Protein AF-A0A6P6RAV2-F1 (afdb_monomer)

Secondary structure (DSSP, 8-state):
-----------------------------------------------------------------HHHHHHHHHHHHHHHHTTTT-S-B--TTHHHHHHHHHHHHHTB----SS-SHHHHHHHHHHHHTT--S-----STT-B-TT--THHHHHHHHHHHHTHHHHHHHHHHHHH--HHHHHHHHHHHHH-HHHHHHHHSS-SHHHHHHHHHHHHHHHHHHHHGGGSTTSHHHHHHHHHHHHHHHHHHHH-GGGHHHHHHHHHHHHHHHHHHHT-TTS-HHHHHHHHHHHHIIIIIHHHHHHHHHHHHHHHH--B--TTGGGS-HHHHTTSBTSTTTT-EEESB-BTT-EEEEEESSTTPPEEEEEEEEPPTTSSSSSEEEEEESS--GGGEEEEE-SS----TTSPPPBPBTT-EEEEEETTT-PEEEEEEEEPSS-TTSEEEEEESBTTB--GGG-EEEEETT--TT-B-BTTT--EEEEETTT--EEEEEEEEP-GGGTTPEEEEEES--S--GGG-EEEEEEE-TTSPEEEGGGGPPPHHHHHHHHHHHHHHHHHH-PPPTTS-PPPGGGTTTTTTTHHHHHHSTTT--------

Mean predicted aligned error: 12.75 Å

Nearest PDB structures (foldseek):
  6p25-assembly1_B  TM=8.303E-01  e=4.682E-41  Saccharomyces cerevisiae W303
  6p2r-assembly1_A  TM=9.144E-01  e=1.738E-36  Saccharomyces cerevisiae W303
  6zqq-assembly4_D  TM=9.242E-01  e=3.102E-16  Saccharomyces cerevisiae
  6p28-assembly1_A  TM=9.124E-01  e=1.910E-15  Saccharomyces cerevisiae
  8d9o-assembly1_A  TM=2.357E-01  e=6.570E+00  synthetic construct

Organism: Carassius auratus (NCBI:txid7957)

pLDDT: mean 81.99, std 21.94, range [21.91, 98.25]

Sequence (599 aa):
MDGRQKDCYTQSPDTPAVRHRKTCTTNEGIEGFSQPSRETSNGASKRIPKRGGQLSSPSRGDHVPVYTLVLVLVLSVCTRFYKITEPPHVCWDETHFGKMGSYYINRTFFFDVHPPLGKMLIGLAGYLTGYDGTFPFIKPGDKYEHHNYWGMRAFCAALGSCLPPFSFLIVLELSQSTPAALIAASLLIFDTGCITLSQYILLDPILMFFIMGSVLCMVRFNTHRLRPFSFSWWFWLLLTGVCLSGSLGVKFVGLFVILLVGINTVFDLWRLLGDLSLSLLDFGKHLFARVFGLIMLPLFLYTTIFAVHFIILNRSGPGDGFFSSAFQSRLIGNNLHNASMPEYLAYGSVITVEESANAGGYLHSHWHLYPEGVGAPQQQVTAYLHKDYNNLWLVKRPDNSDDLTGPPELVRHGDIIRLEHKETTRNLHSHFHEAPLTKKHLQVTGYGINGSGDVNDLWQVEVCGGKKGDLVKVLRSKVRFLHRSTGCVLCSSGKTLPKWGWEQVEVTCSPYVKETPNTQWNIEDHINPKLPNISLSVLKPTFLEVLWESHIVMIRGNSGLKPKDNEMNSKPWHWPINYQVEYLKRFFSYLFLFFKVYK

Foldseek 3Di:
DDDDDDDDDDDDDDDDDDDDDDDDDDDDDDDDDDDDDDDDDDDDDDDDDDDDDDPDDPPPDPDPPVVLLVVLLVLLLCLQVVPLCPPQWAADCCLPLVLLLLCLLVLADAADLFFCLLSVQLVVQQVVQPFRSPDNSHDTPHGCPPGDNSSSLVSLSNLLSCLLSLQLLLCCLVPVDNVRSSVRSVCSSPPLVSSVCSSGNDLVSQLSSLLSQLSSLLSQLVVCPVPPPDPSNLVSLQSNLVSLLSNRNRGVVSVVSLVVSVVVLVVVLVVVVVPPVDDVVVSVVSVVSNCVRSPVSSVVSNLVSVVVSCVSNQAHDDHLQQFALLQQCRHHPRPNPFDWFFFFAFAQKKFWKFQQHGLTFIFFWDPAFDDPPQWDRATDTFGHSDDDLRRIWHKHAPDPCPVPVDATGTDWAFHKTWTQRPPQRFTWFWDPIAHRPRRQFTAIHTHDHNVDDDLRRIWTKHFVVDDGGHTQTASPTWIWTQGDPLRFIWFFPQDQDPVSNVRTTTITTHPPPDDDSRRTMGTNDIDDPNGGIDTSVVSRDDSVVVVVRSNVSSVVVVVVPDDDPPDPDDDPVCPVVVNRCVVVCVSVVVSPPDDPDDD

Radius of gyration: 36.64 Å; Cα contacts (8 Å, |Δi|>4): 998; chains: 1; bounding box: 65×73×140 Å

InterPro domains:
  IPR003342 ArnT-like, N-terminal domain [PF02366] (71-314)
  IPR016093 MIR motif [PF02815] (361-514)
  IPR016093 MIR motif [PS50919] (342-398)
  IPR016093 MIR motif [PS50919] (408-464)
  IPR016093 MIR motif [PS50919] (469-526)
  IPR016093 MIR motif [SM00472] (342-398)
  IPR016093 MIR motif [SM00472] (408-464)
  IPR016093 MIR motif [SM00472] (469-526)
  IPR027005 O-mannosyl-transferase-like [PTHR10050] (66-580)
  IPR036300 Mir domain superfamily [SSF82109] (340-519)

Solvent-accessible surface area (backbone atoms only — not comparable to full-atom values): 33164 Å² total; per-residue (Å²): 132,87,88,87,84,88,86,84,88,89,88,86,87,86,87,86,84,88,88,85,91,79,91,88,81,87,89,87,84,86,90,88,91,88,86,90,83,88,85,82,91,83,82,87,83,85,89,82,90,79,90,81,80,86,77,82,76,82,85,77,72,95,64,77,60,58,71,58,52,50,50,45,36,51,51,24,40,53,60,26,59,56,62,55,66,60,71,67,38,37,49,74,60,27,26,55,45,46,30,50,11,18,27,55,64,67,16,29,25,67,67,64,63,49,44,59,47,38,40,52,52,40,18,48,32,18,48,78,54,66,29,82,42,77,72,76,43,83,49,63,67,46,64,53,84,93,56,42,58,60,35,25,18,50,50,20,17,53,40,34,23,46,46,28,44,39,40,23,52,42,38,26,71,75,65,74,32,69,68,62,8,50,51,55,17,47,54,53,52,71,30,62,68,60,37,55,52,10,29,40,42,49,56,61,16,52,30,49,34,18,46,48,45,22,53,36,23,48,53,55,28,58,71,34,59,91,47,70,88,33,71,69,31,50,51,26,40,42,50,21,10,53,19,41,22,47,9,38,26,29,30,68,74,26,51,57,54,48,48,53,53,48,52,54,49,51,55,50,50,52,54,57,72,68,38,86,89,59,51,73,65,58,52,48,53,55,50,52,52,47,46,43,23,65,44,51,47,17,50,52,52,38,52,49,51,52,52,52,51,59,64,51,34,40,24,45,38,100,24,40,76,54,49,54,72,36,59,37,34,66,18,48,84,30,86,52,36,81,32,64,35,40,56,58,43,37,56,74,22,38,30,29,42,33,37,60,30,82,69,41,24,28,48,26,49,54,96,54,52,33,55,91,90,43,53,67,76,36,27,37,36,31,23,32,86,66,95,54,76,49,25,34,29,33,31,37,57,75,57,92,72,82,72,75,83,60,81,81,50,68,44,29,23,71,39,60,31,21,46,24,32,64,82,77,26,21,21,47,26,54,51,101,40,44,18,85,85,52,63,88,20,23,28,38,28,33,39,56,55,81,61,43,74,63,73,44,29,33,28,31,35,37,39,71,96,58,55,85,68,39,69,40,32,52,63,71,37,43,29,31,43,33,35,63,77,78,62,17,28,43,26,51,74,82,42,68,34,58,76,92,52,72,58,28,28,38,36,29,25,30,69,69,71,67,94,44,53,48,37,28,29,27,35,68,49,52,49,48,97,84,53,74,61,40,63,44,75,82,60,51,66,52,71,67,56,52,53,51,50,49,52,54,45,20,56,49,50,55,71,64,68,66,85,58,97,87,58,95,73,86,55,82,80,33,60,90,71,61,69,66,59,66,62,56,48,71,76,37,69,90,73,75,87,82,83,86,78,83,131

Structure (mmCIF, N/CA/C/O backbone):
data_AF-A0A6P6RAV2-F1
#
_entry.id   AF-A0A6P6RAV2-F1
#
loop_
_atom_site.group_PDB
_atom_site.id
_atom_site.type_symbol
_atom_site.label_atom_id
_atom_site.label_alt_id
_atom_site.label_comp_id
_atom_site.label_asym_id
_atom_site.label_entity_id
_atom_site.label_seq_id
_atom_site.pdbx_PDB_ins_code
_atom_site.Cartn_x
_atom_site.Cartn_y
_atom_site.Cartn_z
_atom_site.occupancy
_atom_site.B_iso_or_equiv
_atom_site.auth_seq_id
_atom_site.auth_comp_id
_atom_site.auth_asym_id
_atom_site.auth_atom_id
_atom_site.pdbx_PDB_model_num
ATOM 1 N N . MET A 1 1 ? 30.370 41.555 20.203 1.00 35.00 1 MET A N 1
ATOM 2 C CA . MET A 1 1 ? 31.060 41.870 21.471 1.00 35.00 1 MET A CA 1
ATOM 3 C C . MET A 1 1 ? 30.014 42.301 22.480 1.00 35.00 1 MET A C 1
ATOM 5 O O . MET A 1 1 ? 28.975 42.800 22.061 1.00 35.00 1 MET A O 1
ATOM 9 N N . ASP A 1 2 ? 30.275 42.044 23.758 1.00 30.09 2 ASP A N 1
ATOM 10 C CA . ASP A 1 2 ? 29.420 42.367 24.910 1.00 30.09 2 ASP A CA 1
ATOM 11 C C . ASP A 1 2 ? 29.044 43.866 24.972 1.00 30.09 2 ASP A C 1
ATOM 13 O O . ASP A 1 2 ? 29.726 44.703 24.389 1.00 30.09 2 ASP A O 1
ATOM 17 N N . GLY A 1 3 ? 27.979 44.315 25.644 1.00 28.48 3 GLY A N 1
ATOM 18 C CA . GLY A 1 3 ? 27.134 43.638 26.631 1.00 28.48 3 GLY A CA 1
ATOM 19 C C . GLY A 1 3 ? 27.444 44.109 28.059 1.00 28.48 3 GLY A C 1
ATOM 20 O O . GLY A 1 3 ? 28.420 43.652 28.643 1.00 28.48 3 GLY A O 1
ATOM 21 N N . ARG A 1 4 ? 26.617 45.008 28.628 1.00 30.33 4 ARG A N 1
ATOM 22 C CA . ARG A 1 4 ? 26.430 45.232 30.087 1.00 30.33 4 ARG A CA 1
ATOM 23 C C . ARG A 1 4 ? 25.495 46.406 30.396 1.00 30.33 4 ARG A C 1
ATOM 25 O O . ARG A 1 4 ? 25.725 47.503 29.910 1.00 30.33 4 ARG A O 1
ATOM 32 N N . GLN A 1 5 ? 24.569 46.184 31.328 1.00 26.17 5 GLN A N 1
ATOM 33 C CA . GLN A 1 5 ? 24.371 46.936 32.584 1.00 26.17 5 GLN A CA 1
ATOM 34 C C . GLN A 1 5 ? 23.472 46.031 33.459 1.00 26.17 5 GLN A C 1
ATOM 36 O O . GLN A 1 5 ? 22.425 45.608 32.988 1.00 26.17 5 GLN A O 1
ATOM 41 N N . LYS A 1 6 ? 23.954 45.504 34.597 1.00 31.06 6 LYS A N 1
ATOM 42 C CA . LYS A 1 6 ? 23.806 46.017 35.988 1.00 31.06 6 LYS A CA 1
ATOM 43 C C . LYS A 1 6 ? 22.937 45.013 36.790 1.00 31.06 6 LYS A C 1
ATOM 45 O O . LYS A 1 6 ? 22.097 44.371 36.176 1.00 31.06 6 LYS A O 1
ATOM 50 N N . ASP A 1 7 ? 23.107 44.730 38.087 1.00 28.47 7 ASP A N 1
ATOM 51 C CA . ASP A 1 7 ? 23.928 45.324 39.164 1.00 28.47 7 ASP A CA 1
ATOM 52 C C . ASP A 1 7 ? 24.582 44.253 40.084 1.00 28.47 7 ASP A C 1
ATOM 54 O O . ASP A 1 7 ? 24.354 43.052 39.931 1.00 28.47 7 ASP A O 1
ATOM 58 N N . CYS A 1 8 ? 25.422 44.690 41.035 1.00 27.00 8 CYS A N 1
ATOM 59 C CA . CYS A 1 8 ? 26.276 43.847 41.886 1.00 27.00 8 CYS A CA 1
ATOM 60 C C . CYS A 1 8 ? 25.768 43.608 43.329 1.00 27.00 8 CYS A C 1
ATOM 62 O O . CYS A 1 8 ? 25.477 44.555 44.048 1.00 27.00 8 CYS A O 1
ATOM 64 N N . TYR A 1 9 ? 25.856 42.340 43.758 1.00 25.72 9 TYR A N 1
ATOM 65 C CA . TYR A 1 9 ? 26.385 41.825 45.044 1.00 25.72 9 TYR A CA 1
ATOM 66 C C . TYR A 1 9 ? 25.983 42.404 46.420 1.00 25.72 9 TYR A C 1
ATOM 68 O O . TYR A 1 9 ? 26.289 43.543 46.753 1.00 25.72 9 TYR A O 1
ATOM 76 N N . THR A 1 10 ? 25.622 41.490 47.339 1.00 27.02 10 THR A N 1
ATOM 77 C CA . THR A 1 10 ? 26.463 41.161 48.526 1.00 27.02 10 THR A CA 1
ATOM 78 C C . THR A 1 10 ? 25.999 39.875 49.242 1.00 27.02 10 THR A C 1
ATOM 80 O O . THR A 1 10 ? 24.913 39.834 49.807 1.00 27.02 10 THR A O 1
ATOM 83 N N . GLN A 1 11 ? 26.832 38.824 49.252 1.00 25.89 11 GLN A N 1
ATOM 84 C CA . GLN A 1 11 ? 26.701 37.622 50.104 1.00 25.89 11 GLN A CA 1
ATOM 85 C C . GLN A 1 11 ? 28.051 36.890 50.193 1.00 25.89 11 GLN A C 1
ATOM 87 O O . GLN A 1 11 ? 28.658 36.662 49.147 1.00 25.89 11 GLN A O 1
ATOM 92 N N . SER A 1 12 ? 28.484 36.513 51.408 1.00 27.50 12 SER A N 1
ATOM 93 C CA . SER A 1 12 ? 29.499 35.486 51.772 1.00 27.50 12 SER A CA 1
ATOM 94 C C . SER A 1 12 ? 29.957 35.690 53.235 1.00 27.50 12 SER A C 1
ATOM 96 O O . SER A 1 12 ? 29.925 36.843 53.670 1.00 27.50 12 SER A O 1
ATOM 98 N N . PRO A 1 13 ? 30.486 34.678 53.961 1.00 39.31 13 PRO A N 1
ATOM 99 C CA . PRO A 1 13 ? 30.466 33.229 53.704 1.00 39.31 13 PRO A CA 1
ATOM 100 C C . PRO A 1 13 ? 30.095 32.369 54.955 1.00 39.31 13 PRO A C 1
ATOM 102 O O . PRO A 1 13 ? 29.636 32.879 55.972 1.00 39.31 13 PRO A O 1
ATOM 105 N N . ASP A 1 14 ? 30.351 31.060 54.831 1.00 26.47 14 ASP A N 1
ATOM 106 C CA . ASP A 1 14 ? 30.674 30.063 55.873 1.00 26.47 14 ASP A CA 1
ATOM 107 C C . ASP A 1 14 ? 29.621 29.058 56.424 1.00 26.47 14 ASP A C 1
ATOM 109 O O . ASP A 1 14 ? 28.654 29.345 57.124 1.00 26.47 14 ASP A O 1
ATOM 113 N N . THR A 1 15 ? 29.931 27.802 56.079 1.00 27.20 15 THR A N 1
ATOM 114 C CA . THR A 1 15 ? 29.535 26.453 56.542 1.00 27.20 15 THR A CA 1
ATOM 115 C C . THR A 1 15 ? 29.937 26.114 57.999 1.00 27.20 15 THR A C 1
ATOM 117 O O . THR A 1 15 ? 30.643 26.909 58.611 1.00 27.20 15 THR A O 1
ATOM 120 N N . PRO A 1 16 ? 29.745 24.869 58.517 1.00 37.03 16 PRO A N 1
ATOM 121 C CA . PRO A 1 16 ? 28.691 23.842 58.324 1.00 37.03 16 PRO A CA 1
ATOM 122 C C . PRO A 1 16 ? 28.178 23.251 59.677 1.00 37.03 16 PRO A C 1
ATOM 124 O O . PRO A 1 16 ? 28.747 23.544 60.720 1.00 37.03 16 PRO A O 1
ATOM 127 N N . ALA A 1 17 ? 27.205 22.314 59.675 1.00 27.45 17 ALA A N 1
ATOM 128 C CA . ALA A 1 17 ? 27.248 21.102 60.537 1.00 27.45 17 ALA A CA 1
ATOM 129 C C . ALA A 1 17 ? 26.079 20.107 60.337 1.00 27.45 17 ALA A C 1
ATOM 131 O O . ALA A 1 17 ? 24.906 20.468 60.286 1.00 27.45 17 ALA A O 1
ATOM 132 N N . VAL A 1 18 ? 26.432 18.818 60.346 1.00 26.73 18 VAL A N 1
ATOM 133 C CA . VAL A 1 18 ? 25.557 17.636 60.479 1.00 26.73 18 VAL A CA 1
ATOM 134 C C . VAL A 1 18 ? 24.859 17.605 61.851 1.00 26.73 18 VAL A C 1
ATOM 136 O O . VAL A 1 18 ? 25.467 17.989 62.849 1.00 26.73 18 VAL A O 1
ATOM 139 N N . ARG A 1 19 ? 23.639 17.043 61.957 1.00 28.27 19 ARG A N 1
ATOM 140 C CA . ARG A 1 19 ? 23.050 16.677 63.265 1.00 28.27 19 ARG A CA 1
ATOM 141 C C . ARG A 1 19 ? 22.603 15.214 63.351 1.00 28.27 19 ARG A C 1
ATOM 143 O O . ARG A 1 19 ? 21.984 14.674 62.442 1.00 28.27 19 ARG A O 1
ATOM 150 N N . HIS A 1 20 ? 22.971 14.586 64.468 1.00 28.27 20 HIS A N 1
ATOM 151 C CA . HIS A 1 20 ? 22.943 13.140 64.697 1.00 28.27 20 HIS A CA 1
ATOM 152 C C . HIS A 1 20 ? 21.663 12.607 65.367 1.00 28.27 20 HIS A C 1
ATOM 154 O O . HIS A 1 20 ? 20.939 13.305 66.073 1.00 28.27 20 HIS A O 1
ATOM 160 N N . ARG A 1 21 ? 21.493 11.293 65.199 1.00 24.56 21 ARG A N 1
ATOM 161 C CA . ARG A 1 21 ? 20.546 10.354 65.825 1.00 24.56 21 ARG A CA 1
ATOM 162 C C . ARG A 1 21 ? 20.843 10.103 67.323 1.00 24.56 21 ARG A C 1
ATOM 164 O O . ARG A 1 21 ? 21.992 9.822 67.649 1.00 24.56 21 ARG A O 1
ATOM 171 N N . LYS A 1 22 ? 19.811 10.078 68.184 1.00 26.08 22 LYS A N 1
ATOM 172 C CA . LYS A 1 22 ? 19.730 9.390 69.506 1.00 26.08 22 LYS A CA 1
ATOM 173 C C . LYS A 1 22 ? 18.254 8.987 69.722 1.00 26.08 22 LYS A C 1
ATOM 175 O O . LYS A 1 22 ? 17.399 9.816 69.446 1.00 26.08 22 LYS A O 1
ATOM 180 N N . THR A 1 23 ? 17.826 7.736 69.944 1.00 23.86 23 THR A N 1
ATOM 181 C CA . THR A 1 23 ? 18.046 6.766 71.050 1.00 23.86 23 THR A CA 1
ATOM 182 C C . THR A 1 23 ? 17.608 7.257 72.434 1.00 23.86 23 THR A C 1
ATOM 184 O O . THR A 1 23 ? 18.270 8.115 73.008 1.00 23.86 23 THR A O 1
ATOM 187 N N . CYS A 1 24 ? 16.566 6.624 72.990 1.00 21.91 24 CYS A N 1
ATOM 188 C CA . CYS A 1 24 ? 16.171 6.694 74.400 1.00 21.91 24 CYS A CA 1
ATOM 189 C C . CYS A 1 24 ? 15.784 5.294 74.900 1.00 21.91 24 CYS A C 1
ATOM 191 O O . CYS A 1 24 ? 14.985 4.614 74.257 1.00 21.91 24 CYS A O 1
ATOM 193 N N . THR A 1 25 ? 16.318 4.902 76.057 1.00 23.72 25 THR A N 1
ATOM 194 C CA . THR A 1 25 ? 16.000 3.660 76.778 1.00 23.72 25 THR A CA 1
ATOM 195 C C . THR A 1 25 ? 16.045 3.904 78.292 1.00 23.72 25 THR A C 1
ATOM 197 O O . THR A 1 25 ? 17.120 4.168 78.818 1.00 23.72 25 THR A O 1
ATOM 200 N N . THR A 1 26 ? 14.874 3.760 78.932 1.00 24.95 26 THR A N 1
ATOM 201 C CA . THR A 1 26 ? 14.593 3.093 80.235 1.00 24.95 26 THR A CA 1
ATOM 202 C C . THR A 1 26 ? 15.152 3.577 81.597 1.00 24.95 26 THR A C 1
ATOM 204 O O . THR A 1 26 ? 16.319 3.928 81.718 1.00 24.95 26 THR A O 1
ATOM 207 N N . ASN A 1 27 ? 14.290 3.377 82.621 1.00 25.58 27 ASN A N 1
ATOM 208 C CA . ASN A 1 27 ? 14.491 3.283 84.094 1.00 25.58 27 ASN A CA 1
ATOM 209 C C . ASN A 1 27 ? 14.554 4.611 84.910 1.00 25.58 27 ASN A C 1
ATOM 211 O O . ASN A 1 27 ? 14.982 5.626 84.375 1.00 25.58 27 ASN A O 1
ATOM 215 N N . GLU A 1 28 ? 14.084 4.710 86.177 1.00 28.47 28 GLU A N 1
ATOM 216 C CA . GLU A 1 28 ? 13.620 3.695 87.170 1.00 28.47 28 GLU A CA 1
ATOM 217 C C . GLU A 1 28 ? 12.734 4.274 88.325 1.00 28.47 28 GLU A C 1
ATOM 219 O O . GLU A 1 28 ? 12.591 5.491 88.420 1.00 28.47 28 GLU A O 1
ATOM 224 N N . GLY A 1 29 ? 12.194 3.414 89.223 1.00 24.30 29 GLY A N 1
ATOM 225 C CA . GLY A 1 29 ? 11.570 3.767 90.533 1.00 24.30 29 GLY A CA 1
ATOM 226 C C . GLY A 1 29 ? 10.304 2.942 90.906 1.00 24.30 29 GLY A C 1
ATOM 227 O O . GLY A 1 29 ? 9.239 3.275 90.400 1.00 24.30 29 GLY A O 1
ATOM 228 N N . ILE A 1 30 ? 10.361 1.772 91.587 1.00 27.75 30 ILE A N 1
ATOM 229 C CA . ILE A 1 30 ? 10.492 1.522 93.064 1.00 27.75 30 ILE A CA 1
ATOM 230 C C . ILE A 1 30 ? 9.161 1.805 93.824 1.00 27.75 30 ILE A C 1
ATOM 232 O O . ILE A 1 30 ? 8.544 2.824 93.543 1.00 27.75 30 ILE A O 1
ATOM 236 N N . GLU A 1 31 ? 8.613 1.017 94.776 1.00 26.20 31 GLU A N 1
ATOM 237 C CA . GLU A 1 31 ? 9.029 -0.188 95.562 1.00 26.20 31 GLU A CA 1
ATOM 238 C C . GLU A 1 31 ? 8.306 -1.510 95.108 1.00 26.20 31 GLU A C 1
ATOM 240 O O . GLU A 1 31 ? 7.964 -1.596 93.933 1.00 26.20 31 GLU A O 1
ATOM 245 N N . GLY A 1 32 ? 8.045 -2.606 95.873 1.00 27.34 32 GLY A N 1
ATOM 246 C CA . GLY A 1 32 ? 8.324 -3.009 97.276 1.00 27.34 32 GLY A CA 1
ATOM 247 C C . GLY A 1 32 ? 8.155 -4.530 97.569 1.00 27.34 32 GLY A C 1
ATOM 248 O O . GLY A 1 32 ? 7.743 -5.297 96.704 1.00 27.34 32 GLY A O 1
ATOM 249 N N . PHE A 1 33 ? 8.546 -4.978 98.775 1.00 23.62 33 PHE A N 1
ATOM 250 C CA . PHE A 1 33 ? 9.016 -6.346 99.125 1.00 23.62 33 PHE A CA 1
ATOM 251 C C . PHE A 1 33 ? 7.958 -7.411 99.533 1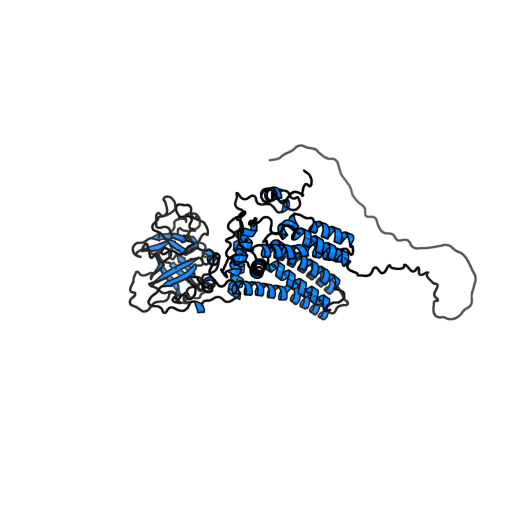.00 23.62 33 PHE A C 1
ATOM 253 O O . PHE A 1 33 ? 7.017 -7.107 100.260 1.00 23.62 33 PHE A O 1
ATOM 260 N N . SER A 1 34 ? 8.204 -8.700 99.225 1.00 26.36 34 SER A N 1
ATOM 261 C CA . SER A 1 34 ? 8.076 -9.867 100.151 1.00 26.36 34 SER A CA 1
ATOM 262 C C . SER A 1 34 ? 8.540 -11.194 99.493 1.00 26.36 34 SER A C 1
ATOM 264 O O . SER A 1 34 ? 8.803 -11.233 98.293 1.00 26.36 34 SER A O 1
ATOM 266 N N . GLN A 1 35 ? 8.781 -12.245 100.296 1.00 27.30 35 GLN A N 1
ATOM 267 C CA . GLN A 1 35 ? 9.779 -13.313 100.038 1.00 27.30 35 GLN A CA 1
ATOM 268 C C . GLN A 1 35 ? 9.177 -14.765 99.997 1.00 27.30 35 GLN A C 1
ATOM 270 O O . GLN A 1 35 ? 7.953 -14.875 99.972 1.00 27.30 35 GLN A O 1
ATOM 275 N N . PRO A 1 36 ? 9.937 -15.889 99.850 1.00 38.56 36 PRO A N 1
ATOM 276 C CA . PRO A 1 36 ? 9.651 -16.867 98.785 1.00 38.56 36 PRO A CA 1
ATOM 277 C C . PRO A 1 36 ? 9.367 -18.324 99.230 1.00 38.56 36 PRO A C 1
ATOM 279 O O . PRO A 1 36 ? 9.590 -18.708 100.374 1.00 38.56 36 PRO A O 1
ATOM 282 N N . SER A 1 37 ? 9.023 -19.194 98.270 1.00 26.22 37 SER A N 1
ATOM 283 C CA . SER A 1 37 ? 9.388 -20.630 98.281 1.00 26.22 37 SER A CA 1
ATOM 284 C C . SER A 1 37 ? 9.386 -21.232 96.858 1.00 26.22 37 SER A C 1
ATOM 286 O O . SER A 1 37 ? 8.768 -20.689 95.946 1.00 26.22 37 SER A O 1
ATOM 288 N N . ARG A 1 38 ? 10.177 -22.298 96.651 1.00 26.22 38 ARG A N 1
ATOM 289 C CA . ARG A 1 38 ? 10.399 -23.017 95.368 1.00 26.22 38 ARG A CA 1
ATOM 290 C C . ARG A 1 38 ? 9.231 -24.019 95.121 1.00 26.22 38 ARG A C 1
ATOM 292 O O . ARG A 1 38 ? 8.520 -24.308 96.073 1.00 26.22 38 ARG A O 1
ATOM 299 N N . GLU A 1 39 ? 8.920 -24.568 93.936 1.00 26.25 39 GLU A N 1
ATOM 300 C CA . GLU A 1 39 ? 9.773 -25.206 92.908 1.00 26.25 39 GLU A CA 1
ATOM 301 C C . GLU A 1 39 ? 9.132 -25.300 91.486 1.00 26.25 39 GLU A C 1
ATOM 303 O O . GLU A 1 39 ? 7.930 -25.139 91.302 1.00 26.25 39 GLU A O 1
ATOM 308 N N . THR A 1 40 ? 9.979 -25.637 90.495 1.00 26.22 40 THR A N 1
ATOM 309 C CA . THR A 1 40 ? 9.711 -26.366 89.220 1.00 26.22 40 THR A CA 1
ATOM 310 C C . THR A 1 40 ? 8.684 -25.868 88.177 1.00 26.22 40 THR A C 1
ATOM 312 O O . THR A 1 40 ? 7.517 -26.242 88.162 1.00 26.22 40 THR A O 1
ATOM 315 N N . SER A 1 41 ? 9.217 -25.160 87.171 1.00 25.33 41 SER A N 1
ATOM 316 C CA . SER A 1 41 ? 9.093 -25.437 85.716 1.00 25.33 41 SER A CA 1
ATOM 317 C C . SER A 1 41 ? 7.814 -26.084 85.131 1.00 25.33 41 SER A C 1
ATOM 319 O O . SER A 1 41 ? 7.668 -27.306 85.175 1.00 25.33 41 SER A O 1
ATOM 321 N N . ASN A 1 42 ? 7.020 -25.311 84.367 1.00 27.52 42 ASN A N 1
ATOM 322 C CA . ASN A 1 42 ? 6.924 -25.408 82.886 1.00 27.52 42 ASN A CA 1
ATOM 323 C C . ASN A 1 42 ? 5.735 -24.609 82.289 1.00 27.52 42 ASN A C 1
ATOM 325 O O . ASN A 1 42 ? 4.642 -24.603 82.840 1.00 27.52 42 ASN A O 1
ATOM 329 N N . GLY A 1 43 ? 5.921 -24.036 81.089 1.00 28.23 43 GLY A N 1
ATOM 330 C CA . GLY A 1 43 ? 4.835 -23.846 80.103 1.00 28.23 43 GLY A CA 1
ATOM 331 C C . GLY A 1 43 ? 3.848 -22.673 80.271 1.00 28.23 43 GLY A C 1
ATOM 332 O O . GLY A 1 43 ? 2.685 -22.868 80.611 1.00 28.23 43 GLY A O 1
ATOM 333 N N . ALA A 1 44 ? 4.269 -21.463 79.890 1.00 29.81 44 ALA A N 1
ATOM 334 C CA . ALA A 1 44 ? 3.393 -20.326 79.544 1.00 29.81 44 ALA A CA 1
ATOM 335 C C . ALA A 1 44 ? 2.446 -20.645 78.349 1.00 29.81 44 ALA A C 1
ATOM 337 O O . ALA A 1 44 ? 2.783 -21.488 77.525 1.00 29.81 44 ALA A O 1
ATOM 338 N N . SER A 1 45 ? 1.299 -19.987 78.099 1.00 27.25 45 SER A N 1
ATOM 339 C CA . SER A 1 45 ? 0.475 -19.015 78.852 1.00 27.25 45 SER A CA 1
ATOM 340 C C . SER A 1 45 ? -0.965 -19.011 78.274 1.00 27.25 45 SER A C 1
ATOM 342 O O . SER A 1 45 ? -1.178 -19.408 77.126 1.00 27.25 45 SER A O 1
ATOM 344 N N . LYS A 1 46 ? -1.972 -18.569 79.046 1.00 29.52 46 LYS A N 1
ATOM 345 C CA . LYS A 1 46 ? -3.402 -18.553 78.657 1.00 29.52 46 LYS A CA 1
ATOM 346 C C . LYS A 1 46 ? -3.836 -17.265 77.930 1.00 29.52 46 LYS A C 1
ATOM 348 O O . LYS A 1 46 ? -3.293 -16.186 78.138 1.00 29.52 46 LYS A O 1
ATOM 353 N N . ARG A 1 47 ? -4.885 -17.397 77.102 1.00 28.86 47 ARG A N 1
ATOM 354 C CA . ARG A 1 47 ? -5.564 -16.323 76.342 1.00 28.86 47 ARG A CA 1
ATOM 355 C C . ARG A 1 47 ? -6.328 -15.329 77.234 1.00 28.86 47 ARG A C 1
ATOM 357 O O . ARG A 1 47 ? -6.996 -15.759 78.168 1.00 28.86 47 ARG A O 1
ATOM 364 N N . ILE A 1 48 ? -6.392 -14.061 76.807 1.00 27.06 48 ILE A N 1
ATOM 365 C CA . ILE A 1 48 ? -7.428 -13.057 77.154 1.00 27.06 48 ILE A CA 1
ATOM 366 C C . ILE A 1 48 ? -7.836 -12.319 75.842 1.00 27.06 48 ILE A C 1
ATOM 368 O O . ILE A 1 48 ? -7.002 -12.232 74.936 1.00 27.06 48 ILE A O 1
ATOM 372 N N . PRO A 1 49 ? -9.109 -11.900 75.638 1.00 33.66 49 PRO A N 1
ATOM 373 C CA . PRO A 1 49 ? -9.704 -11.803 74.294 1.00 33.66 49 PRO A CA 1
ATOM 374 C C . PRO A 1 49 ? -9.740 -10.389 73.680 1.00 33.66 49 PRO A C 1
ATOM 376 O O . PRO A 1 49 ? -9.588 -9.383 74.370 1.00 33.66 49 PRO A O 1
ATOM 379 N N . LYS A 1 50 ? -10.051 -10.302 72.375 1.00 27.31 50 LYS A N 1
ATOM 380 C CA . LYS A 1 50 ? -10.429 -9.051 71.689 1.00 27.31 50 LYS A CA 1
ATOM 381 C C . LYS A 1 50 ? -11.827 -9.146 71.071 1.00 27.31 50 LYS A C 1
ATOM 383 O O . LYS A 1 50 ? -12.157 -10.133 70.420 1.00 27.31 50 LYS A O 1
ATOM 388 N N . ARG A 1 51 ? -12.625 -8.088 71.270 1.00 28.02 51 ARG A N 1
ATOM 389 C CA . ARG A 1 51 ? -13.949 -7.873 70.658 1.00 28.02 51 ARG A CA 1
ATOM 390 C C . ARG A 1 51 ? -13.858 -7.932 69.129 1.00 28.02 51 ARG A C 1
ATOM 392 O O . ARG A 1 51 ? -13.110 -7.155 68.542 1.00 28.02 51 ARG A O 1
ATOM 399 N N . GLY A 1 52 ? -14.672 -8.777 68.500 1.00 26.52 52 GLY A N 1
ATOM 400 C CA . GLY A 1 52 ? -14.946 -8.711 67.065 1.00 26.52 52 GLY A CA 1
ATOM 401 C C . GLY A 1 52 ? -16.210 -7.896 66.806 1.00 26.52 52 GLY A C 1
ATOM 402 O O . GLY A 1 52 ? -17.305 -8.360 67.110 1.00 26.52 52 GLY A O 1
ATOM 403 N N . GLY A 1 53 ? -16.070 -6.692 66.251 1.00 26.20 53 GLY A N 1
ATOM 404 C CA . GLY A 1 53 ? -17.197 -5.988 65.639 1.00 26.20 53 GLY A CA 1
ATOM 405 C C . GLY A 1 53 ? -17.426 -6.542 64.236 1.00 26.20 53 GLY A C 1
ATOM 406 O O . GLY A 1 53 ? -16.527 -6.461 63.401 1.00 26.20 53 GLY A O 1
ATOM 407 N N . GLN A 1 54 ? -18.604 -7.108 63.968 1.00 27.80 54 GLN A N 1
ATOM 408 C CA . GLN A 1 54 ? -18.990 -7.489 62.609 1.00 27.80 54 GLN A CA 1
ATOM 409 C C . GLN A 1 54 ? -19.254 -6.226 61.784 1.00 27.80 54 GLN A C 1
ATOM 411 O O . GLN A 1 54 ? -20.328 -5.636 61.864 1.00 27.80 54 GLN A O 1
ATOM 416 N N . LEU A 1 55 ? -18.281 -5.825 60.964 1.00 28.45 55 LEU A N 1
ATOM 417 C CA . LEU A 1 55 ? -18.538 -4.899 59.868 1.00 28.45 55 LEU A CA 1
ATOM 418 C C . LEU A 1 55 ? -19.192 -5.696 58.733 1.00 28.45 55 LEU A C 1
ATOM 420 O O . LEU A 1 55 ? -18.515 -6.401 57.986 1.00 28.45 55 LEU A O 1
ATOM 424 N N . SER A 1 56 ? -20.517 -5.619 58.635 1.00 29.62 56 SER A N 1
ATOM 425 C CA . SER A 1 56 ? -21.287 -6.245 57.562 1.00 29.62 56 SER A CA 1
ATOM 426 C C . SER A 1 56 ? -20.903 -5.633 56.212 1.00 29.62 56 SER A C 1
ATOM 428 O O . SER A 1 56 ? -21.316 -4.517 55.891 1.00 29.62 56 SER A O 1
ATOM 430 N N . SER A 1 57 ? -20.120 -6.355 55.409 1.00 28.36 57 SER A N 1
ATOM 431 C CA . SER A 1 57 ? -19.851 -5.982 54.020 1.00 28.36 57 SER A CA 1
ATOM 432 C C . SER A 1 57 ? -21.145 -6.084 53.200 1.00 28.36 57 SER A C 1
ATOM 434 O O . SER A 1 57 ? -21.729 -7.171 53.161 1.00 28.36 57 SER A O 1
ATOM 436 N N . PRO A 1 58 ? -21.600 -5.021 52.514 1.00 32.75 58 PRO A N 1
ATOM 437 C CA . PRO A 1 58 ? -22.725 -5.132 51.599 1.00 32.75 58 PRO A CA 1
ATOM 438 C C . PRO A 1 58 ? -22.289 -5.910 50.354 1.00 32.75 58 PRO A C 1
ATOM 440 O O . PRO A 1 58 ? -21.490 -5.428 49.550 1.00 32.75 58 PRO A O 1
ATOM 443 N N . SER A 1 59 ? -22.842 -7.107 50.176 1.00 36.59 59 SER A N 1
ATOM 444 C CA . SER A 1 59 ? -22.717 -7.907 48.959 1.00 36.59 59 SER A CA 1
ATOM 445 C C . SER A 1 59 ? -23.497 -7.261 47.805 1.00 36.59 59 SER A C 1
ATOM 447 O O . SER A 1 59 ? -24.599 -7.683 47.456 1.00 36.59 59 SER A O 1
ATOM 449 N N . ARG A 1 60 ? -22.927 -6.215 47.193 1.00 40.38 60 ARG A N 1
ATOM 450 C CA . ARG A 1 60 ? -23.382 -5.721 45.884 1.00 40.38 60 ARG A CA 1
ATOM 451 C C . ARG A 1 60 ? -23.021 -6.760 44.825 1.00 40.38 60 ARG A C 1
ATOM 453 O O . ARG A 1 60 ? -21.848 -6.937 44.526 1.00 40.38 60 ARG A O 1
ATOM 460 N N . GLY A 1 61 ? -24.027 -7.461 44.306 1.00 37.69 61 GLY A N 1
ATOM 461 C CA . GLY A 1 61 ? -23.834 -8.499 43.293 1.00 37.69 61 GLY A CA 1
ATOM 462 C C . GLY A 1 61 ? -23.357 -7.944 41.949 1.00 37.69 61 GLY A C 1
ATOM 463 O O . GLY A 1 61 ? -23.810 -6.880 41.523 1.00 37.69 61 GLY A O 1
ATOM 464 N N . ASP A 1 62 ? -22.495 -8.714 41.278 1.00 45.00 62 ASP A N 1
ATOM 465 C CA . ASP A 1 62 ? -21.889 -8.449 39.961 1.00 45.00 62 ASP A CA 1
ATOM 466 C C . ASP A 1 62 ? -22.899 -8.527 38.797 1.00 45.00 62 ASP A C 1
ATOM 468 O O . ASP A 1 62 ? -22.722 -9.253 37.815 1.00 45.00 62 ASP A O 1
ATOM 472 N N . HIS A 1 63 ? -23.995 -7.780 38.886 1.00 57.47 63 HIS A N 1
ATOM 473 C CA . HIS A 1 63 ? -24.922 -7.614 37.779 1.00 57.47 63 HIS A CA 1
ATOM 474 C C . HIS A 1 63 ? -24.552 -6.360 36.994 1.00 57.47 63 HIS A C 1
ATOM 476 O O . HIS A 1 63 ? -24.861 -5.239 37.402 1.00 57.47 63 HIS A O 1
ATOM 482 N N . VAL A 1 64 ? -23.940 -6.566 35.819 1.00 66.56 64 VAL A N 1
ATOM 483 C CA . VAL A 1 64 ? -23.938 -5.558 34.748 1.00 66.56 64 VAL A CA 1
ATOM 484 C C . VAL A 1 64 ? -25.376 -5.045 34.626 1.00 66.56 64 VAL A C 1
ATOM 486 O O . VAL A 1 64 ? -26.281 -5.869 34.471 1.00 66.56 64 VAL A O 1
ATOM 489 N N . PRO A 1 65 ? -25.633 -3.730 34.727 1.00 81.12 65 PRO A N 1
ATOM 490 C CA . PRO A 1 65 ? -26.990 -3.202 34.726 1.00 81.12 65 PRO A CA 1
ATOM 491 C C . PRO A 1 65 ? -27.565 -3.307 33.309 1.00 81.12 65 PRO A C 1
ATOM 493 O O . PRO A 1 65 ? -27.480 -2.375 32.510 1.00 81.12 65 PRO A O 1
ATOM 496 N N . VAL A 1 66 ? -28.124 -4.480 32.991 1.00 87.44 66 VAL A N 1
ATOM 497 C CA . VAL A 1 66 ? -28.553 -4.874 31.639 1.00 87.44 66 VAL A CA 1
ATOM 498 C C . VAL A 1 66 ? -29.514 -3.846 31.053 1.00 87.44 66 VAL A C 1
ATOM 500 O O . VAL A 1 66 ? -29.333 -3.429 29.917 1.00 87.44 66 VAL A O 1
ATOM 503 N N . TYR A 1 67 ? -30.464 -3.351 31.851 1.00 90.31 67 TYR A N 1
ATOM 504 C CA . TYR A 1 67 ? -31.391 -2.291 31.447 1.00 90.31 67 TYR A CA 1
ATOM 505 C C . TYR A 1 67 ? -30.677 -0.999 31.015 1.00 90.31 67 TYR A C 1
ATOM 507 O O . TYR A 1 67 ? -31.053 -0.398 30.013 1.00 90.31 67 TYR A O 1
ATOM 515 N N . THR A 1 68 ? -29.615 -0.590 31.717 1.00 91.94 68 THR A N 1
ATOM 516 C CA . THR A 1 68 ? -28.808 0.588 31.358 1.00 91.94 68 THR A CA 1
ATOM 517 C C . THR A 1 68 ? -27.993 0.345 30.088 1.00 91.94 68 THR A C 1
ATOM 519 O O . THR A 1 68 ? -27.926 1.225 29.235 1.00 91.94 68 THR A O 1
ATOM 522 N N . LEU A 1 69 ? -27.420 -0.852 29.919 1.00 93.69 69 LEU A N 1
ATOM 523 C CA . LEU A 1 69 ? -26.690 -1.223 28.702 1.00 93.69 69 LEU A CA 1
ATOM 524 C C . LEU A 1 69 ? -27.615 -1.285 27.474 1.00 93.69 69 LEU A C 1
ATOM 526 O O . LEU A 1 69 ? -27.257 -0.783 26.412 1.00 93.69 69 LEU A O 1
ATOM 530 N N . VAL A 1 70 ? -28.817 -1.852 27.625 1.00 94.69 70 VAL A N 1
ATOM 531 C CA . VAL A 1 70 ? -29.851 -1.887 26.579 1.00 94.69 70 VAL A CA 1
ATOM 532 C C . VAL A 1 70 ? -30.318 -0.472 26.236 1.00 94.69 70 VAL A C 1
ATOM 534 O O . VAL A 1 70 ? -30.411 -0.147 25.057 1.00 94.69 70 VAL A O 1
ATOM 537 N N . LEU A 1 71 ? -30.530 0.400 27.227 1.00 95.12 71 LEU A N 1
ATOM 538 C CA . LEU A 1 71 ? -30.856 1.811 26.992 1.00 95.12 71 LEU A CA 1
ATOM 539 C C . LEU A 1 71 ? -29.749 2.530 26.199 1.00 95.12 71 LEU A C 1
ATOM 541 O O . LEU A 1 71 ? -30.045 3.204 25.215 1.00 95.12 71 LEU A O 1
ATOM 545 N N . VAL A 1 72 ? -28.480 2.350 26.584 1.00 96.12 72 VAL A N 1
ATOM 546 C CA . VAL A 1 72 ? -27.312 2.895 25.864 1.00 96.12 72 VAL A CA 1
ATOM 547 C C . VAL A 1 72 ? -27.254 2.381 24.423 1.00 96.12 72 VAL A C 1
ATOM 549 O O . VAL A 1 72 ? -27.006 3.167 23.511 1.00 96.12 72 VAL A O 1
ATOM 552 N N . LEU A 1 73 ? -27.518 1.090 24.195 1.00 96.31 73 LEU A N 1
ATOM 553 C CA . LEU A 1 73 ? -27.559 0.496 22.857 1.00 96.31 73 LEU A CA 1
ATOM 554 C C . LEU A 1 73 ? -28.699 1.072 22.005 1.00 96.31 73 LEU A C 1
ATOM 556 O O . LEU A 1 73 ? -28.452 1.495 20.879 1.00 96.31 73 LEU A O 1
ATOM 560 N N . VAL A 1 74 ? -29.923 1.133 22.540 1.00 96.75 74 VAL A N 1
ATOM 561 C CA . VAL A 1 74 ? -31.094 1.676 21.830 1.00 96.75 74 VAL A CA 1
ATOM 562 C C . VAL A 1 74 ? -30.870 3.143 21.469 1.00 96.75 74 VAL A C 1
ATOM 564 O O . VAL A 1 74 ? -31.039 3.509 20.311 1.00 96.75 74 VAL A O 1
ATOM 567 N N . LEU A 1 75 ? -30.413 3.973 22.413 1.00 96.31 75 LEU A N 1
ATOM 568 C CA . LEU A 1 75 ? -30.094 5.379 22.138 1.00 96.31 75 LEU A CA 1
ATOM 569 C C . LEU A 1 75 ? -28.980 5.523 21.091 1.00 96.31 75 LEU A C 1
ATOM 571 O O . LEU A 1 75 ? -29.104 6.347 20.191 1.00 96.31 75 LEU A O 1
ATOM 575 N N . SER A 1 76 ? -27.930 4.700 21.172 1.00 96.56 76 SER A N 1
ATOM 576 C CA . SER A 1 76 ? -26.812 4.701 20.221 1.00 96.56 76 SER A CA 1
ATOM 577 C C . SER A 1 76 ? -27.238 4.369 18.786 1.00 96.56 76 SER A C 1
ATOM 579 O O . SER A 1 76 ? -26.790 5.032 17.848 1.00 96.56 76 SER A O 1
ATOM 581 N N . VAL A 1 77 ? -28.122 3.376 18.623 1.00 96.69 77 VAL A N 1
ATOM 582 C CA . VAL A 1 77 ? -28.717 3.004 17.331 1.00 96.69 77 VAL A CA 1
ATOM 583 C C . VAL A 1 77 ? -29.638 4.118 16.837 1.00 96.69 77 VAL A C 1
ATOM 585 O O . VAL A 1 77 ? -29.497 4.565 15.701 1.00 96.69 77 VAL A O 1
ATOM 588 N N . CYS A 1 78 ? -30.530 4.628 17.690 1.00 96.25 78 CYS A N 1
ATOM 589 C CA . CYS A 1 78 ? -31.457 5.697 17.323 1.00 96.25 78 CYS A CA 1
ATOM 590 C C . CYS A 1 78 ? -30.736 6.966 16.841 1.00 96.25 78 CYS A C 1
ATOM 592 O O . CYS A 1 78 ? -31.144 7.518 15.823 1.00 96.25 78 CYS A O 1
ATOM 594 N N . THR A 1 79 ? -29.661 7.420 17.503 1.00 94.69 79 THR A N 1
ATOM 595 C CA . THR A 1 79 ? -28.954 8.642 17.069 1.00 94.69 79 THR A CA 1
ATOM 596 C C . THR A 1 79 ? -28.193 8.470 15.757 1.00 94.69 79 THR A C 1
ATOM 598 O O . THR A 1 79 ? -28.089 9.430 14.999 1.00 94.69 79 THR A O 1
ATOM 601 N N . ARG A 1 80 ? -27.692 7.266 15.450 1.00 94.62 80 ARG A N 1
ATOM 602 C CA . ARG A 1 80 ? -26.879 7.010 14.245 1.00 94.62 80 ARG A CA 1
ATOM 603 C C . ARG A 1 80 ? -27.697 6.601 13.027 1.00 94.62 80 ARG A C 1
ATOM 605 O O . ARG A 1 80 ? -27.359 6.990 11.916 1.00 94.62 80 ARG A O 1
ATOM 612 N N . PHE A 1 81 ? -28.798 5.878 13.209 1.00 96.00 81 PHE A N 1
ATOM 613 C CA . PHE A 1 81 ? -29.702 5.536 12.105 1.00 96.00 81 PHE A CA 1
ATOM 614 C C . PHE A 1 81 ? -30.688 6.660 11.755 1.00 96.00 81 PHE A C 1
ATOM 616 O O . PHE A 1 81 ? -31.326 6.606 10.701 1.00 96.00 81 PHE A O 1
ATOM 623 N N . TYR A 1 82 ? -30.798 7.701 12.588 1.00 94.00 82 TYR A N 1
ATOM 624 C CA . TYR A 1 82 ? -31.638 8.860 12.298 1.00 94.00 82 TYR A CA 1
ATOM 625 C C . TYR A 1 82 ? -31.239 9.531 10.974 1.00 94.00 82 TYR A C 1
ATOM 627 O O . TYR A 1 82 ? -30.121 10.020 10.829 1.00 94.00 82 TYR A O 1
ATOM 635 N N . LYS A 1 83 ? -32.180 9.564 10.017 1.00 91.19 83 LYS A N 1
ATOM 636 C CA . LYS A 1 83 ? -32.032 10.198 8.693 1.00 91.19 83 LYS A CA 1
ATOM 637 C C . LYS A 1 83 ? -30.812 9.729 7.877 1.00 91.19 83 LYS A C 1
ATOM 639 O O . LYS A 1 83 ? -30.269 10.492 7.096 1.00 91.19 83 LYS A O 1
ATOM 644 N N . ILE A 1 84 ? -30.415 8.460 7.976 1.00 91.25 84 ILE A N 1
ATOM 645 C CA . ILE A 1 84 ? -29.214 7.920 7.298 1.00 91.25 84 ILE A CA 1
ATOM 646 C C . ILE A 1 84 ? -29.186 8.063 5.753 1.00 91.25 84 ILE A C 1
ATOM 648 O O . ILE A 1 84 ? -28.121 8.109 5.132 1.00 91.25 84 ILE A O 1
ATOM 652 N N . THR A 1 85 ? -30.357 8.153 5.117 1.00 88.81 85 THR A N 1
ATOM 653 C CA . THR A 1 85 ? -30.522 8.421 3.675 1.00 88.81 85 THR A CA 1
ATOM 654 C C . THR A 1 85 ? -30.412 9.908 3.314 1.00 88.81 85 THR A C 1
ATOM 656 O O . THR A 1 85 ? -30.330 10.260 2.141 1.00 88.81 85 THR A O 1
ATOM 659 N N . GLU A 1 86 ? -30.390 10.808 4.294 1.00 86.81 86 GLU A N 1
ATOM 660 C CA . GLU A 1 86 ? -30.158 12.233 4.087 1.00 86.81 86 GLU A CA 1
ATOM 661 C C . GLU A 1 86 ? -28.706 12.588 4.468 1.00 86.81 86 GLU A C 1
ATOM 663 O O . GLU A 1 86 ? -28.231 12.192 5.530 1.00 86.81 86 GLU A O 1
ATOM 668 N N . PRO A 1 87 ? -27.975 13.356 3.642 1.00 87.44 87 PRO A N 1
ATOM 669 C CA . PRO A 1 87 ? -28.341 13.812 2.306 1.00 87.44 87 PRO A CA 1
ATOM 670 C C . PRO A 1 87 ? -28.222 12.701 1.236 1.00 87.44 87 PRO A C 1
ATOM 672 O O . PRO A 1 87 ? -27.307 11.876 1.313 1.00 87.44 87 PRO A O 1
ATOM 675 N N . PRO A 1 88 ? -29.061 12.718 0.179 1.00 88.50 88 PRO A N 1
ATOM 676 C CA . PRO A 1 88 ? -29.019 11.759 -0.932 1.00 88.50 88 PRO A CA 1
ATOM 677 C C . PRO A 1 88 ? -27.956 12.118 -1.993 1.00 88.50 88 PRO A C 1
ATOM 679 O O . PRO A 1 88 ? -28.190 12.027 -3.201 1.00 88.50 88 PRO A O 1
ATOM 682 N N . HIS A 1 89 ? -26.786 12.564 -1.540 1.00 87.25 89 HIS A N 1
ATOM 683 C CA . HIS A 1 89 ? -25.620 12.855 -2.368 1.00 87.25 89 HIS A CA 1
ATOM 684 C C . HIS A 1 89 ? -24.337 12.390 -1.674 1.00 87.25 89 HIS A C 1
ATOM 686 O O . HIS A 1 89 ? -24.319 12.220 -0.453 1.00 87.25 89 HIS A O 1
ATOM 692 N N . VAL A 1 90 ? -23.276 12.212 -2.459 1.00 87.06 90 VAL A N 1
ATOM 693 C CA . VAL A 1 90 ? -21.950 11.787 -2.000 1.00 87.06 90 VAL A CA 1
ATOM 694 C C . VAL A 1 90 ? -21.327 12.867 -1.116 1.00 87.06 90 VAL A C 1
ATOM 696 O O . VAL A 1 90 ? -21.141 14.004 -1.555 1.00 87.06 90 VAL A O 1
ATOM 699 N N . CYS A 1 91 ? -20.963 12.526 0.116 1.00 84.19 91 CYS A N 1
ATOM 700 C CA . CYS A 1 91 ? -20.255 13.420 1.033 1.00 84.19 91 CYS A CA 1
ATOM 701 C C . CYS A 1 91 ? -18.738 13.162 1.016 1.00 84.19 91 CYS A C 1
ATOM 703 O O . CYS A 1 91 ? -18.317 12.024 0.858 1.00 84.19 91 CYS A O 1
ATOM 705 N N . TRP A 1 92 ? -17.928 14.213 1.209 1.00 75.69 92 TRP A N 1
ATOM 706 C CA . TRP A 1 92 ? -16.461 14.196 1.413 1.00 75.69 92 TRP A CA 1
ATOM 707 C C . TRP A 1 92 ? -15.725 12.925 0.901 1.00 75.69 92 TRP A C 1
ATOM 709 O O . TRP A 1 92 ? -15.581 12.759 -0.312 1.00 75.69 92 TRP A O 1
ATOM 719 N N . ASP A 1 93 ? -15.325 12.012 1.796 1.00 80.44 93 ASP A N 1
ATOM 720 C CA . ASP A 1 93 ? -14.541 10.799 1.489 1.00 80.44 93 ASP A CA 1
ATOM 721 C C . ASP A 1 93 ? -15.383 9.579 1.055 1.00 80.44 93 ASP A C 1
ATOM 723 O O . ASP A 1 93 ? -14.822 8.535 0.710 1.00 80.44 93 ASP A O 1
ATOM 727 N N . GLU A 1 94 ? -16.719 9.683 0.990 1.00 88.12 94 GLU A N 1
ATOM 728 C CA . GLU A 1 94 ? -17.548 8.651 0.342 1.00 88.12 94 GLU A CA 1
ATOM 729 C C . GLU A 1 94 ? -17.162 8.501 -1.140 1.00 88.12 94 GLU A C 1
ATOM 731 O O . GLU A 1 94 ? -17.248 7.403 -1.691 1.00 88.12 94 GLU A O 1
ATOM 736 N N . THR A 1 95 ? -16.662 9.580 -1.760 1.00 88.31 95 THR A N 1
ATOM 737 C CA . THR A 1 95 ? -16.030 9.576 -3.092 1.00 88.31 95 THR A CA 1
ATOM 738 C C . THR A 1 95 ? -14.902 8.549 -3.208 1.00 88.31 95 THR A C 1
ATOM 740 O O . THR 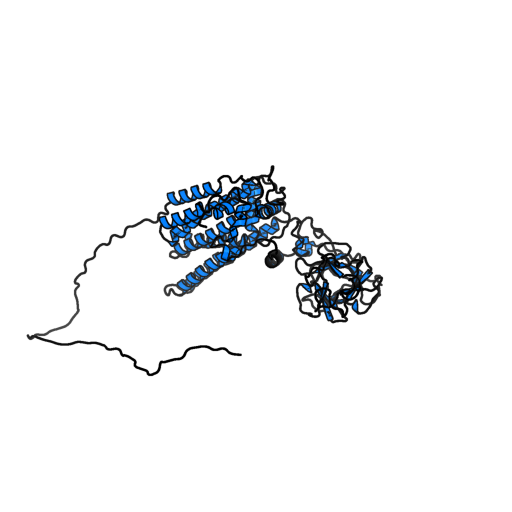A 1 95 ? -14.783 7.868 -4.222 1.00 88.31 95 THR A O 1
ATOM 743 N N . HIS A 1 96 ? -14.084 8.390 -2.168 1.00 89.44 96 HIS A N 1
ATOM 744 C CA . HIS A 1 96 ? -12.970 7.453 -2.162 1.00 89.44 96 HIS A CA 1
ATOM 745 C C . HIS A 1 96 ? -13.437 6.048 -1.771 1.00 89.44 96 HIS A C 1
ATOM 747 O O . HIS A 1 96 ? -13.244 5.094 -2.528 1.00 89.44 96 HIS A O 1
ATOM 753 N N . PHE A 1 97 ? -14.092 5.893 -0.619 1.00 91.94 97 PHE A N 1
ATOM 754 C CA . PHE A 1 97 ? -14.383 4.558 -0.084 1.00 91.94 97 PHE A CA 1
ATOM 755 C C . PHE A 1 97 ? -15.579 3.869 -0.753 1.00 91.94 97 PHE A C 1
ATOM 757 O O . PHE A 1 97 ? -15.553 2.647 -0.911 1.00 91.94 97 PHE A O 1
ATOM 764 N N . GLY A 1 98 ? -16.574 4.619 -1.238 1.00 92.56 98 GLY A N 1
ATOM 765 C CA . GLY A 1 98 ? -17.657 4.075 -2.063 1.00 92.56 98 GLY A CA 1
ATOM 766 C C . GLY A 1 98 ? -17.167 3.605 -3.438 1.00 92.56 98 GLY A C 1
ATOM 767 O O . GLY A 1 98 ? -17.532 2.520 -3.903 1.00 92.56 98 GLY A O 1
ATOM 768 N N . LYS A 1 99 ? -16.237 4.348 -4.051 1.00 93.44 99 LYS A N 1
ATOM 769 C CA . LYS A 1 99 ? -15.551 3.945 -5.289 1.00 93.44 99 LYS A CA 1
ATOM 770 C C . LYS A 1 99 ? -14.749 2.660 -5.106 1.00 93.44 99 LYS A C 1
ATOM 772 O O . LYS A 1 99 ? -14.880 1.729 -5.895 1.00 93.44 99 LYS A O 1
ATOM 777 N N . MET A 1 100 ? -13.990 2.566 -4.015 1.00 94.50 100 MET A N 1
ATOM 778 C CA . MET A 1 100 ? -13.261 1.347 -3.653 1.00 94.50 100 MET A CA 1
ATOM 779 C C . MET A 1 100 ? -14.203 0.163 -3.382 1.00 94.50 100 MET A C 1
ATOM 781 O O . MET A 1 100 ? -13.909 -0.950 -3.810 1.00 94.50 100 MET A O 1
ATOM 785 N N . GLY A 1 101 ? -15.354 0.387 -2.736 1.00 94.62 101 GLY A N 1
ATOM 786 C CA . GLY A 1 101 ? -16.406 -0.627 -2.585 1.00 94.62 101 GLY A CA 1
ATOM 787 C C . GLY A 1 101 ? -16.936 -1.130 -3.934 1.00 94.62 101 GLY A C 1
ATOM 788 O O . GLY A 1 101 ? -17.070 -2.336 -4.139 1.00 94.62 101 GLY A O 1
ATOM 789 N N . SER A 1 102 ? -17.144 -0.214 -4.883 1.00 94.88 102 SER A N 1
ATOM 790 C CA . SER A 1 102 ? -17.566 -0.519 -6.259 1.00 94.88 102 SER A CA 1
ATOM 791 C C . SER A 1 102 ? -16.526 -1.362 -7.009 1.00 94.88 102 SER A C 1
ATOM 793 O O . SER A 1 102 ? -16.881 -2.318 -7.697 1.00 94.88 102 SER A O 1
ATOM 795 N N . TYR A 1 103 ? -15.231 -1.090 -6.814 1.00 95.38 103 TYR A N 1
ATOM 796 C CA . TYR A 1 103 ? -14.153 -1.893 -7.397 1.00 95.38 103 TYR A CA 1
ATOM 797 C C . TYR A 1 103 ? -14.120 -3.348 -6.899 1.00 95.38 103 TYR A C 1
ATOM 799 O O . TYR A 1 103 ? -13.820 -4.240 -7.693 1.00 95.38 103 TYR A O 1
ATOM 807 N N . TYR A 1 104 ? -14.484 -3.629 -5.639 1.00 96.44 104 TYR A N 1
ATOM 808 C CA . TYR A 1 104 ? -14.627 -5.016 -5.164 1.00 96.44 104 TYR A CA 1
ATOM 809 C C . TYR A 1 104 ? -15.781 -5.758 -5.836 1.00 96.44 104 TYR A C 1
ATOM 811 O O . TYR A 1 104 ? -15.627 -6.932 -6.173 1.00 96.44 104 TYR A O 1
ATOM 819 N N . ILE A 1 105 ? -16.907 -5.080 -6.068 1.00 95.06 105 ILE A N 1
ATOM 820 C CA . ILE A 1 105 ? -18.070 -5.659 -6.757 1.00 95.06 105 ILE A CA 1
ATOM 821 C C . ILE A 1 105 ? -17.716 -5.958 -8.223 1.00 95.06 105 ILE A C 1
ATOM 823 O O . ILE A 1 105 ? -17.915 -7.078 -8.695 1.00 95.06 105 ILE A O 1
ATOM 827 N N . ASN A 1 106 ? -17.067 -5.010 -8.906 1.00 94.75 106 ASN A N 1
ATOM 828 C CA . ASN A 1 106 ? -16.624 -5.152 -10.299 1.00 94.75 106 ASN A CA 1
ATOM 829 C C . ASN A 1 106 ? -15.380 -6.046 -10.486 1.00 94.75 106 ASN A C 1
ATOM 831 O O . ASN A 1 106 ? -15.023 -6.376 -11.622 1.00 94.75 106 ASN A O 1
ATOM 835 N N . ARG A 1 107 ? -14.724 -6.443 -9.384 1.00 95.31 107 ARG A N 1
ATOM 836 C CA . ARG A 1 107 ? -13.459 -7.206 -9.324 1.00 95.31 107 ARG A CA 1
ATOM 837 C C . ARG A 1 107 ? -12.254 -6.532 -9.996 1.00 95.31 107 ARG A C 1
ATOM 839 O O . ARG A 1 107 ? -11.272 -7.201 -10.319 1.00 95.31 107 ARG A O 1
ATOM 846 N N . THR A 1 108 ? -12.316 -5.221 -10.205 1.00 93.38 108 THR A N 1
ATOM 847 C CA . THR A 1 108 ? -11.266 -4.415 -10.847 1.00 93.38 108 THR A CA 1
ATOM 848 C C . THR A 1 108 ? -10.199 -4.017 -9.837 1.00 93.38 108 THR A C 1
ATOM 850 O O . THR A 1 108 ? -10.515 -3.404 -8.817 1.00 93.38 108 THR A O 1
ATOM 853 N N . PHE A 1 109 ? -8.939 -4.335 -10.115 1.00 93.81 109 PHE A N 1
ATOM 854 C CA . PHE A 1 109 ? -7.839 -4.031 -9.211 1.00 93.81 109 PHE A CA 1
ATOM 855 C C . PHE A 1 109 ? -7.618 -2.520 -9.040 1.00 93.81 109 PHE A C 1
ATOM 857 O O . PHE A 1 109 ? -7.711 -1.737 -9.986 1.00 93.81 109 PHE A O 1
ATOM 864 N N . PHE A 1 110 ? -7.316 -2.110 -7.809 1.00 92.31 110 PHE A N 1
ATOM 865 C CA . PHE A 1 110 ? -7.015 -0.729 -7.457 1.00 92.31 110 PHE A CA 1
ATOM 866 C C . PHE A 1 110 ? -5.959 -0.687 -6.350 1.00 92.31 110 PHE A C 1
ATOM 868 O O . PHE A 1 110 ? -5.831 -1.621 -5.560 1.00 92.31 110 PHE A O 1
ATOM 875 N N . PHE A 1 111 ? -5.239 0.428 -6.275 1.00 89.12 111 PHE A N 1
ATOM 876 C CA . PHE A 1 111 ? -4.262 0.702 -5.232 1.00 89.12 111 PHE A CA 1
ATOM 877 C C . PHE A 1 111 ? -4.854 1.670 -4.198 1.00 89.12 111 PHE A C 1
ATOM 879 O O . PHE A 1 111 ? -5.567 2.608 -4.554 1.00 89.12 111 PHE A O 1
ATOM 886 N N . ASP A 1 112 ? -4.548 1.444 -2.921 1.00 90.12 112 ASP A N 1
ATOM 887 C CA . ASP A 1 112 ? -4.782 2.391 -1.833 1.00 90.12 112 ASP A CA 1
ATOM 888 C C . ASP A 1 112 ? -3.705 2.238 -0.745 1.00 90.12 112 ASP A C 1
ATOM 890 O O . ASP A 1 112 ? -3.140 1.161 -0.561 1.00 90.12 112 ASP A O 1
ATOM 894 N N . VAL A 1 113 ? -3.448 3.310 0.008 1.00 90.06 113 VAL A N 1
ATOM 895 C CA . VAL A 1 113 ? -2.447 3.342 1.089 1.00 90.06 113 VAL A CA 1
ATOM 896 C C . VAL A 1 113 ? -2.887 2.621 2.370 1.00 90.06 113 VAL A C 1
ATOM 898 O O . VAL A 1 113 ? -2.046 2.305 3.213 1.00 90.06 113 VAL A O 1
ATOM 901 N N . HIS A 1 114 ? -4.184 2.363 2.559 1.00 92.31 114 HIS A N 1
ATOM 902 C CA . HIS A 1 114 ? -4.712 1.668 3.732 1.00 92.31 114 HIS A CA 1
ATOM 903 C C . HIS A 1 114 ? -5.015 0.186 3.441 1.00 92.31 114 HIS A C 1
ATOM 905 O O . HIS A 1 114 ? -5.483 -0.149 2.348 1.00 92.31 114 HIS A O 1
ATOM 911 N N . PRO A 1 115 ? -4.840 -0.713 4.427 1.00 96.31 115 PRO A N 1
ATOM 912 C CA . PRO A 1 115 ? -5.236 -2.117 4.315 1.00 96.31 115 PRO A CA 1
ATOM 913 C C . PRO A 1 115 ? -6.711 -2.352 3.893 1.00 96.31 115 PRO A C 1
ATOM 915 O O . PRO A 1 115 ? -7.557 -1.450 3.981 1.00 96.31 115 PRO A O 1
ATOM 918 N N . PRO A 1 116 ? -7.037 -3.539 3.339 1.00 96.94 116 PRO A N 1
ATOM 919 C CA . PRO A 1 116 ? -8.243 -3.702 2.527 1.00 96.94 116 PRO A CA 1
ATOM 920 C C . PRO A 1 116 ? -9.530 -4.030 3.301 1.00 96.94 116 PRO A C 1
ATOM 922 O O . PRO A 1 116 ? -10.606 -3.862 2.725 1.00 96.94 116 PRO A O 1
ATOM 925 N N . LEU A 1 117 ? -9.473 -4.469 4.569 1.00 97.62 117 LEU A N 1
ATOM 926 C CA . LEU A 1 117 ? -10.625 -5.048 5.286 1.00 97.62 117 LEU A CA 1
ATOM 927 C C . LEU A 1 117 ? -11.842 -4.123 5.295 1.00 97.62 117 LEU A C 1
ATOM 929 O O . LEU A 1 117 ? -12.926 -4.542 4.903 1.00 97.62 117 LEU A O 1
ATOM 933 N N . GLY A 1 118 ? -11.678 -2.867 5.715 1.00 96.19 118 GLY A N 1
ATOM 934 C CA . GLY A 1 118 ? -12.816 -1.951 5.837 1.00 96.19 118 GLY A CA 1
ATOM 935 C C . GLY A 1 118 ? -13.484 -1.662 4.489 1.00 96.19 118 GLY A C 1
ATOM 936 O O . GLY A 1 118 ? -14.704 -1.583 4.408 1.00 96.19 118 GLY A O 1
ATOM 937 N N . LYS A 1 119 ? -12.699 -1.613 3.408 1.00 95.88 119 LYS A N 1
ATOM 938 C CA . LYS A 1 119 ? -13.206 -1.413 2.045 1.00 95.88 119 LYS A CA 1
ATOM 939 C C . LYS A 1 119 ? -13.926 -2.656 1.517 1.00 95.88 119 LYS A C 1
ATOM 941 O O . LYS A 1 119 ? -14.967 -2.527 0.882 1.00 95.88 119 LYS A O 1
ATOM 946 N N . MET A 1 120 ?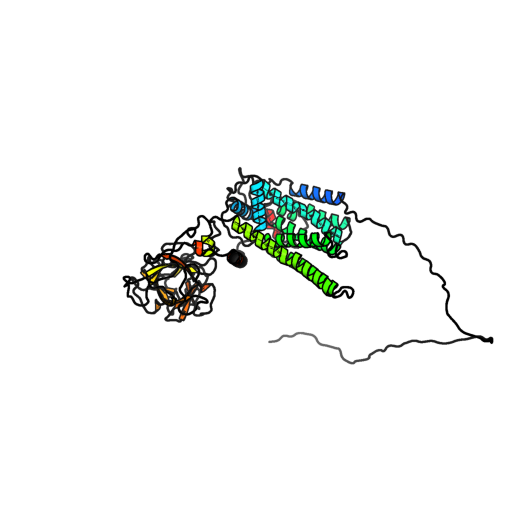 -13.395 -3.849 1.807 1.00 97.00 120 MET A N 1
ATOM 947 C CA . MET A 1 120 ? -14.060 -5.119 1.493 1.00 97.00 120 MET A CA 1
ATOM 948 C C . MET A 1 120 ? -15.390 -5.245 2.235 1.00 97.00 120 MET A C 1
ATOM 950 O O . MET A 1 120 ? -16.369 -5.679 1.642 1.00 97.00 120 MET A O 1
ATOM 954 N N . LEU A 1 121 ? -15.450 -4.824 3.502 1.00 97.44 121 LEU A N 1
ATOM 955 C CA . LEU A 1 121 ? -16.682 -4.817 4.291 1.00 97.44 121 LEU A CA 1
ATOM 956 C C . LEU A 1 121 ? -17.717 -3.814 3.749 1.00 97.44 121 LEU A C 1
ATOM 958 O O . LEU A 1 121 ? -18.890 -4.161 3.658 1.00 97.44 121 LEU A O 1
ATOM 962 N N . ILE A 1 122 ? -17.296 -2.620 3.312 1.00 96.50 122 ILE A N 1
ATOM 963 C CA . ILE A 1 122 ? -18.168 -1.650 2.619 1.00 96.50 122 ILE A CA 1
ATOM 964 C C . ILE A 1 122 ? -18.697 -2.226 1.295 1.00 96.50 122 ILE A C 1
ATOM 966 O O . ILE A 1 122 ? -19.898 -2.169 1.035 1.00 96.50 122 ILE A O 1
ATOM 970 N N . GLY A 1 123 ? -17.826 -2.825 0.473 1.00 95.94 123 GLY A N 1
ATOM 971 C CA . GLY A 1 123 ? -18.224 -3.484 -0.776 1.00 95.94 123 GLY A CA 1
ATOM 972 C C . GLY A 1 123 ? -19.196 -4.646 -0.546 1.00 95.94 123 GLY A C 1
ATOM 973 O O . GLY A 1 123 ? -20.199 -4.756 -1.248 1.00 95.94 123 GLY A O 1
ATOM 974 N N . LEU A 1 124 ? -18.952 -5.463 0.485 1.00 96.06 124 LEU A N 1
ATOM 975 C CA . LEU A 1 124 ? -19.836 -6.549 0.909 1.00 96.06 124 LEU A CA 1
ATOM 976 C C . LEU A 1 124 ? -21.200 -6.024 1.377 1.00 96.06 124 LEU A C 1
ATOM 978 O O . LEU A 1 124 ? -22.222 -6.568 0.971 1.00 96.06 124 LEU A O 1
ATOM 982 N N . ALA A 1 125 ? -21.231 -4.963 2.188 1.00 96.56 125 ALA A N 1
ATOM 983 C CA . ALA A 1 125 ? -22.473 -4.334 2.630 1.00 96.56 125 ALA A CA 1
ATOM 984 C C . ALA A 1 125 ? -23.298 -3.819 1.442 1.00 96.56 125 ALA A C 1
ATOM 986 O O . ALA A 1 125 ? -24.489 -4.103 1.364 1.00 96.56 125 ALA A O 1
ATOM 987 N N . GLY A 1 126 ? -22.655 -3.149 0.478 1.00 95.12 126 GLY A N 1
ATOM 988 C CA . GLY A 1 126 ? -23.297 -2.740 -0.772 1.00 95.12 126 GLY A CA 1
ATOM 989 C C . GLY A 1 126 ? -23.889 -3.926 -1.535 1.00 95.12 126 GLY A C 1
ATOM 990 O O . GLY A 1 126 ? -25.089 -3.934 -1.814 1.00 95.12 126 GLY A O 1
ATOM 991 N N . TYR A 1 127 ? -23.072 -4.950 -1.804 1.00 95.12 127 TYR A N 1
ATOM 992 C CA . TYR A 1 127 ? -23.477 -6.156 -2.532 1.00 95.12 127 TYR A CA 1
ATOM 993 C C . TYR A 1 127 ? -24.678 -6.865 -1.883 1.00 95.12 127 TYR A C 1
ATOM 995 O O . TYR A 1 127 ? -25.652 -7.182 -2.564 1.00 95.12 127 TYR A O 1
ATOM 1003 N N . LEU A 1 128 ? -24.659 -7.045 -0.556 1.00 95.94 128 LEU A N 1
ATOM 1004 C CA . LEU A 1 128 ? -25.754 -7.672 0.197 1.00 95.94 128 LEU A CA 1
ATOM 1005 C C . LEU A 1 128 ? -27.056 -6.852 0.191 1.00 95.94 128 LEU A C 1
ATOM 1007 O O . LEU A 1 128 ? -28.125 -7.417 0.405 1.00 95.94 128 LEU A O 1
ATOM 1011 N N . THR A 1 129 ? -26.985 -5.541 -0.059 1.00 93.56 129 THR A N 1
ATOM 1012 C CA . THR A 1 129 ? -28.157 -4.647 -0.138 1.00 93.56 129 THR A CA 1
ATOM 1013 C C . THR A 1 129 ? -28.583 -4.279 -1.562 1.00 93.56 129 THR A C 1
ATOM 1015 O O . THR A 1 129 ? -29.436 -3.411 -1.737 1.00 93.56 129 THR A O 1
ATOM 1018 N N . GLY A 1 130 ? -28.023 -4.939 -2.581 1.00 91.81 130 GLY A N 1
ATOM 1019 C CA . GLY A 1 130 ? -28.407 -4.727 -3.978 1.00 91.81 130 GLY A CA 1
ATOM 1020 C C . GLY A 1 130 ? -27.803 -3.476 -4.621 1.00 91.81 130 GLY A C 1
ATOM 1021 O O . GLY A 1 130 ? -28.442 -2.864 -5.478 1.00 91.81 130 GLY A O 1
ATOM 1022 N N . TYR A 1 131 ? -26.595 -3.080 -4.208 1.00 94.00 131 TYR A N 1
ATOM 1023 C CA . TYR A 1 131 ? -25.747 -2.174 -4.984 1.00 94.00 131 TYR A CA 1
ATOM 1024 C C . TYR A 1 131 ? -24.927 -2.967 -6.010 1.00 94.00 131 TYR A C 1
ATOM 1026 O O . TYR A 1 131 ? -24.348 -4.007 -5.697 1.00 94.00 131 TYR A O 1
ATOM 1034 N N . ASP A 1 132 ? -24.883 -2.460 -7.236 1.00 90.56 132 ASP A N 1
ATOM 1035 C CA . ASP A 1 132 ? -24.370 -3.121 -8.439 1.00 90.56 132 ASP A CA 1
ATOM 1036 C C . ASP A 1 132 ? -22.924 -2.737 -8.800 1.00 90.56 132 ASP A C 1
ATOM 1038 O O . ASP A 1 132 ? -22.307 -3.398 -9.631 1.00 90.56 132 ASP A O 1
ATOM 1042 N N . GLY A 1 133 ? -22.361 -1.701 -8.167 1.00 91.31 133 GLY A N 1
ATOM 1043 C CA . GLY A 1 133 ? -20.994 -1.245 -8.430 1.00 91.31 133 GLY A CA 1
ATOM 1044 C C . GLY A 1 133 ? -20.847 -0.275 -9.606 1.00 91.31 133 GLY A C 1
ATOM 1045 O O . GLY A 1 133 ? -19.713 0.002 -9.997 1.00 91.31 133 GLY A O 1
ATOM 1046 N N . THR A 1 134 ? -21.938 0.240 -10.182 1.00 92.56 134 THR A N 1
ATOM 1047 C CA . THR A 1 134 ? -21.882 1.081 -11.395 1.00 92.56 134 THR A CA 1
ATOM 1048 C C . THR A 1 134 ? -21.733 2.579 -11.117 1.00 92.56 134 THR A C 1
ATOM 1050 O O . THR A 1 134 ? -21.233 3.311 -11.975 1.00 92.56 134 THR A O 1
ATOM 1053 N N . PHE A 1 135 ? -22.093 3.053 -9.919 1.00 92.38 135 PHE A N 1
ATOM 1054 C CA . PHE A 1 135 ? -22.021 4.475 -9.581 1.00 92.38 135 PHE A CA 1
ATOM 1055 C C . PHE A 1 135 ? -20.554 4.958 -9.469 1.00 92.38 135 PHE A C 1
ATOM 1057 O O . PHE A 1 135 ? -19.753 4.355 -8.749 1.00 92.38 135 PHE A O 1
ATOM 1064 N N . PRO A 1 136 ? -20.159 6.054 -10.151 1.00 85.56 136 PRO A N 1
ATOM 1065 C CA . PRO A 1 136 ? -18.745 6.357 -10.392 1.00 85.56 136 PRO A CA 1
ATOM 1066 C C . PRO A 1 136 ? -18.023 7.098 -9.254 1.00 85.56 136 PRO A C 1
ATOM 1068 O O . PRO A 1 136 ? -16.790 7.176 -9.293 1.00 85.56 136 PRO A O 1
ATOM 1071 N N . PHE A 1 137 ? -18.757 7.645 -8.270 1.00 90.62 137 PHE A N 1
ATOM 1072 C CA . PHE A 1 137 ? -18.208 8.357 -7.102 1.00 90.62 137 PHE A CA 1
ATOM 1073 C C . PHE A 1 137 ? -17.130 9.402 -7.485 1.00 90.62 137 PHE A C 1
ATOM 1075 O O . PHE A 1 137 ? -15.965 9.287 -7.102 1.00 90.62 137 PHE A O 1
ATOM 1082 N N . ILE A 1 138 ? -17.490 10.401 -8.303 1.00 87.25 138 ILE A N 1
ATOM 1083 C CA . ILE A 1 138 ? -16.509 11.323 -8.906 1.00 87.25 138 ILE A CA 1
ATOM 1084 C C . ILE A 1 138 ? -16.169 12.479 -7.964 1.00 87.25 138 ILE A C 1
ATOM 1086 O O . ILE A 1 138 ? -14.989 12.732 -7.719 1.00 87.25 138 ILE A O 1
ATOM 1090 N N . LYS A 1 139 ? -17.176 13.193 -7.450 1.00 86.62 139 LYS A N 1
ATOM 1091 C CA . LYS A 1 139 ? -16.986 14.389 -6.614 1.00 86.62 139 LYS A CA 1
ATOM 1092 C C . LYS A 1 139 ? -18.032 14.485 -5.493 1.00 86.62 139 LYS A C 1
ATOM 1094 O O . LYS A 1 139 ? -19.133 13.946 -5.622 1.00 86.62 139 LYS A O 1
ATOM 1099 N N . PRO A 1 140 ? -17.736 15.203 -4.394 1.00 84.88 140 PRO A N 1
ATOM 1100 C CA . PRO A 1 140 ? -18.740 15.491 -3.378 1.00 84.88 140 PRO A CA 1
ATOM 1101 C C . PRO A 1 140 ? -19.897 16.304 -3.977 1.00 84.88 140 PRO A C 1
ATOM 1103 O O . PRO A 1 140 ? -19.677 17.225 -4.765 1.00 84.88 140 PRO A O 1
ATOM 1106 N N . GLY A 1 141 ? -21.128 15.968 -3.594 1.00 83.88 141 GLY A N 1
ATOM 1107 C CA . GLY A 1 141 ? -22.357 16.577 -4.107 1.00 83.88 141 GLY A CA 1
ATOM 1108 C C . GLY A 1 141 ? -23.003 15.853 -5.296 1.00 83.88 141 GLY A C 1
ATOM 1109 O O . GLY A 1 141 ? -24.139 16.189 -5.635 1.00 83.88 141 GLY A O 1
ATOM 1110 N N . ASP A 1 142 ? -22.352 14.846 -5.892 1.00 86.88 142 ASP A N 1
ATOM 1111 C CA . ASP A 1 142 ? -22.993 13.971 -6.886 1.00 86.88 142 ASP A CA 1
ATOM 1112 C C . ASP A 1 142 ? -24.191 13.244 -6.249 1.00 86.88 142 ASP A C 1
ATOM 1114 O O . ASP A 1 142 ? -24.084 12.701 -5.147 1.00 86.88 142 ASP A O 1
ATOM 1118 N N . LYS A 1 143 ? -25.352 13.237 -6.913 1.00 90.25 143 LYS A N 1
ATOM 1119 C CA . LYS A 1 143 ? -26.554 12.543 -6.418 1.00 90.25 143 LYS A CA 1
ATOM 1120 C C . LYS A 1 143 ? -26.470 11.055 -6.743 1.00 90.25 143 LYS A C 1
ATOM 1122 O O . LYS A 1 143 ? -26.029 10.695 -7.824 1.00 90.25 143 LYS A O 1
ATOM 1127 N N . TYR A 1 144 ? -26.963 10.203 -5.846 1.00 86.69 144 TYR A N 1
ATOM 1128 C CA . TYR A 1 144 ? -26.952 8.747 -6.056 1.00 86.69 144 TYR A CA 1
ATOM 1129 C C . TYR A 1 144 ? -27.982 8.238 -7.081 1.00 86.69 144 TYR A C 1
ATOM 1131 O O . TYR A 1 144 ? -27.881 7.099 -7.535 1.00 86.69 144 TYR A O 1
ATOM 1139 N N . GLU A 1 145 ? -28.956 9.071 -7.456 1.00 88.94 145 GLU A N 1
ATOM 1140 C CA . GLU A 1 145 ? -30.009 8.752 -8.432 1.00 88.94 145 GLU A CA 1
ATOM 1141 C C . GLU A 1 145 ? -30.747 7.445 -8.088 1.00 88.94 145 GLU A C 1
ATOM 1143 O O . GLU A 1 145 ? -31.448 7.396 -7.078 1.00 88.94 145 GLU A O 1
ATOM 1148 N N . HIS A 1 146 ? -30.595 6.399 -8.904 1.00 85.88 146 HIS A N 1
ATOM 1149 C CA . HIS A 1 146 ? -31.266 5.106 -8.738 1.00 85.88 146 HIS A CA 1
ATOM 1150 C C . HIS A 1 146 ? -30.423 4.047 -7.997 1.00 85.88 146 HIS A C 1
ATOM 1152 O O . HIS A 1 146 ? -30.876 2.917 -7.830 1.00 85.88 146 HIS A O 1
ATOM 1158 N N . HIS A 1 147 ? -29.206 4.379 -7.550 1.00 90.19 147 HIS A N 1
ATOM 1159 C CA . HIS A 1 147 ? -28.267 3.408 -6.978 1.00 90.19 147 HIS A CA 1
ATOM 1160 C C . HIS A 1 147 ? -28.482 3.201 -5.468 1.00 90.19 147 HIS A C 1
ATOM 1162 O O . HIS A 1 147 ? -28.598 4.154 -4.696 1.00 90.19 147 HIS A O 1
ATOM 1168 N N . ASN A 1 148 ? -28.461 1.944 -5.013 1.00 89.75 148 ASN A N 1
ATOM 1169 C CA . ASN A 1 148 ? -28.741 1.559 -3.622 1.00 89.75 148 ASN A CA 1
ATOM 1170 C C . ASN A 1 148 ? -27.546 1.761 -2.661 1.00 89.75 148 ASN A C 1
ATOM 1172 O O . ASN A 1 148 ? -26.982 0.807 -2.136 1.00 89.75 148 ASN A O 1
ATOM 1176 N N . TYR A 1 149 ? -27.170 3.009 -2.373 1.00 89.62 149 TYR A N 1
ATOM 1177 C CA . TYR A 1 149 ? -26.070 3.328 -1.440 1.00 89.62 149 TYR A CA 1
ATOM 1178 C C . TYR A 1 149 ? -26.397 3.093 0.051 1.00 89.62 149 TYR A C 1
ATOM 1180 O O . TYR A 1 149 ? -25.487 3.045 0.884 1.00 89.62 149 TYR A O 1
ATOM 1188 N N . TRP A 1 150 ? -27.683 2.967 0.413 1.00 91.81 150 TRP A N 1
ATOM 1189 C CA . TRP A 1 150 ? -28.146 3.003 1.809 1.00 91.81 150 TRP A CA 1
ATOM 1190 C C . TRP A 1 150 ? -27.486 1.937 2.698 1.00 91.81 150 TRP A C 1
ATOM 1192 O O . TRP A 1 150 ? -27.165 2.220 3.851 1.00 91.81 150 TRP A O 1
ATOM 1202 N N . GLY A 1 151 ? -27.242 0.735 2.164 1.00 93.69 151 GLY A N 1
ATOM 1203 C CA . GLY A 1 151 ? -26.684 -0.387 2.920 1.00 93.69 151 GLY A CA 1
ATOM 1204 C C . GLY A 1 151 ? -25.238 -0.176 3.355 1.00 93.69 151 GLY A C 1
ATOM 1205 O O . GLY A 1 151 ? -24.858 -0.588 4.450 1.00 93.69 151 GLY A O 1
ATOM 1206 N N . MET A 1 152 ? -24.447 0.540 2.549 1.00 94.75 152 MET A N 1
ATOM 1207 C CA . MET A 1 152 ? -23.079 0.914 2.916 1.00 94.75 152 MET A CA 1
ATOM 1208 C C . MET A 1 152 ? -23.071 1.872 4.113 1.00 94.75 152 MET A C 1
ATOM 1210 O O . MET A 1 152 ? -22.333 1.649 5.072 1.00 94.75 152 MET A O 1
ATOM 1214 N N . ARG A 1 153 ? -23.940 2.895 4.099 1.00 95.62 153 ARG A N 1
ATOM 1215 C CA . ARG A 1 153 ? -24.117 3.804 5.244 1.00 95.62 153 ARG A CA 1
ATOM 1216 C C . ARG A 1 153 ? -24.651 3.062 6.469 1.00 95.62 153 ARG A C 1
ATOM 1218 O O . ARG A 1 153 ? -24.092 3.200 7.553 1.00 95.62 153 ARG A O 1
ATOM 1225 N N . ALA A 1 154 ? -25.676 2.223 6.300 1.00 95.88 154 ALA A N 1
ATOM 1226 C CA . ALA A 1 154 ? -26.262 1.422 7.377 1.00 95.88 154 ALA A CA 1
ATOM 1227 C C . ALA A 1 154 ? -25.245 0.494 8.055 1.00 95.88 154 ALA A C 1
ATOM 1229 O O . ALA A 1 154 ? -25.276 0.342 9.274 1.00 95.88 154 ALA A O 1
ATOM 1230 N N . PHE A 1 155 ? -24.308 -0.079 7.298 1.00 96.69 155 PHE A N 1
ATOM 1231 C CA . PHE A 1 155 ? -23.219 -0.879 7.850 1.00 96.69 155 PHE A CA 1
ATOM 1232 C C . PHE A 1 155 ? -22.244 -0.047 8.700 1.00 96.69 155 PHE A C 1
ATOM 1234 O O . PHE A 1 155 ? -21.922 -0.435 9.827 1.00 96.69 155 PHE A O 1
ATOM 1241 N N . CYS A 1 156 ? -21.826 1.128 8.217 1.00 96.31 156 CYS A N 1
ATOM 1242 C CA . CYS A 1 156 ? -20.993 2.048 8.996 1.00 96.31 156 CYS A CA 1
ATOM 1243 C C . CYS A 1 156 ? -21.711 2.540 10.267 1.00 96.31 156 CYS A C 1
ATOM 1245 O O . CYS A 1 156 ? -21.111 2.540 11.347 1.00 96.31 156 CYS A O 1
ATOM 1247 N N . ALA A 1 157 ? -23.008 2.846 10.176 1.00 96.38 157 ALA A N 1
ATOM 1248 C CA . ALA A 1 157 ? -23.822 3.261 11.315 1.00 96.38 157 ALA A CA 1
ATOM 1249 C C . ALA A 1 157 ? -24.042 2.123 12.324 1.00 96.38 157 ALA A C 1
ATOM 1251 O O . ALA A 1 157 ? -24.021 2.374 13.530 1.00 96.38 157 ALA A O 1
ATOM 1252 N N . ALA A 1 158 ? -24.185 0.872 11.871 1.00 96.88 158 ALA A N 1
ATOM 1253 C CA . ALA A 1 158 ? -24.279 -0.303 12.739 1.00 96.88 158 ALA A CA 1
ATOM 1254 C C . ALA A 1 158 ? -23.011 -0.477 13.588 1.00 96.88 158 ALA A C 1
ATOM 1256 O O . ALA A 1 158 ? -23.097 -0.548 14.814 1.00 96.88 158 ALA A O 1
ATOM 1257 N N . LEU A 1 159 ? -21.831 -0.465 12.959 1.00 97.12 159 LEU A N 1
ATOM 1258 C CA . LEU A 1 159 ? -20.551 -0.575 13.670 1.00 97.12 159 LEU A CA 1
ATOM 1259 C C . LEU A 1 159 ? -20.280 0.642 14.565 1.00 97.12 159 LEU A C 1
ATOM 1261 O O . LEU A 1 159 ? -19.834 0.488 15.704 1.00 97.12 159 LEU A O 1
ATOM 1265 N N . GLY A 1 160 ? -20.636 1.845 14.105 1.00 96.00 160 GLY A N 1
ATOM 1266 C CA . GLY A 1 160 ? -20.618 3.058 14.922 1.00 96.00 160 GLY A CA 1
ATOM 1267 C C . GLY A 1 160 ? -21.543 2.981 16.144 1.00 96.00 160 GLY A C 1
ATOM 1268 O O . GLY A 1 160 ? -21.211 3.509 17.205 1.00 96.00 160 GLY A O 1
ATOM 1269 N N . SER A 1 161 ? -22.672 2.274 16.039 1.00 97.06 161 SER A N 1
ATOM 1270 C CA . SER A 1 161 ? -23.630 2.102 17.140 1.00 97.06 161 SER A CA 1
ATOM 1271 C C . SER A 1 161 ? -23.104 1.212 18.268 1.00 97.06 161 SER A C 1
ATOM 1273 O O . SER A 1 161 ? -23.596 1.302 19.395 1.00 97.06 161 SER A O 1
ATOM 1275 N N . CYS A 1 162 ? -22.065 0.413 18.021 1.00 97.00 162 CYS A N 1
ATOM 1276 C CA . CYS A 1 162 ? -21.380 -0.351 19.062 1.00 97.00 162 CYS A CA 1
ATOM 1277 C C . CYS A 1 162 ? -20.407 0.496 19.904 1.00 97.00 162 CYS A C 1
ATOM 1279 O O . CYS A 1 162 ? -20.052 0.071 21.004 1.00 97.00 162 CYS A O 1
ATOM 1281 N N . LEU A 1 163 ? -19.998 1.692 19.450 1.00 96.81 163 LEU A N 1
ATOM 1282 C CA . LEU A 1 163 ? -18.976 2.494 20.141 1.00 96.81 163 LEU A CA 1
ATOM 1283 C C . LEU A 1 163 ? -19.422 2.957 21.547 1.00 96.81 163 LEU A C 1
ATOM 1285 O O . LEU A 1 163 ? -18.667 2.730 22.497 1.00 96.81 163 LEU A O 1
ATOM 1289 N N . PRO A 1 164 ? -20.632 3.521 21.765 1.00 97.00 164 PRO A N 1
ATOM 1290 C CA . PRO A 1 164 ? -21.065 3.881 23.117 1.00 97.00 164 PRO A CA 1
ATOM 1291 C C . PRO A 1 164 ? -21.285 2.682 24.058 1.00 97.00 164 PRO A C 1
ATOM 1293 O O . PRO A 1 164 ? -20.816 2.767 25.193 1.00 97.00 164 PRO A O 1
ATOM 1296 N N . PRO A 1 165 ? -21.890 1.545 23.640 1.00 96.75 165 PRO A N 1
ATOM 1297 C CA . PRO A 1 165 ? -21.887 0.309 24.427 1.00 96.75 165 PRO A CA 1
ATOM 1298 C C . PRO A 1 165 ? -20.483 -0.185 24.802 1.00 96.75 165 PRO A C 1
ATOM 1300 O O . PRO A 1 165 ? -20.268 -0.593 25.942 1.00 96.75 165 PRO A O 1
ATOM 1303 N N . PHE A 1 166 ? -19.503 -0.115 23.893 1.00 97.31 166 PHE A N 1
ATOM 1304 C CA . PHE A 1 166 ? -18.117 -0.470 24.216 1.00 97.31 166 PHE A CA 1
ATOM 1305 C C . PHE A 1 166 ? -17.508 0.491 25.244 1.00 97.31 166 PHE A C 1
ATOM 1307 O O . PHE A 1 166 ? -16.907 0.026 26.208 1.00 97.31 166 PHE A O 1
ATOM 1314 N N . SER A 1 167 ? -17.715 1.806 25.108 1.00 96.94 167 SER A N 1
ATOM 1315 C CA . SER A 1 167 ? -17.283 2.801 26.107 1.00 96.94 167 SER A CA 1
ATOM 1316 C C . SER A 1 167 ? -17.917 2.557 27.480 1.00 96.94 167 SER A C 1
ATOM 1318 O O . SER A 1 167 ? -17.213 2.544 28.490 1.00 96.94 167 SER A O 1
ATOM 1320 N N . PHE A 1 168 ? -19.226 2.274 27.514 1.00 96.75 168 PHE A N 1
ATOM 1321 C CA . PHE A 1 168 ? -19.947 1.916 28.734 1.00 96.75 168 PHE A CA 1
ATOM 1322 C C . PHE A 1 168 ? -19.291 0.724 29.435 1.00 96.75 168 PHE A C 1
ATOM 1324 O O . PHE A 1 168 ? -18.963 0.808 30.615 1.00 96.75 168 PHE A O 1
ATOM 1331 N N . LEU A 1 169 ? -19.059 -0.373 28.708 1.00 96.25 169 LEU A N 1
ATOM 1332 C CA . LEU A 1 169 ? -18.470 -1.590 29.266 1.00 96.25 169 LEU A CA 1
ATOM 1333 C C . LEU A 1 169 ? -17.010 -1.385 29.702 1.00 96.25 169 LEU A C 1
ATOM 1335 O O . LEU A 1 169 ? -16.649 -1.816 30.793 1.00 96.25 169 LEU A O 1
ATOM 1339 N N . ILE A 1 170 ? -16.189 -0.683 28.911 1.00 96.25 170 ILE A N 1
ATOM 1340 C CA . ILE A 1 170 ? -14.796 -0.357 29.268 1.00 96.25 170 ILE A CA 1
ATOM 1341 C C . ILE A 1 170 ? -14.749 0.437 30.579 1.00 96.25 170 ILE A C 1
ATOM 1343 O O . ILE A 1 170 ? -14.015 0.075 31.498 1.00 96.25 170 ILE A O 1
ATOM 1347 N N . VAL A 1 171 ? -15.538 1.509 30.690 1.00 96.25 171 VAL A N 1
ATOM 1348 C CA . VAL A 1 171 ? -15.525 2.368 31.882 1.00 96.25 171 VAL A CA 1
ATOM 1349 C C . VAL A 1 171 ? -16.181 1.676 33.076 1.00 96.25 171 VAL A C 1
ATOM 1351 O O . VAL A 1 171 ? -15.705 1.857 34.196 1.00 96.25 171 VAL A O 1
ATOM 1354 N N . LEU A 1 172 ? -17.203 0.840 32.871 1.00 95.31 172 LEU A N 1
ATOM 1355 C CA . LEU A 1 172 ? -17.802 0.035 33.938 1.00 95.31 172 LEU A CA 1
ATOM 1356 C C . LEU A 1 172 ? -16.779 -0.935 34.546 1.00 95.31 172 LEU A C 1
ATOM 1358 O O . LEU A 1 172 ? -16.628 -0.956 35.762 1.00 95.31 172 LEU A O 1
ATOM 1362 N N . GLU A 1 173 ? -16.032 -1.672 33.722 1.00 93.56 173 GLU A N 1
ATOM 1363 C CA . GLU A 1 173 ? -14.992 -2.602 34.189 1.00 93.56 173 GLU A CA 1
ATOM 1364 C C . GLU A 1 173 ? -13.833 -1.878 34.894 1.00 93.56 173 GLU A C 1
ATOM 1366 O O . GLU A 1 173 ? -13.355 -2.335 35.933 1.00 93.56 173 GLU A O 1
ATOM 1371 N N . LEU A 1 174 ? -13.388 -0.731 34.366 1.00 93.56 174 LEU A N 1
ATOM 1372 C CA . LEU A 1 174 ? -12.254 0.015 34.924 1.00 93.56 174 LEU A CA 1
ATOM 1373 C C . LEU A 1 174 ? -12.594 0.798 36.202 1.00 93.56 174 LEU A C 1
ATOM 1375 O O . LEU A 1 174 ? -11.738 0.931 37.073 1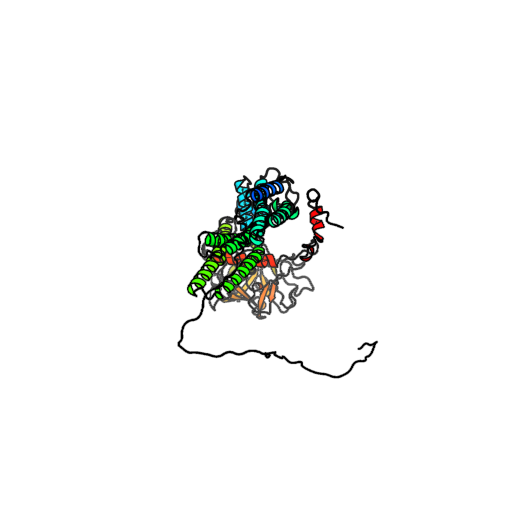.00 93.56 174 LEU A O 1
ATOM 1379 N N . SER A 1 175 ? -13.811 1.341 36.313 1.00 93.56 175 SER A N 1
ATOM 1380 C CA . SER A 1 175 ? -14.219 2.209 37.434 1.00 93.56 175 SER A CA 1
ATOM 1381 C C . SER A 1 175 ? -15.144 1.542 38.452 1.00 93.56 175 SER A C 1
ATOM 1383 O O . SER A 1 175 ? -15.348 2.098 39.530 1.00 93.56 175 SER A O 1
ATOM 1385 N N . GLN A 1 176 ? -15.741 0.394 38.107 1.00 90.81 176 GLN A N 1
ATOM 1386 C CA . GLN A 1 176 ? -16.775 -0.294 38.894 1.00 90.81 176 GLN A CA 1
ATOM 1387 C C . GLN A 1 176 ? -17.970 0.619 39.257 1.00 90.81 176 GLN A C 1
ATOM 1389 O O . GLN A 1 176 ? -18.645 0.434 40.270 1.00 90.81 176 GLN A O 1
ATOM 1394 N N . SER A 1 177 ? -18.236 1.632 38.420 1.00 93.69 177 SER A N 1
ATOM 1395 C CA . SER A 1 177 ? -19.197 2.707 38.683 1.00 93.69 177 SER A CA 1
ATOM 1396 C C . SER A 1 177 ? -20.145 2.922 37.501 1.00 93.69 177 SER A C 1
ATOM 1398 O O . SER A 1 177 ? -19.780 3.499 36.474 1.00 93.69 177 SER A O 1
ATOM 1400 N N . THR A 1 178 ? -21.406 2.506 37.661 1.00 92.38 178 THR A N 1
ATOM 1401 C CA . THR A 1 178 ? -22.464 2.711 36.656 1.00 92.38 178 THR A CA 1
ATOM 1402 C C . THR A 1 178 ? -22.662 4.184 36.267 1.00 92.38 178 THR A C 1
ATOM 1404 O O . THR A 1 178 ? -22.788 4.443 35.071 1.00 92.38 178 THR A O 1
ATOM 1407 N N . PRO A 1 179 ? -22.651 5.173 37.191 1.00 94.31 179 PRO A N 1
ATOM 1408 C CA . PRO A 1 179 ? -22.738 6.584 36.810 1.00 94.31 179 PRO A CA 1
ATOM 1409 C C . PRO A 1 179 ? -21.578 7.046 35.917 1.00 94.31 179 PRO A C 1
ATOM 1411 O O . PRO A 1 179 ? -21.814 7.739 34.932 1.00 94.31 179 PRO A O 1
ATOM 1414 N N . ALA A 1 180 ? -20.340 6.626 36.206 1.00 95.00 180 ALA A N 1
ATOM 1415 C CA . ALA A 1 180 ? -19.180 6.981 35.385 1.00 95.00 180 ALA A CA 1
ATOM 1416 C C . ALA A 1 180 ? -19.272 6.359 33.980 1.00 95.00 180 ALA A C 1
ATOM 1418 O O . ALA A 1 180 ? -19.047 7.043 32.980 1.00 95.00 180 ALA A O 1
ATOM 1419 N N . ALA A 1 181 ? -19.683 5.089 33.900 1.00 95.31 181 ALA A N 1
ATOM 1420 C CA . ALA A 1 181 ? -19.933 4.398 32.638 1.00 95.31 181 ALA A CA 1
ATOM 1421 C C . ALA A 1 181 ? -21.048 5.064 31.813 1.00 95.31 181 ALA A C 1
ATOM 1423 O O . ALA A 1 181 ? -20.907 5.232 30.601 1.00 95.31 181 ALA A O 1
ATOM 1424 N N . LEU A 1 182 ? -22.135 5.496 32.464 1.00 95.31 182 LEU A N 1
ATOM 1425 C CA . LEU A 1 182 ? -23.241 6.196 31.813 1.00 95.31 182 LEU A CA 1
ATOM 1426 C C . LEU A 1 182 ? -22.812 7.565 31.269 1.00 95.31 182 LEU A C 1
ATOM 1428 O O . LEU A 1 182 ? -23.194 7.907 30.151 1.00 95.31 182 LEU A O 1
ATOM 1432 N N . ILE A 1 183 ? -21.997 8.326 32.008 1.00 96.00 183 ILE A N 1
ATOM 1433 C CA . ILE A 1 183 ? -21.433 9.602 31.535 1.00 96.00 183 ILE A CA 1
ATOM 1434 C C . ILE A 1 183 ? -20.565 9.365 30.291 1.00 96.00 183 ILE A C 1
ATOM 1436 O O . ILE A 1 183 ? -20.786 10.006 29.265 1.00 96.00 183 ILE A O 1
ATOM 1440 N N . ALA A 1 184 ? -19.637 8.404 30.340 1.00 95.69 184 ALA A N 1
ATOM 1441 C CA . ALA A 1 184 ? -18.753 8.090 29.216 1.00 95.69 184 ALA A CA 1
ATOM 1442 C C . ALA A 1 184 ? -19.515 7.627 27.960 1.00 95.69 184 ALA A C 1
ATOM 1444 O O . ALA A 1 184 ? -19.178 8.021 26.842 1.00 95.69 184 ALA A O 1
ATOM 1445 N N . ALA A 1 185 ? -20.570 6.827 28.134 1.00 96.06 185 ALA A N 1
ATOM 1446 C CA . ALA A 1 185 ? -21.447 6.416 27.043 1.00 96.06 185 ALA A CA 1
ATOM 1447 C C . ALA A 1 185 ? -22.265 7.590 26.484 1.00 96.06 185 ALA A C 1
ATOM 1449 O O . ALA A 1 185 ? -22.358 7.744 25.269 1.00 96.06 185 ALA A O 1
ATOM 1450 N N . SER A 1 186 ? -22.812 8.445 27.354 1.00 95.12 186 SER A N 1
ATOM 1451 C CA . SER A 1 186 ? -23.612 9.612 26.959 1.00 95.12 186 SER A CA 1
ATOM 1452 C C . SER A 1 186 ? -22.798 10.603 26.130 1.00 95.12 186 SER A C 1
ATOM 1454 O O . SER A 1 186 ? -23.289 11.080 25.111 1.00 95.12 186 SER A O 1
ATOM 1456 N N . LEU A 1 187 ? -21.534 10.847 26.498 1.00 95.00 187 LEU A N 1
ATOM 1457 C CA . LEU A 1 187 ? -20.624 11.683 25.707 1.00 95.00 187 LEU A CA 1
ATOM 1458 C C . LEU A 1 187 ? -20.504 11.176 24.258 1.00 95.00 187 LEU A C 1
ATOM 1460 O O . LEU A 1 187 ? -20.630 11.972 23.337 1.00 95.00 187 LEU A O 1
ATOM 1464 N N . LEU A 1 188 ? -20.366 9.862 24.032 1.00 93.94 188 LEU A N 1
ATOM 1465 C CA . LEU A 1 188 ? -20.306 9.287 22.676 1.00 93.94 188 LEU A CA 1
ATOM 1466 C C . LEU A 1 188 ? -21.675 9.096 21.995 1.00 93.94 188 LEU A C 1
ATOM 1468 O O . LEU A 1 188 ? -21.726 8.907 20.779 1.00 93.94 188 LEU A O 1
ATOM 1472 N N . ILE A 1 189 ? -22.788 9.099 22.735 1.00 94.94 189 ILE A N 1
ATOM 1473 C CA . ILE A 1 189 ? -24.141 9.096 22.149 1.00 94.94 189 ILE A CA 1
ATOM 1474 C C . ILE A 1 189 ? -24.469 10.467 21.555 1.00 94.94 189 ILE A C 1
ATOM 1476 O O . ILE A 1 189 ? -25.098 10.508 20.500 1.00 94.94 189 ILE A O 1
ATOM 1480 N N . PHE A 1 190 ? -24.047 11.551 22.216 1.00 94.50 190 PHE A N 1
ATOM 1481 C CA . PHE A 1 190 ? -24.399 12.932 21.860 1.00 94.50 190 PHE A CA 1
ATOM 1482 C C . PHE A 1 190 ? -23.271 13.726 21.170 1.00 94.50 190 PHE A C 1
ATOM 1484 O O . PHE A 1 190 ? -23.495 14.861 20.755 1.00 94.50 190 PHE A O 1
ATOM 1491 N N . ASP A 1 191 ? -22.077 13.150 20.994 1.00 90.69 191 ASP A N 1
ATOM 1492 C CA . ASP A 1 191 ? -21.009 13.745 20.182 1.00 90.69 191 ASP A CA 1
ATOM 1493 C C . ASP A 1 191 ? -21.362 13.722 18.681 1.00 90.69 191 ASP A C 1
ATOM 1495 O O . ASP A 1 191 ? -21.326 12.682 18.016 1.00 90.69 191 ASP A O 1
ATOM 1499 N N . THR A 1 192 ? -21.646 14.903 18.124 1.00 88.06 192 THR A N 1
ATOM 1500 C CA . THR A 1 192 ? -21.945 15.099 16.697 1.00 88.06 192 THR A CA 1
ATOM 1501 C C . THR A 1 192 ? -20.808 14.676 15.765 1.00 88.06 192 THR A C 1
ATOM 1503 O O . THR A 1 192 ? -21.072 14.303 14.625 1.00 88.06 192 THR A O 1
ATOM 1506 N N . GLY A 1 193 ? -19.547 14.734 16.207 1.00 86.19 193 GLY A N 1
ATOM 1507 C CA . GLY A 1 193 ? -18.403 14.273 15.418 1.00 86.19 193 GLY A CA 1
ATOM 1508 C C . GLY A 1 193 ? -18.398 12.750 15.293 1.00 86.19 193 GLY A C 1
ATOM 1509 O O . GLY A 1 193 ? -18.258 12.213 14.196 1.00 86.19 193 GLY A O 1
ATOM 1510 N N . CYS A 1 194 ? -18.656 12.045 16.398 1.00 88.50 194 CYS A N 1
ATOM 1511 C CA . CYS A 1 194 ? -18.812 10.591 16.392 1.00 88.50 194 CYS A CA 1
ATOM 1512 C C . CYS A 1 194 ? -20.047 10.141 15.590 1.00 88.50 194 CYS A C 1
ATOM 1514 O O . CYS A 1 194 ? -19.960 9.173 14.831 1.00 88.50 194 CYS A O 1
ATOM 1516 N N . ILE A 1 195 ? -21.179 10.851 15.714 1.00 91.81 195 ILE A N 1
ATOM 1517 C CA . ILE A 1 195 ? -22.385 10.577 14.916 1.00 91.81 195 ILE A CA 1
ATOM 1518 C C . ILE A 1 195 ? -22.082 10.769 13.426 1.00 91.81 195 ILE A C 1
ATOM 1520 O O . ILE A 1 195 ? -22.228 9.812 12.670 1.00 91.81 195 ILE A O 1
ATOM 1524 N N . THR A 1 196 ? -21.602 11.946 13.007 1.00 89.38 196 THR A N 1
ATOM 1525 C CA . THR A 1 196 ? -21.382 12.247 11.579 1.00 89.38 196 THR A CA 1
ATOM 1526 C C . THR A 1 196 ? -20.410 11.268 10.936 1.00 89.38 196 THR A C 1
ATOM 1528 O O . THR A 1 196 ? -20.752 10.673 9.919 1.00 89.38 196 THR A O 1
ATOM 1531 N N . LEU A 1 197 ? -19.259 10.993 11.560 1.00 89.81 197 LEU A N 1
ATOM 1532 C CA . LEU A 1 197 ? -18.318 9.991 11.049 1.00 89.81 197 LEU A CA 1
ATOM 1533 C C . LEU A 1 197 ? -18.955 8.600 10.896 1.00 89.81 197 LEU A C 1
ATOM 1535 O O . LEU A 1 197 ? -18.611 7.887 9.959 1.00 89.81 197 LEU A O 1
ATOM 1539 N N . SER A 1 198 ? -19.892 8.216 11.773 1.00 92.25 198 SER A N 1
ATOM 1540 C CA . SER A 1 198 ? -20.576 6.916 11.701 1.00 92.25 198 SER A CA 1
ATOM 1541 C C . SER A 1 198 ? -21.660 6.791 10.630 1.00 92.25 198 SER A C 1
ATOM 1543 O O . SER A 1 198 ? -21.975 5.669 10.249 1.00 92.25 198 SER A O 1
ATOM 1545 N N . GLN A 1 199 ? -22.220 7.894 10.132 1.00 92.00 199 GLN A N 1
ATOM 1546 C CA . GLN A 1 199 ? -23.358 7.856 9.203 1.00 92.00 199 GLN A CA 1
ATOM 1547 C C . GLN A 1 199 ? -22.966 7.718 7.728 1.00 92.00 199 GLN A C 1
ATOM 1549 O O . GLN A 1 199 ? -23.779 7.264 6.925 1.00 92.00 199 GLN A O 1
ATOM 1554 N N . TYR A 1 200 ? -21.740 8.095 7.368 1.00 91.94 200 TYR A N 1
ATOM 1555 C CA . TYR A 1 200 ? -21.261 8.103 5.985 1.00 91.94 200 TYR A CA 1
ATOM 1556 C C . TYR A 1 200 ? -20.434 6.859 5.642 1.00 91.94 200 TYR A C 1
ATOM 1558 O O . TYR A 1 200 ? -19.949 6.140 6.519 1.00 91.94 200 TYR A O 1
ATOM 1566 N N . ILE A 1 201 ? -20.252 6.613 4.342 1.00 94.19 201 ILE A N 1
ATOM 1567 C CA . ILE A 1 201 ? -19.432 5.523 3.789 1.00 94.19 201 ILE A CA 1
ATOM 1568 C C . ILE A 1 201 ? -17.940 5.827 4.024 1.00 94.19 201 ILE A C 1
ATOM 1570 O O . ILE A 1 201 ? -17.208 6.234 3.125 1.00 94.19 201 ILE A O 1
ATOM 1574 N N . LEU A 1 202 ? -17.499 5.652 5.270 1.00 92.75 202 LEU A N 1
ATOM 1575 C CA . LEU A 1 202 ? -16.143 5.921 5.751 1.00 92.75 202 LEU A CA 1
ATOM 1576 C C . LEU A 1 202 ? -15.512 4.665 6.362 1.00 92.75 202 LEU A C 1
ATOM 1578 O O . LEU A 1 202 ? -16.202 3.783 6.872 1.00 92.75 202 LEU A O 1
ATOM 1582 N N . LEU A 1 203 ? -14.177 4.601 6.363 1.00 93.81 203 LEU A N 1
ATOM 1583 C CA . LEU A 1 203 ? -13.428 3.534 7.045 1.00 93.81 203 LEU A CA 1
ATOM 1584 C C . LEU A 1 203 ? -13.360 3.724 8.567 1.00 93.81 203 LEU A C 1
ATOM 1586 O O . LEU A 1 203 ? -13.145 2.762 9.303 1.00 93.81 203 LEU A O 1
ATOM 1590 N N . ASP A 1 204 ? -13.505 4.956 9.045 1.00 93.38 204 ASP A N 1
ATOM 1591 C CA . ASP A 1 204 ? -13.267 5.326 10.440 1.00 93.38 204 ASP A CA 1
ATOM 1592 C C . ASP A 1 204 ? -14.239 4.691 11.452 1.00 93.38 204 ASP A C 1
ATOM 1594 O O . ASP A 1 204 ? -13.765 4.265 12.504 1.00 93.38 204 ASP A O 1
ATOM 1598 N N . PRO A 1 205 ? -15.539 4.480 11.162 1.00 94.81 205 PRO A N 1
ATOM 1599 C CA . PRO A 1 205 ? -16.438 3.728 12.048 1.00 94.81 205 PRO A CA 1
ATOM 1600 C C . PRO A 1 205 ? -15.999 2.273 12.230 1.00 94.81 205 PRO A C 1
ATOM 1602 O O . PRO A 1 205 ? -16.039 1.740 13.337 1.00 94.81 205 PRO A O 1
ATOM 1605 N N . ILE A 1 206 ? -15.514 1.652 11.150 1.00 97.12 206 ILE A N 1
ATOM 1606 C CA . ILE A 1 206 ? -15.006 0.275 11.137 1.00 97.12 206 ILE A CA 1
ATOM 1607 C C . ILE A 1 206 ? -13.696 0.193 11.934 1.00 97.12 206 ILE A C 1
ATOM 1609 O O . ILE A 1 206 ? -13.508 -0.713 12.746 1.00 97.12 206 ILE A O 1
ATOM 1613 N N . LEU A 1 207 ? -12.802 1.170 11.750 1.00 96.81 207 LEU A N 1
ATOM 1614 C CA . LEU A 1 207 ? -11.560 1.278 12.514 1.00 96.81 207 LEU A CA 1
ATOM 1615 C C . LEU A 1 207 ? -11.843 1.463 14.011 1.00 96.81 207 LEU A C 1
ATOM 1617 O O . LEU A 1 207 ? -11.300 0.725 14.831 1.00 96.81 207 LEU A O 1
ATOM 1621 N N . MET A 1 208 ? -12.704 2.419 14.366 1.00 96.06 208 MET A N 1
ATOM 1622 C CA . MET A 1 208 ? -13.069 2.717 15.752 1.00 96.06 208 MET A CA 1
ATOM 1623 C C . MET A 1 208 ? -13.745 1.524 16.428 1.00 96.06 208 MET A C 1
ATOM 1625 O O . MET A 1 208 ? -13.442 1.243 17.587 1.00 96.06 208 MET A O 1
ATOM 1629 N N . PHE A 1 209 ? -14.580 0.773 15.700 1.00 97.81 209 PHE A N 1
ATOM 1630 C CA . PHE A 1 209 ? -15.177 -0.471 16.185 1.00 97.81 209 PHE A CA 1
ATOM 1631 C C . PHE A 1 209 ? -14.102 -1.478 16.606 1.00 97.81 209 PHE A C 1
ATOM 1633 O O . PHE A 1 209 ? -14.127 -1.968 17.735 1.00 97.81 209 PHE A O 1
ATOM 1640 N N . PHE A 1 210 ? -13.111 -1.739 15.748 1.00 98.19 210 PHE A N 1
ATOM 1641 C CA . PHE A 1 210 ? -12.034 -2.675 16.071 1.00 98.19 210 PHE A CA 1
ATOM 1642 C C . PHE A 1 210 ? -11.056 -2.144 17.131 1.00 98.19 210 PHE A C 1
ATOM 1644 O O . PHE A 1 210 ? -10.581 -2.927 17.954 1.00 98.19 210 PHE A O 1
ATOM 1651 N N . ILE A 1 211 ? -10.778 -0.835 17.178 1.00 97.81 211 ILE A N 1
ATOM 1652 C CA . ILE A 1 211 ? -9.948 -0.224 18.232 1.00 97.81 211 ILE A CA 1
ATOM 1653 C C . ILE A 1 211 ? -10.639 -0.349 19.596 1.00 97.81 211 ILE A C 1
ATOM 1655 O O . ILE A 1 211 ? -10.056 -0.895 20.533 1.00 97.81 211 ILE A O 1
ATOM 1659 N N . MET A 1 212 ? -11.891 0.101 19.716 1.00 97.38 212 MET A N 1
ATOM 1660 C CA . MET A 1 212 ? -12.636 0.030 20.977 1.00 97.38 212 MET A CA 1
ATOM 1661 C C . MET A 1 212 ? -12.946 -1.417 21.372 1.00 97.38 212 MET A C 1
ATOM 1663 O O . MET A 1 212 ? -12.840 -1.755 22.548 1.00 97.38 212 MET A O 1
ATOM 1667 N N . GLY A 1 213 ? -13.221 -2.293 20.402 1.00 97.69 213 GLY A N 1
ATOM 1668 C CA . GLY A 1 213 ? -13.329 -3.736 20.616 1.00 97.69 213 GLY A CA 1
ATOM 1669 C C . GLY A 1 213 ? -12.036 -4.346 21.167 1.00 97.69 213 GLY A C 1
ATOM 1670 O O . GLY A 1 213 ? -12.091 -5.120 22.119 1.00 97.69 213 GLY A O 1
ATOM 1671 N N . SER A 1 214 ? -10.866 -3.949 20.651 1.00 97.75 214 SER A N 1
ATOM 1672 C CA . SER A 1 214 ? -9.560 -4.400 21.161 1.00 97.75 214 SER A CA 1
ATOM 1673 C C . SER A 1 214 ? -9.327 -3.960 22.608 1.00 97.75 214 SER A C 1
ATOM 1675 O O . SER A 1 214 ? -8.911 -4.769 23.435 1.00 97.75 214 SER A O 1
ATOM 1677 N N . VAL A 1 215 ? -9.641 -2.700 22.940 1.00 97.62 215 VAL A N 1
ATOM 1678 C CA . VAL A 1 215 ? -9.522 -2.176 24.313 1.00 97.62 215 VAL A CA 1
ATOM 1679 C C . VAL A 1 215 ? -10.504 -2.874 25.258 1.00 97.62 215 VAL A C 1
ATOM 1681 O O . VAL A 1 215 ? -10.103 -3.289 26.343 1.00 97.62 215 VAL A O 1
ATOM 1684 N N . LEU A 1 216 ? -11.760 -3.077 24.848 1.00 97.38 216 LEU A N 1
ATOM 1685 C CA . LEU A 1 216 ? -12.755 -3.812 25.632 1.00 97.38 216 LEU A CA 1
ATOM 1686 C C . LEU A 1 216 ? -12.307 -5.253 25.905 1.00 97.38 216 LEU A C 1
ATOM 1688 O O . LEU A 1 216 ? -12.367 -5.706 27.047 1.00 97.38 216 LEU A O 1
ATOM 1692 N N . CYS A 1 217 ? -11.822 -5.964 24.886 1.00 96.88 217 CYS A N 1
ATOM 1693 C CA . CYS A 1 217 ? -11.366 -7.343 25.044 1.00 96.88 217 CYS A CA 1
ATOM 1694 C C . CYS A 1 217 ? -10.108 -7.432 25.920 1.00 96.88 217 CYS A C 1
ATOM 1696 O O . CYS A 1 217 ? -10.048 -8.310 26.778 1.00 96.88 217 CYS A O 1
ATOM 1698 N N . MET A 1 218 ? -9.169 -6.483 25.803 1.00 96.25 218 MET A N 1
ATOM 1699 C CA . MET A 1 218 ? -8.010 -6.361 26.698 1.00 96.25 218 MET A CA 1
ATOM 1700 C C . MET A 1 218 ? -8.435 -6.136 28.158 1.00 96.25 218 MET A C 1
ATOM 1702 O O . MET A 1 218 ? -7.921 -6.800 29.058 1.00 96.25 218 MET A O 1
ATOM 1706 N N . VAL A 1 219 ? -9.384 -5.229 28.414 1.00 95.94 219 VAL A N 1
ATOM 1707 C CA . VAL A 1 219 ? -9.888 -4.962 29.772 1.00 95.94 219 VAL A CA 1
ATOM 1708 C C . VAL A 1 219 ? -10.589 -6.199 30.342 1.00 95.94 219 VAL A C 1
ATOM 1710 O O . VAL A 1 219 ? -10.265 -6.626 31.447 1.00 95.94 219 VAL A O 1
ATOM 1713 N N . ARG A 1 220 ? -11.466 -6.850 29.569 1.00 94.31 220 ARG A N 1
ATOM 1714 C CA . ARG A 1 220 ? -12.159 -8.082 29.987 1.00 94.31 220 ARG A CA 1
ATOM 1715 C C . ARG A 1 220 ? -11.196 -9.254 30.209 1.00 94.31 220 ARG A C 1
ATOM 1717 O O . ARG A 1 220 ? -11.364 -10.011 31.164 1.00 94.31 220 ARG A O 1
ATOM 1724 N N . PHE A 1 221 ? -10.155 -9.382 29.387 1.00 94.38 221 PHE A N 1
ATOM 1725 C CA . PHE A 1 221 ? -9.063 -10.335 29.592 1.00 94.38 221 PHE A CA 1
ATOM 1726 C C . PHE A 1 221 ? -8.338 -10.083 30.925 1.00 94.38 221 PHE A C 1
ATOM 1728 O O . PHE A 1 221 ? -8.164 -11.017 31.711 1.00 94.38 221 PHE A O 1
ATOM 1735 N N . ASN A 1 222 ? -8.006 -8.821 31.227 1.00 91.38 222 ASN A N 1
ATOM 1736 C CA . ASN A 1 222 ? -7.405 -8.424 32.503 1.00 91.38 222 ASN A CA 1
ATOM 1737 C C . ASN A 1 222 ? -8.325 -8.743 33.706 1.00 91.38 222 ASN A C 1
ATOM 1739 O O . ASN A 1 222 ? -7.826 -9.211 34.732 1.00 91.38 222 ASN A O 1
ATOM 1743 N N . THR A 1 223 ? -9.652 -8.572 33.594 1.00 88.62 223 THR A N 1
ATOM 1744 C CA . THR A 1 223 ? -10.622 -8.970 34.641 1.00 88.62 223 THR A CA 1
ATOM 1745 C C . THR A 1 223 ? -10.552 -10.477 34.933 1.00 88.62 223 THR A C 1
ATOM 1747 O O . THR A 1 223 ? -10.603 -10.903 36.088 1.00 88.62 223 THR A O 1
ATOM 1750 N N . HIS A 1 224 ? -10.343 -11.310 33.909 1.00 87.88 224 HIS A N 1
ATOM 1751 C CA . HIS A 1 224 ? -10.228 -12.765 34.056 1.00 87.88 224 HIS A CA 1
ATOM 1752 C C . HIS A 1 224 ? -8.826 -13.271 34.460 1.00 87.88 224 HIS A C 1
ATOM 1754 O O . HIS A 1 224 ? -8.626 -14.487 34.534 1.00 87.88 224 HIS A O 1
ATOM 1760 N N . ARG A 1 225 ? -7.868 -12.390 34.800 1.00 84.06 225 ARG A N 1
ATOM 1761 C CA . ARG A 1 225 ? -6.487 -12.776 35.174 1.00 84.06 225 ARG A CA 1
ATOM 1762 C C . ARG A 1 225 ? -6.389 -13.799 36.316 1.00 84.06 225 ARG A C 1
ATOM 1764 O O . ARG A 1 225 ? -5.442 -14.571 36.358 1.00 84.06 225 ARG A O 1
ATOM 1771 N N . LEU A 1 226 ? -7.364 -13.810 37.232 1.00 82.81 226 LEU A N 1
ATOM 1772 C CA . LEU A 1 226 ? -7.403 -14.706 38.398 1.00 82.81 226 LEU A CA 1
ATOM 1773 C C . LEU A 1 226 ? -7.844 -16.142 38.059 1.00 82.81 226 LEU A C 1
ATOM 1775 O O . LEU A 1 226 ? -7.794 -17.016 38.919 1.00 82.81 226 LEU A O 1
ATOM 1779 N N . ARG A 1 227 ? -8.305 -16.398 36.826 1.00 88.44 227 ARG A N 1
ATOM 1780 C CA . ARG A 1 227 ? -8.671 -17.734 36.324 1.00 88.44 227 ARG A CA 1
ATOM 1781 C C . ARG A 1 227 ? -7.943 -18.009 35.000 1.00 88.44 227 ARG A C 1
ATOM 1783 O O . ARG A 1 227 ? -8.596 -18.099 33.951 1.00 88.44 227 ARG A O 1
ATOM 1790 N N . PRO A 1 228 ? -6.599 -18.091 35.030 1.00 89.12 228 PRO A N 1
ATOM 1791 C CA . PRO A 1 228 ? -5.784 -18.281 33.836 1.00 89.12 228 PRO A CA 1
ATOM 1792 C C . PRO A 1 228 ? -6.136 -19.590 33.119 1.00 89.12 228 PRO A C 1
ATOM 1794 O O . PRO A 1 228 ? -6.568 -20.553 33.748 1.00 89.12 228 PRO A O 1
ATOM 1797 N N . PHE A 1 229 ? -5.977 -19.613 31.793 1.00 93.00 229 PHE A N 1
ATOM 1798 C CA . PHE A 1 229 ? -6.281 -20.759 30.916 1.00 93.00 229 PHE A CA 1
ATOM 1799 C C . PHE A 1 229 ? -7.736 -21.275 30.944 1.00 93.00 229 PHE A C 1
ATOM 1801 O O . PHE A 1 229 ? -8.043 -22.263 30.280 1.00 93.00 229 PHE A O 1
ATOM 1808 N N . SER A 1 230 ? -8.655 -20.600 31.643 1.00 94.12 230 SER A N 1
ATOM 1809 C CA . SER A 1 230 ? -10.092 -20.884 31.554 1.00 94.12 230 SER A CA 1
ATOM 1810 C C . SER A 1 230 ? -10.650 -20.582 30.155 1.00 94.12 230 SER A C 1
ATOM 1812 O O . SER A 1 230 ? -10.075 -19.794 29.400 1.00 94.12 230 SER A O 1
ATOM 1814 N N . PHE A 1 231 ? -11.809 -21.160 29.815 1.00 93.44 231 PHE A N 1
ATOM 1815 C CA . PHE A 1 231 ? -12.483 -20.890 28.537 1.00 93.44 231 PHE A CA 1
ATOM 1816 C C . PHE A 1 231 ? -12.718 -19.387 28.312 1.00 93.44 231 PHE A C 1
ATOM 1818 O O . PHE A 1 231 ? -12.389 -18.870 27.250 1.00 93.44 231 PHE A O 1
ATOM 1825 N N . SER A 1 232 ? -13.203 -18.661 29.327 1.00 94.06 232 SER A N 1
ATOM 1826 C CA . SER A 1 232 ? -13.390 -17.205 29.249 1.00 94.06 232 SER A CA 1
ATOM 1827 C C . SER A 1 232 ? -12.072 -16.458 29.022 1.00 94.06 232 SER A C 1
ATOM 1829 O O . SER A 1 232 ? -12.035 -15.526 28.226 1.00 94.06 232 SER A O 1
ATOM 1831 N N . TRP A 1 233 ? -10.986 -16.870 29.685 1.00 95.06 233 TRP A N 1
ATOM 1832 C CA . TRP A 1 233 ? -9.663 -16.261 29.513 1.00 95.06 233 TRP A CA 1
ATOM 1833 C C . TRP A 1 233 ? -9.154 -16.421 28.073 1.00 95.06 233 TRP A C 1
ATOM 1835 O O . TRP A 1 233 ? -8.745 -15.441 27.453 1.00 95.06 233 TRP A O 1
ATOM 1845 N N . TRP A 1 234 ? -9.269 -17.627 27.506 1.00 96.12 234 TRP A N 1
ATOM 1846 C CA . TRP A 1 234 ? -8.942 -17.887 26.101 1.00 96.12 234 TRP A CA 1
ATOM 1847 C C . TRP A 1 234 ? -9.858 -17.140 25.131 1.00 96.12 234 TRP A C 1
ATOM 1849 O O . TRP A 1 234 ? -9.364 -16.552 24.174 1.00 96.12 234 TRP A O 1
ATOM 1859 N N . PHE A 1 235 ? -11.167 -17.109 25.385 1.00 96.44 235 PHE A N 1
ATOM 1860 C CA . PHE A 1 235 ? -12.131 -16.389 24.555 1.00 96.44 235 PHE A CA 1
ATOM 1861 C C . PHE A 1 235 ? -11.764 -14.904 24.421 1.00 96.44 235 PHE A C 1
ATOM 1863 O O . PHE A 1 235 ? -11.624 -14.412 23.304 1.00 96.44 235 PHE A O 1
ATOM 1870 N N . TRP A 1 236 ? -11.527 -14.200 25.535 1.00 96.38 236 TRP A N 1
ATOM 1871 C CA . TRP A 1 236 ? -11.149 -12.783 25.487 1.00 96.38 236 TRP A CA 1
ATOM 1872 C C . TRP A 1 236 ? -9.753 -12.555 24.899 1.00 96.38 236 TRP A C 1
ATOM 1874 O O . TRP A 1 236 ? -9.553 -11.560 24.205 1.00 96.38 236 TRP A O 1
ATOM 1884 N N . LEU A 1 237 ? -8.804 -13.474 25.104 1.00 96.94 237 LEU A N 1
ATOM 1885 C CA . LEU A 1 237 ? -7.472 -13.400 24.494 1.00 96.94 237 LEU A CA 1
ATOM 1886 C C . LEU A 1 237 ? -7.537 -13.500 22.962 1.00 96.94 237 LEU A C 1
ATOM 1888 O O . LEU A 1 237 ? -6.989 -12.652 22.259 1.00 96.94 237 LEU A O 1
ATOM 1892 N N . LEU A 1 238 ? -8.239 -14.512 22.446 1.00 97.88 238 LEU A N 1
ATOM 1893 C CA . LEU A 1 238 ? -8.395 -14.737 21.009 1.00 97.88 238 LEU A CA 1
ATOM 1894 C C . LEU A 1 238 ? -9.238 -13.628 20.368 1.00 97.88 238 LEU A C 1
ATOM 1896 O O . LEU A 1 238 ? -8.880 -13.135 19.301 1.00 97.88 238 LEU A O 1
ATOM 1900 N N . LEU A 1 239 ? -10.304 -13.170 21.035 1.00 97.69 239 LEU A N 1
ATOM 1901 C CA . LEU A 1 239 ? -11.126 -12.056 20.558 1.00 97.69 239 LEU A CA 1
ATOM 1902 C C . LEU A 1 239 ? -10.348 -10.729 20.544 1.00 97.69 239 LEU A C 1
ATOM 1904 O O . LEU A 1 239 ? -10.502 -9.952 19.604 1.00 97.69 239 LEU A O 1
ATOM 1908 N N . THR A 1 240 ? -9.448 -10.498 21.511 1.00 97.81 240 THR A N 1
ATOM 1909 C CA . THR A 1 240 ? -8.488 -9.379 21.447 1.00 97.81 240 THR A CA 1
ATOM 1910 C C . THR A 1 240 ? -7.639 -9.492 20.182 1.00 97.81 240 THR A C 1
ATOM 1912 O O . THR A 1 240 ? -7.539 -8.523 19.437 1.00 97.81 240 THR A O 1
ATOM 1915 N N . GLY A 1 241 ? -7.099 -10.677 19.880 1.00 97.75 241 GLY A N 1
ATOM 1916 C CA . GLY A 1 241 ? -6.338 -10.921 18.652 1.00 97.75 241 GLY A CA 1
ATOM 1917 C C . GLY A 1 241 ? -7.122 -10.647 17.361 1.00 97.75 241 GLY A C 1
ATOM 1918 O O . GLY A 1 241 ? -6.624 -9.970 16.460 1.00 97.75 241 GLY A O 1
ATOM 1919 N N . VAL A 1 242 ? -8.374 -11.108 17.286 1.00 98.25 242 VAL A N 1
ATOM 1920 C CA . VAL A 1 242 ? -9.278 -10.835 16.153 1.00 98.25 242 VAL A CA 1
ATOM 1921 C C . VAL A 1 242 ? -9.501 -9.329 15.982 1.00 98.25 242 VAL A C 1
ATOM 1923 O O . VAL A 1 242 ? -9.345 -8.808 14.877 1.00 98.25 242 VAL A O 1
ATOM 1926 N N . CYS A 1 243 ? -9.801 -8.606 17.065 1.00 97.94 243 CYS A N 1
ATOM 1927 C CA . CYS A 1 243 ? -10.009 -7.158 17.022 1.00 97.94 243 CYS A CA 1
ATOM 1928 C C . CYS A 1 243 ? -8.731 -6.386 16.648 1.00 97.94 243 CYS A C 1
ATOM 1930 O O . CYS A 1 243 ? -8.800 -5.455 15.843 1.00 97.94 243 CYS A O 1
ATOM 1932 N N . LEU A 1 244 ? -7.560 -6.805 17.143 1.00 97.88 244 LEU A N 1
ATOM 1933 C CA . LEU A 1 244 ? -6.273 -6.221 16.759 1.00 97.88 244 LEU A CA 1
ATOM 1934 C C . LEU A 1 244 ? -6.017 -6.396 15.257 1.00 97.88 244 LEU A C 1
ATOM 1936 O O . LEU A 1 244 ? -5.712 -5.414 14.576 1.00 97.88 244 LEU A O 1
ATOM 1940 N N . SER A 1 245 ? -6.228 -7.604 14.721 1.00 97.75 245 SER A N 1
ATOM 1941 C CA . SER A 1 245 ? -6.128 -7.865 13.280 1.00 97.75 245 SER A CA 1
ATOM 1942 C C . SER A 1 245 ? -7.101 -7.019 12.468 1.00 97.75 245 SER A C 1
ATOM 1944 O O . SER A 1 245 ? -6.735 -6.522 11.406 1.00 97.75 245 SER A O 1
ATOM 1946 N N . GLY A 1 246 ? -8.335 -6.859 12.955 1.00 97.50 246 GLY A N 1
ATOM 1947 C CA . GLY A 1 246 ? -9.345 -6.021 12.320 1.00 97.50 246 GLY A CA 1
ATOM 1948 C C . GLY A 1 246 ? -8.914 -4.555 12.260 1.00 97.50 246 GLY A C 1
ATOM 1949 O O . GLY A 1 246 ? -9.002 -3.932 11.207 1.00 97.50 246 GLY A O 1
ATOM 1950 N N . SER A 1 247 ? -8.357 -4.020 13.353 1.00 97.31 247 SER A N 1
ATOM 1951 C CA . SER A 1 247 ? -7.891 -2.628 13.414 1.00 97.31 247 SER A CA 1
ATOM 1952 C C . SER A 1 247 ? -6.756 -2.356 12.419 1.00 97.31 247 SER A C 1
ATOM 1954 O O . SER A 1 247 ? -6.832 -1.402 11.643 1.00 97.31 247 SER A O 1
ATOM 1956 N N . LEU A 1 248 ? -5.759 -3.248 12.367 1.00 96.88 248 LEU A N 1
ATOM 1957 C CA . LEU A 1 248 ? -4.644 -3.177 11.423 1.00 96.88 248 LEU A CA 1
ATOM 1958 C C . LEU A 1 248 ? -5.121 -3.377 9.980 1.00 96.88 248 LEU A C 1
ATOM 1960 O O . LEU A 1 248 ? -4.677 -2.673 9.079 1.00 96.88 248 LEU A O 1
ATOM 1964 N N . GLY A 1 249 ? -6.061 -4.301 9.770 1.00 96.94 249 GLY A N 1
ATOM 1965 C CA . GLY A 1 249 ? -6.656 -4.615 8.473 1.00 96.94 249 GLY A CA 1
ATOM 1966 C C . GLY A 1 249 ? -7.510 -3.493 7.874 1.00 96.94 249 GLY A C 1
ATOM 1967 O O . GLY A 1 249 ? -7.781 -3.542 6.674 1.00 96.94 249 GLY A O 1
ATOM 1968 N N . VAL A 1 250 ? -7.916 -2.483 8.657 1.00 96.94 250 VAL A N 1
ATOM 1969 C CA . VAL A 1 250 ? -8.669 -1.307 8.178 1.00 96.94 250 VAL A CA 1
ATOM 1970 C C . VAL A 1 250 ? -7.756 -0.111 7.877 1.00 96.94 250 VAL A C 1
ATOM 1972 O O . VAL A 1 250 ? -7.825 0.431 6.776 1.00 96.94 250 VAL A O 1
ATOM 1975 N N . LYS A 1 251 ? -6.907 0.318 8.825 1.00 95.31 251 LYS A N 1
ATOM 1976 C CA . LYS A 1 251 ? -5.907 1.394 8.638 1.00 95.31 251 LYS A CA 1
ATOM 1977 C C . LYS A 1 251 ? -4.683 1.123 9.520 1.00 95.31 251 LYS A C 1
ATOM 1979 O O . LYS A 1 251 ? -4.826 0.701 10.664 1.00 95.31 251 LYS A O 1
ATOM 1984 N N . PHE A 1 252 ? -3.482 1.497 9.065 1.00 94.19 252 PHE A N 1
ATOM 1985 C CA . PHE A 1 252 ? -2.244 1.343 9.854 1.00 94.19 252 PHE A CA 1
ATOM 1986 C C . PHE A 1 252 ? -2.223 2.112 11.191 1.00 94.19 252 PHE A C 1
ATOM 1988 O O . PHE A 1 252 ? -1.418 1.793 12.060 1.00 94.19 252 PHE A O 1
ATOM 1995 N N . VAL A 1 253 ? -3.150 3.051 11.418 1.00 93.88 253 VAL A N 1
ATOM 1996 C CA . VAL A 1 253 ? -3.398 3.675 12.735 1.00 93.88 253 VAL A CA 1
ATOM 1997 C C . VAL A 1 253 ? -3.711 2.624 13.822 1.00 93.88 253 VAL A C 1
ATOM 1999 O O . VAL A 1 253 ? -3.391 2.838 14.991 1.00 93.88 253 VAL A O 1
ATOM 2002 N N . GLY A 1 254 ? -4.234 1.446 13.450 1.00 93.88 254 GLY A N 1
ATOM 2003 C CA . GLY A 1 254 ? -4.413 0.299 14.352 1.00 93.88 254 GLY A CA 1
ATOM 2004 C C . GLY A 1 254 ? -3.122 -0.198 15.027 1.00 93.88 254 GLY A C 1
ATOM 2005 O O . GLY A 1 254 ? -3.183 -0.809 16.094 1.00 93.88 254 GLY A O 1
ATOM 2006 N N . LEU A 1 255 ? -1.937 0.136 14.499 1.00 95.19 255 LEU A N 1
ATOM 2007 C CA . LEU A 1 255 ? -0.659 -0.147 15.166 1.00 95.19 255 LEU A CA 1
ATOM 2008 C C . LEU A 1 255 ? -0.566 0.490 16.565 1.00 95.19 255 LEU A C 1
ATOM 2010 O O . LEU A 1 255 ? 0.079 -0.077 17.445 1.00 95.19 255 LEU A O 1
ATOM 2014 N N . PHE A 1 256 ? -1.247 1.614 16.817 1.00 96.69 256 PHE A N 1
ATOM 2015 C CA . PHE A 1 256 ? -1.245 2.246 18.140 1.00 96.69 256 PHE A CA 1
ATOM 2016 C C . PHE A 1 256 ? -2.044 1.455 19.187 1.00 96.69 256 PHE A C 1
ATOM 2018 O O . PHE A 1 256 ? -1.632 1.407 20.346 1.00 96.69 256 PHE A O 1
ATOM 2025 N N . VAL A 1 257 ? -3.140 0.780 18.805 1.00 97.06 257 VAL A N 1
ATOM 2026 C CA . VAL A 1 257 ? -3.858 -0.106 19.741 1.00 97.06 257 VAL A CA 1
ATOM 2027 C C . VAL A 1 257 ? -3.119 -1.432 19.939 1.00 97.06 257 VAL A C 1
ATOM 2029 O O . VAL A 1 257 ? -3.083 -1.935 21.060 1.00 97.06 257 VAL A O 1
ATOM 2032 N N . ILE A 1 258 ? -2.423 -1.938 18.911 1.00 97.25 258 ILE A N 1
ATOM 2033 C CA . ILE A 1 258 ? -1.483 -3.064 19.057 1.00 97.25 258 ILE A CA 1
ATOM 2034 C C . ILE A 1 258 ? -0.377 -2.710 20.062 1.00 97.25 258 ILE A C 1
ATOM 2036 O O . ILE A 1 258 ? -0.094 -3.507 20.954 1.00 97.25 258 ILE A O 1
ATOM 2040 N N . LEU A 1 259 ? 0.202 -1.506 19.982 1.00 97.50 259 LEU A N 1
ATOM 2041 C CA . LEU A 1 259 ? 1.206 -1.035 20.939 1.00 97.50 259 LEU A CA 1
ATOM 2042 C C . LEU A 1 259 ? 0.642 -0.928 22.366 1.00 97.50 259 LEU A C 1
ATOM 2044 O O . LEU A 1 259 ? 1.290 -1.386 23.305 1.00 97.50 259 LEU A O 1
ATOM 2048 N N . LEU A 1 260 ? -0.568 -0.384 22.540 1.00 97.12 260 LEU A N 1
ATOM 2049 C CA . LEU A 1 260 ? -1.232 -0.295 23.848 1.00 97.12 260 LEU A CA 1
ATOM 2050 C C . LEU A 1 260 ? -1.453 -1.681 24.479 1.00 97.12 260 LEU A C 1
ATOM 2052 O O . LEU A 1 260 ? -1.076 -1.901 25.633 1.00 97.12 260 LEU A O 1
ATOM 2056 N N . VAL A 1 261 ? -2.016 -2.627 23.718 1.00 97.50 261 VAL A N 1
ATOM 2057 C CA . VAL A 1 261 ? -2.214 -4.009 24.184 1.00 97.50 261 VAL A CA 1
ATOM 2058 C C . VAL A 1 261 ? -0.869 -4.691 24.438 1.00 97.50 261 VAL A C 1
ATOM 2060 O O . VAL A 1 261 ? -0.726 -5.395 25.436 1.00 97.50 261 VAL A O 1
ATOM 2063 N N . GLY A 1 262 ? 0.142 -4.438 23.603 1.00 96.94 262 GLY A N 1
ATOM 2064 C CA . GLY A 1 262 ? 1.510 -4.922 23.786 1.00 96.94 262 GLY A CA 1
ATOM 2065 C C . GLY A 1 262 ? 2.131 -4.455 25.104 1.00 96.94 262 GLY A C 1
ATOM 2066 O O . GLY A 1 262 ? 2.616 -5.284 25.869 1.00 96.94 262 GLY A O 1
ATOM 2067 N N . ILE A 1 263 ? 2.041 -3.161 25.427 1.00 97.50 263 ILE A N 1
ATOM 2068 C CA . ILE A 1 263 ? 2.539 -2.595 26.693 1.00 97.50 263 ILE A CA 1
ATOM 2069 C C . ILE A 1 263 ? 1.800 -3.203 27.896 1.00 97.50 263 ILE A C 1
ATOM 2071 O O . ILE A 1 263 ? 2.450 -3.640 28.846 1.00 97.50 263 ILE A O 1
ATOM 2075 N N . ASN A 1 264 ? 0.464 -3.311 27.846 1.00 96.25 264 ASN A N 1
ATOM 2076 C CA . ASN A 1 264 ? -0.317 -3.993 28.889 1.00 96.25 264 ASN A CA 1
ATOM 2077 C C . ASN A 1 264 ? 0.133 -5.455 29.067 1.00 96.25 264 ASN A C 1
ATOM 2079 O O . ASN A 1 264 ? 0.307 -5.922 30.189 1.00 96.25 264 ASN A O 1
ATOM 2083 N N . THR A 1 265 ? 0.376 -6.159 27.960 1.00 96.12 265 THR A N 1
ATOM 2084 C CA . THR A 1 265 ? 0.797 -7.568 27.942 1.00 96.12 265 THR A CA 1
ATOM 2085 C C . THR A 1 265 ? 2.206 -7.758 28.508 1.00 96.12 265 THR A C 1
ATOM 2087 O O . THR A 1 265 ? 2.425 -8.680 29.290 1.00 96.12 265 THR A O 1
ATOM 2090 N N . VAL A 1 266 ? 3.153 -6.878 28.168 1.00 96.69 266 VAL A N 1
ATOM 2091 C CA . VAL A 1 266 ? 4.517 -6.877 28.726 1.00 96.69 266 VAL A CA 1
ATO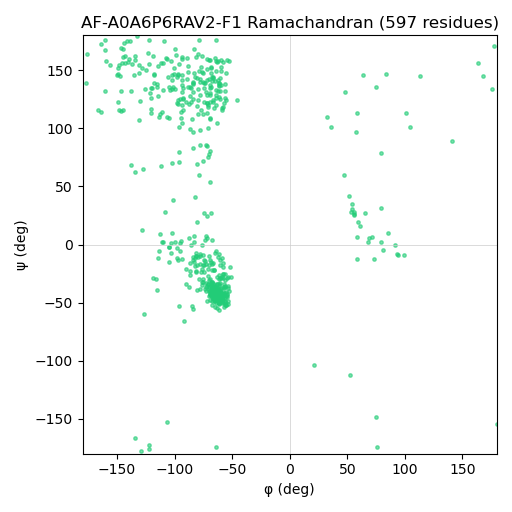M 2092 C C . VAL A 1 266 ? 4.488 -6.590 30.227 1.00 96.69 266 VAL A C 1
ATOM 2094 O O . VAL A 1 266 ? 5.168 -7.270 30.989 1.00 96.69 266 VAL A O 1
ATOM 2097 N N . PHE A 1 267 ? 3.669 -5.637 30.673 1.00 95.94 267 PHE A N 1
ATOM 2098 C CA . PHE A 1 267 ? 3.521 -5.307 32.092 1.00 95.94 267 PHE A CA 1
ATOM 2099 C C . PHE A 1 267 ? 2.864 -6.435 32.907 1.00 95.94 267 PHE A C 1
ATOM 2101 O O . PHE A 1 267 ? 3.255 -6.694 34.046 1.00 95.94 267 PHE A O 1
ATOM 2108 N N . ASP A 1 268 ? 1.896 -7.139 32.323 1.00 94.25 268 ASP A N 1
ATOM 2109 C CA . ASP A 1 268 ? 1.261 -8.312 32.927 1.00 94.25 268 ASP A CA 1
ATOM 2110 C C . ASP A 1 268 ? 2.228 -9.510 32.999 1.00 94.25 268 ASP A C 1
ATOM 2112 O O . ASP A 1 268 ? 2.360 -10.140 34.047 1.00 94.25 268 ASP A O 1
ATOM 2116 N N . LEU A 1 269 ? 3.008 -9.763 31.939 1.00 94.75 269 LEU A N 1
ATOM 2117 C CA . LEU A 1 269 ? 4.096 -10.749 31.957 1.00 94.75 269 LEU A CA 1
ATOM 2118 C C . LEU A 1 269 ? 5.191 -10.397 32.976 1.00 94.75 269 LEU A C 1
ATOM 2120 O O . LEU A 1 269 ? 5.669 -11.285 33.674 1.00 94.75 269 LEU A O 1
ATOM 2124 N N . TRP A 1 270 ? 5.554 -9.119 33.114 1.00 95.75 270 TRP A N 1
ATOM 2125 C CA . TRP A 1 270 ? 6.511 -8.654 34.124 1.00 95.75 270 TRP A CA 1
ATOM 2126 C C . TRP A 1 270 ? 6.015 -8.921 35.553 1.00 95.75 270 TRP A C 1
ATOM 2128 O O . TRP A 1 270 ? 6.779 -9.371 36.404 1.00 95.75 270 TRP A O 1
ATOM 2138 N N . ARG A 1 271 ? 4.718 -8.707 35.812 1.00 93.06 271 ARG A N 1
ATOM 2139 C CA . ARG A 1 271 ? 4.087 -9.048 37.097 1.00 93.06 271 ARG A CA 1
ATOM 2140 C C . ARG A 1 271 ? 4.085 -10.551 37.366 1.00 93.06 271 ARG A C 1
ATOM 2142 O O . ARG A 1 271 ? 4.409 -10.944 38.478 1.00 93.06 271 ARG A O 1
ATOM 2149 N N . LEU A 1 272 ? 3.764 -11.371 36.363 1.00 92.06 272 LEU A N 1
ATOM 2150 C CA . LEU A 1 272 ? 3.789 -12.835 36.478 1.00 92.06 272 LEU A CA 1
ATOM 2151 C C . LEU A 1 272 ? 5.209 -13.381 36.691 1.00 92.06 272 LEU A C 1
ATOM 2153 O O . LEU A 1 272 ? 5.376 -14.350 37.418 1.00 92.06 272 LEU A O 1
ATOM 2157 N N . LEU A 1 273 ? 6.231 -12.753 36.100 1.00 92.62 273 LEU A N 1
ATOM 2158 C CA . LEU A 1 273 ? 7.636 -13.115 36.316 1.00 92.62 273 LEU A CA 1
ATOM 2159 C C . LEU A 1 273 ? 8.121 -12.779 37.739 1.00 92.62 273 LEU A C 1
ATOM 2161 O O . LEU A 1 273 ? 9.005 -13.451 38.261 1.00 92.62 273 LEU A O 1
ATOM 2165 N N . GLY A 1 274 ? 7.548 -11.745 38.363 1.00 93.06 274 GLY A N 1
ATOM 2166 C CA . GLY A 1 274 ? 7.820 -11.374 39.754 1.00 93.06 274 GLY A CA 1
ATOM 2167 C C . GLY A 1 274 ? 7.052 -12.191 40.801 1.00 93.06 274 GLY A C 1
ATOM 2168 O O . GLY A 1 274 ? 7.309 -12.028 41.994 1.00 93.06 274 GLY A O 1
ATOM 2169 N N . ASP A 1 275 ? 6.112 -13.048 40.391 1.00 91.62 275 ASP A N 1
ATOM 2170 C CA . ASP A 1 275 ? 5.335 -13.888 41.302 1.00 91.62 275 ASP A CA 1
ATOM 2171 C C . ASP A 1 275 ? 6.077 -15.199 41.601 1.00 91.62 275 ASP A C 1
ATOM 2173 O O . ASP A 1 275 ? 6.031 -16.164 40.838 1.00 91.62 275 ASP A O 1
ATOM 2177 N N . LEU A 1 276 ? 6.747 -15.235 42.755 1.00 91.75 276 LEU A N 1
ATOM 2178 C CA . LEU A 1 276 ? 7.525 -16.386 43.226 1.00 91.75 276 LEU A CA 1
ATOM 2179 C C . LEU A 1 276 ? 6.680 -17.644 43.513 1.00 91.75 276 LEU A C 1
ATOM 2181 O O . LEU A 1 276 ? 7.253 -18.691 43.810 1.00 91.75 276 LEU A O 1
ATOM 2185 N N . SER A 1 277 ? 5.344 -17.566 43.457 1.00 90.06 277 SER A N 1
ATOM 2186 C CA . SER A 1 277 ? 4.467 -18.738 43.581 1.00 90.06 277 SER A CA 1
ATOM 2187 C C . SER A 1 277 ? 4.285 -19.513 42.268 1.00 90.06 277 SER A C 1
ATOM 2189 O O . SER A 1 277 ? 3.833 -20.659 42.295 1.00 90.06 277 SER A O 1
ATOM 2191 N N . LEU A 1 278 ? 4.644 -18.919 41.123 1.00 89.88 278 LEU A N 1
ATOM 2192 C CA . LEU A 1 278 ? 4.485 -19.523 39.800 1.00 89.88 278 LEU A CA 1
ATOM 2193 C C . LEU A 1 278 ? 5.753 -20.254 39.346 1.00 89.88 278 LEU A C 1
ATOM 2195 O O . LEU A 1 278 ? 6.875 -19.783 39.522 1.00 89.88 278 LEU A O 1
ATOM 2199 N N . SER A 1 279 ? 5.579 -21.405 38.690 1.00 92.62 279 SER A N 1
ATOM 2200 C CA . SER A 1 279 ? 6.702 -22.116 38.074 1.00 92.62 279 SER A CA 1
ATOM 2201 C C . SER A 1 279 ? 7.131 -21.455 36.755 1.00 92.62 279 SER A C 1
ATOM 2203 O O . SER A 1 279 ? 6.308 -20.887 36.028 1.00 92.62 279 SER A O 1
ATOM 2205 N N . LEU A 1 280 ? 8.407 -21.607 36.371 1.00 91.69 280 LEU A N 1
ATOM 2206 C CA . LEU A 1 280 ? 8.889 -21.156 35.054 1.00 91.69 280 LEU A CA 1
ATOM 2207 C C . LEU A 1 280 ? 8.123 -21.822 33.894 1.00 91.69 280 LEU A C 1
ATOM 2209 O O . LEU A 1 280 ? 7.977 -21.223 32.829 1.00 91.69 280 LEU A O 1
ATOM 2213 N N . LEU A 1 281 ? 7.604 -23.039 34.096 1.00 92.62 281 LEU A N 1
ATO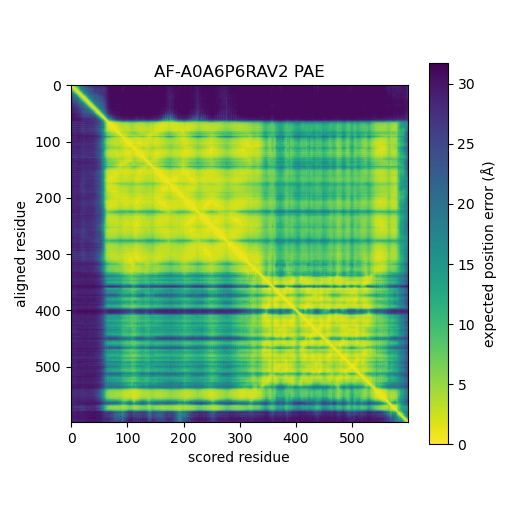M 2214 C CA . LEU A 1 281 ? 6.786 -23.732 33.102 1.00 92.62 281 LEU A CA 1
ATOM 2215 C C . LEU A 1 281 ? 5.425 -23.043 32.919 1.00 92.62 281 LEU A C 1
ATOM 2217 O O . LEU A 1 281 ? 4.958 -22.902 31.790 1.00 92.62 281 LEU A O 1
ATOM 2221 N N . ASP A 1 282 ? 4.801 -22.576 34.001 1.00 90.94 282 ASP A N 1
ATOM 2222 C CA . ASP A 1 282 ? 3.521 -21.859 33.946 1.00 90.94 282 ASP A CA 1
ATOM 2223 C C . ASP A 1 282 ? 3.682 -20.446 33.377 1.00 90.94 282 ASP A C 1
ATOM 2225 O O . ASP A 1 282 ? 2.861 -20.017 32.562 1.00 90.94 282 ASP A O 1
ATOM 2229 N N . PHE A 1 283 ? 4.795 -19.770 33.686 1.00 93.81 283 PHE A N 1
ATOM 2230 C CA . PHE A 1 283 ? 5.210 -18.564 32.966 1.00 93.81 283 PHE A CA 1
ATOM 2231 C C . PHE A 1 283 ? 5.390 -18.839 31.460 1.00 93.81 283 PHE A C 1
ATOM 2233 O O . PHE A 1 283 ? 4.873 -18.091 30.629 1.00 93.81 283 PHE A O 1
ATOM 2240 N N . GLY A 1 284 ? 6.036 -19.951 31.090 1.00 94.62 284 GLY A N 1
ATOM 2241 C CA . GLY A 1 284 ? 6.196 -20.386 29.699 1.00 94.62 284 GLY A CA 1
ATOM 2242 C C . GLY A 1 284 ? 4.862 -20.596 28.971 1.00 94.62 284 GLY A C 1
ATOM 2243 O O . GLY A 1 284 ? 4.670 -20.064 27.875 1.00 94.62 284 GLY A O 1
ATOM 2244 N N . LYS A 1 285 ? 3.894 -21.279 29.603 1.00 95.31 285 LYS A N 1
ATOM 2245 C CA . LYS A 1 285 ? 2.512 -21.408 29.089 1.00 95.31 285 LYS A CA 1
ATOM 2246 C C . LYS A 1 285 ? 1.864 -20.035 28.890 1.00 95.31 285 LYS A C 1
ATOM 2248 O O . LYS A 1 285 ? 1.201 -19.797 27.880 1.00 95.31 285 LYS A O 1
ATOM 2253 N N . HIS A 1 286 ? 2.062 -19.123 29.840 1.00 95.00 286 HIS A N 1
ATOM 2254 C CA . HIS A 1 286 ? 1.516 -17.769 29.805 1.00 95.00 286 HIS A CA 1
ATOM 2255 C C . HIS A 1 286 ? 2.107 -16.894 28.697 1.00 95.00 286 HIS A C 1
ATOM 2257 O O . HIS A 1 286 ? 1.364 -16.116 28.089 1.00 95.00 286 HIS A O 1
ATOM 2263 N N . LEU A 1 287 ? 3.406 -17.021 28.432 1.00 96.06 287 LEU A N 1
ATOM 2264 C CA . LEU A 1 287 ? 4.086 -16.370 27.319 1.00 96.06 287 LEU A CA 1
ATOM 2265 C C . LEU A 1 287 ? 3.595 -16.942 25.984 1.00 96.06 287 LEU A C 1
ATOM 2267 O O . LEU A 1 287 ? 3.134 -16.185 25.132 1.00 96.06 287 LEU A O 1
ATOM 2271 N N . PHE A 1 288 ? 3.610 -18.270 25.829 1.00 96.81 288 PHE A N 1
ATOM 2272 C CA . PHE A 1 288 ? 3.188 -18.942 24.598 1.00 96.81 288 PHE A CA 1
ATOM 2273 C C . PHE A 1 288 ? 1.737 -18.619 24.223 1.00 96.81 288 PHE A C 1
ATOM 2275 O O . PHE A 1 288 ? 1.462 -18.270 23.078 1.00 96.81 288 PHE A O 1
ATOM 2282 N N . ALA A 1 289 ? 0.813 -18.647 25.189 1.00 96.25 289 ALA A N 1
ATOM 2283 C CA . ALA A 1 289 ? -0.586 -18.300 24.948 1.00 96.25 289 ALA A CA 1
ATOM 2284 C C . ALA A 1 289 ? -0.757 -16.855 24.440 1.00 96.25 289 ALA A C 1
ATOM 2286 O O . ALA A 1 289 ? -1.523 -16.621 23.506 1.00 96.25 289 ALA A O 1
ATOM 2287 N N . ARG A 1 290 ? -0.010 -15.892 25.002 1.00 96.62 290 ARG A N 1
ATOM 2288 C CA . ARG A 1 290 ? -0.025 -14.487 24.555 1.00 96.62 290 ARG A CA 1
ATOM 2289 C C . ARG A 1 290 ? 0.605 -14.322 23.170 1.00 96.62 290 ARG A C 1
ATOM 2291 O O . ARG A 1 290 ? 0.022 -13.636 22.341 1.00 96.62 290 ARG A O 1
ATOM 2298 N N . VAL A 1 291 ? 1.722 -14.992 22.878 1.00 97.50 291 VAL A N 1
ATOM 2299 C CA . VAL A 1 291 ? 2.327 -15.011 21.529 1.00 97.50 291 VAL A CA 1
ATOM 2300 C C . VAL A 1 291 ? 1.353 -15.598 20.501 1.00 97.50 291 VAL A C 1
ATOM 2302 O O . VAL A 1 291 ? 1.162 -15.025 19.429 1.00 97.50 291 VAL A O 1
ATOM 2305 N N . PHE A 1 292 ? 0.675 -16.696 20.834 1.00 97.69 292 PHE A N 1
ATOM 2306 C CA . PHE A 1 292 ? -0.327 -17.305 19.964 1.00 97.69 292 PHE A CA 1
ATOM 2307 C C . PHE A 1 292 ? -1.517 -16.363 19.710 1.00 97.69 292 PHE A C 1
ATOM 2309 O O . PHE A 1 292 ? -1.822 -16.049 18.560 1.00 97.69 292 PHE A O 1
ATOM 2316 N N . GLY A 1 293 ? -2.160 -15.870 20.773 1.00 96.56 293 GLY A N 1
ATOM 2317 C CA . GLY A 1 293 ? -3.386 -15.074 20.674 1.00 96.56 293 GLY A CA 1
ATOM 2318 C C . GLY A 1 293 ? -3.195 -13.628 20.205 1.00 96.56 293 GLY A C 1
ATOM 2319 O O . GLY A 1 293 ? -4.099 -13.088 19.576 1.00 96.56 293 GLY A O 1
ATOM 2320 N N . LEU A 1 294 ? -2.044 -13.001 20.478 1.00 97.38 294 LEU A N 1
ATOM 2321 C CA . LEU A 1 294 ? -1.800 -11.570 20.222 1.00 97.38 294 LEU A CA 1
ATOM 2322 C C . LEU A 1 294 ? -0.740 -11.291 19.142 1.00 97.38 294 LEU A C 1
ATOM 2324 O O . LEU A 1 294 ? -0.561 -10.132 18.780 1.00 97.38 294 LEU A O 1
ATOM 2328 N N . ILE A 1 295 ? -0.057 -12.314 18.610 1.00 97.25 295 ILE A N 1
ATOM 2329 C CA . ILE A 1 295 ? 0.909 -12.158 17.503 1.00 97.25 295 ILE A CA 1
ATOM 2330 C C . ILE A 1 295 ? 0.577 -13.108 16.348 1.00 97.25 295 ILE A C 1
ATOM 2332 O O . ILE A 1 295 ? 0.280 -12.645 15.248 1.00 97.25 295 ILE A O 1
ATOM 2336 N N . MET A 1 296 ? 0.565 -14.424 16.589 1.00 97.94 296 MET A N 1
ATOM 2337 C CA . MET A 1 296 ? 0.370 -15.421 15.524 1.00 97.94 296 MET A CA 1
ATOM 2338 C C . MET A 1 296 ? -1.032 -15.346 14.908 1.00 97.94 296 MET A C 1
ATOM 2340 O O . MET A 1 296 ? -1.160 -15.275 13.686 1.00 97.94 296 MET A O 1
ATOM 2344 N N . LEU A 1 297 ? -2.081 -15.318 15.739 1.00 97.69 297 LEU A N 1
ATOM 2345 C CA . LEU A 1 297 ? -3.465 -15.208 15.275 1.00 97.69 297 LEU A CA 1
ATOM 2346 C C . LEU A 1 297 ? -3.727 -13.884 14.523 1.00 97.69 297 LEU A C 1
ATOM 2348 O O . LEU A 1 297 ? -4.245 -13.958 13.408 1.00 97.69 297 LEU A O 1
ATOM 2352 N N . PRO A 1 298 ? -3.349 -12.691 15.038 1.00 97.19 298 PRO A N 1
ATOM 2353 C CA . PRO A 1 298 ? -3.538 -11.450 14.293 1.00 97.19 298 PRO A CA 1
ATOM 2354 C C . PRO A 1 298 ? -2.788 -11.410 12.964 1.00 97.19 298 PRO A C 1
ATOM 2356 O O . PRO A 1 298 ? -3.340 -10.954 11.969 1.00 97.19 298 PRO A O 1
ATOM 2359 N N . LEU A 1 299 ? -1.553 -11.921 12.923 1.00 96.75 299 LEU A N 1
ATOM 2360 C CA . LEU A 1 299 ? -0.772 -11.977 11.689 1.00 96.75 299 LEU A CA 1
ATOM 2361 C C . LEU A 1 299 ? -1.419 -12.912 10.656 1.00 96.75 299 LEU A C 1
ATOM 2363 O O . LEU A 1 299 ? -1.534 -12.540 9.492 1.00 96.75 299 LEU A O 1
ATOM 2367 N N . PHE A 1 300 ? -1.890 -14.090 11.076 1.00 97.62 300 PHE A N 1
ATOM 2368 C CA . PHE A 1 300 ? -2.587 -15.042 10.205 1.00 97.62 300 PHE A CA 1
ATOM 2369 C C . PHE A 1 300 ? -3.901 -14.480 9.638 1.00 97.62 300 PHE A C 1
ATOM 2371 O O . PHE A 1 300 ? -4.188 -14.627 8.449 1.00 97.62 300 PHE A O 1
ATOM 2378 N N . LEU A 1 301 ? -4.701 -13.806 10.467 1.00 98.00 301 LEU A N 1
ATOM 2379 C CA . LEU A 1 301 ? -5.931 -13.157 10.012 1.00 98.00 301 LEU A CA 1
ATOM 2380 C C . LEU A 1 301 ? -5.623 -11.999 9.051 1.00 98.00 301 LEU A C 1
ATOM 2382 O O . LEU A 1 301 ? -6.279 -11.868 8.019 1.00 98.00 301 LEU A O 1
ATOM 2386 N N . TYR A 1 302 ? -4.583 -11.213 9.328 1.00 97.31 302 TYR A N 1
ATOM 2387 C CA . TYR A 1 302 ? -4.137 -10.119 8.467 1.00 97.31 302 TYR A CA 1
ATOM 2388 C C . TYR A 1 302 ? -3.635 -10.603 7.095 1.00 97.31 302 TYR A C 1
ATOM 2390 O O . TYR A 1 302 ? -4.032 -10.049 6.068 1.00 97.31 302 TYR A O 1
ATOM 2398 N N . THR A 1 303 ? -2.834 -11.672 7.030 1.00 97.19 303 THR A N 1
ATOM 2399 C CA . THR A 1 303 ? -2.426 -12.255 5.738 1.00 97.19 303 THR A CA 1
ATOM 2400 C C . THR A 1 303 ? -3.610 -12.873 4.993 1.00 97.19 303 THR A C 1
ATOM 2402 O O . THR A 1 303 ? -3.714 -12.703 3.778 1.00 97.19 303 THR A O 1
ATOM 2405 N N . THR A 1 304 ? -4.556 -13.497 5.703 1.00 97.06 304 THR A N 1
ATOM 2406 C CA . THR A 1 304 ? -5.805 -14.021 5.120 1.00 97.06 304 THR A CA 1
ATOM 2407 C C . THR A 1 304 ? -6.662 -12.905 4.509 1.00 97.06 304 THR A C 1
ATOM 2409 O O . THR A 1 304 ? -7.180 -13.062 3.405 1.00 97.06 304 THR A O 1
ATOM 2412 N N . ILE A 1 305 ? -6.755 -11.744 5.165 1.00 97.56 305 ILE A N 1
ATOM 2413 C CA . ILE A 1 305 ? -7.437 -10.543 4.650 1.00 97.56 305 ILE A CA 1
ATOM 2414 C C . ILE A 1 305 ? -6.839 -10.095 3.305 1.00 97.56 305 ILE A C 1
ATOM 2416 O O . ILE A 1 305 ? -7.584 -9.818 2.364 1.00 97.56 305 ILE A O 1
ATOM 2420 N N . PHE A 1 306 ? -5.509 -10.078 3.172 1.00 96.94 306 PHE A N 1
ATOM 2421 C CA . PHE A 1 306 ? -4.853 -9.770 1.895 1.00 96.94 306 PHE A CA 1
ATOM 2422 C C . PHE A 1 306 ? -5.024 -10.882 0.849 1.00 96.94 306 PHE A C 1
ATOM 2424 O O . PHE A 1 306 ? -5.214 -10.581 -0.329 1.00 96.94 306 PHE A O 1
ATOM 2431 N N . ALA A 1 307 ? -5.018 -12.157 1.250 1.00 96.50 307 ALA A N 1
ATOM 2432 C CA . ALA A 1 307 ? -5.306 -13.266 0.340 1.00 96.50 307 ALA A CA 1
ATOM 2433 C C . ALA A 1 307 ? -6.707 -13.131 -0.278 1.00 96.50 307 ALA A C 1
ATOM 2435 O O . ALA A 1 307 ? -6.846 -13.201 -1.498 1.00 96.50 307 ALA A O 1
ATOM 2436 N N . VAL A 1 308 ? -7.726 -12.843 0.541 1.00 97.12 308 VAL A N 1
ATOM 2437 C CA . VAL A 1 308 ? -9.099 -12.578 0.081 1.00 97.12 308 VAL A CA 1
ATOM 2438 C C . VAL A 1 308 ? -9.150 -11.361 -0.848 1.00 97.12 308 VAL A C 1
ATOM 2440 O O . VAL A 1 308 ? -9.722 -11.461 -1.932 1.00 97.12 308 VAL A O 1
ATOM 2443 N N . HIS A 1 309 ? -8.492 -10.252 -0.494 1.00 96.56 309 HIS A N 1
ATOM 2444 C CA . HIS A 1 309 ? -8.406 -9.052 -1.338 1.00 96.56 309 HIS A CA 1
ATOM 2445 C C . HIS A 1 309 ? -7.893 -9.366 -2.757 1.00 96.56 309 HIS A C 1
ATOM 2447 O O . HIS A 1 309 ? -8.566 -9.036 -3.735 1.00 96.56 309 HIS A O 1
ATOM 2453 N N . PHE A 1 310 ? -6.764 -10.074 -2.887 1.00 95.00 310 PHE A N 1
ATOM 2454 C CA . PHE A 1 310 ? -6.211 -10.437 -4.200 1.00 95.00 310 PHE A CA 1
ATOM 2455 C C . PHE A 1 310 ? -6.976 -11.561 -4.921 1.00 95.00 310 PHE A C 1
ATOM 2457 O O . PHE A 1 310 ? -6.774 -11.760 -6.118 1.00 95.00 310 PHE A O 1
ATOM 2464 N N . ILE A 1 311 ? -7.802 -12.348 -4.226 1.00 94.75 311 ILE A N 1
ATOM 2465 C CA . ILE A 1 311 ? -8.687 -13.340 -4.862 1.00 94.75 311 ILE A CA 1
ATOM 2466 C C . ILE A 1 311 ? -9.919 -12.649 -5.463 1.00 94.75 311 ILE A C 1
ATOM 2468 O O . ILE A 1 311 ? -10.348 -13.020 -6.555 1.00 94.75 311 ILE A O 1
ATOM 2472 N N . ILE A 1 312 ? -10.468 -11.637 -4.780 1.00 95.88 312 ILE A N 1
ATOM 2473 C CA . ILE A 1 312 ? -11.620 -10.865 -5.266 1.00 95.88 312 ILE A CA 1
ATOM 2474 C C . ILE A 1 312 ? -11.212 -9.954 -6.430 1.00 95.88 312 ILE A C 1
ATOM 2476 O O . ILE A 1 312 ? -11.881 -9.961 -7.461 1.00 95.88 312 ILE A O 1
ATOM 2480 N N . LEU A 1 313 ? -10.126 -9.187 -6.287 1.00 94.75 313 LEU A N 1
ATOM 2481 C CA . LEU A 1 313 ? -9.655 -8.252 -7.312 1.00 94.75 313 LEU A CA 1
ATOM 2482 C C . LEU A 1 313 ? -8.784 -8.968 -8.352 1.00 94.75 313 LEU A C 1
ATOM 2484 O O . LEU A 1 313 ? -7.557 -8.979 -8.255 1.00 94.75 313 LEU A O 1
ATOM 2488 N N . ASN A 1 314 ? -9.432 -9.595 -9.335 1.00 93.19 314 ASN A N 1
ATOM 2489 C CA . ASN A 1 314 ? -8.772 -10.424 -10.344 1.00 93.19 314 ASN A CA 1
ATOM 2490 C C . ASN A 1 314 ? -8.764 -9.838 -11.768 1.00 93.19 314 ASN A C 1
ATOM 2492 O O . ASN A 1 314 ? -8.258 -10.500 -12.673 1.00 93.19 314 ASN A O 1
ATOM 2496 N N . ARG A 1 315 ? -9.300 -8.629 -11.984 1.00 92.94 315 ARG A N 1
ATOM 2497 C CA . ARG A 1 315 ? -9.291 -7.916 -13.275 1.00 92.94 315 ARG A CA 1
ATOM 2498 C C . ARG A 1 315 ? -8.371 -6.696 -13.240 1.00 92.94 315 ARG A C 1
ATOM 2500 O O . ARG A 1 315 ? -8.157 -6.135 -12.168 1.00 92.94 315 ARG A O 1
ATOM 2507 N N . SER A 1 316 ? -7.881 -6.257 -14.400 1.00 89.25 316 SER A N 1
ATOM 2508 C CA . SER A 1 316 ? -7.169 -4.973 -14.527 1.00 89.25 316 SER A CA 1
ATOM 2509 C C . SER A 1 316 ? -8.042 -3.799 -14.071 1.00 89.25 316 SER A C 1
ATOM 2511 O O . SER A 1 316 ? -9.274 -3.883 -14.045 1.00 89.25 316 SER A O 1
ATOM 2513 N N . GLY A 1 317 ? -7.399 -2.701 -13.692 1.00 88.56 317 GLY A N 1
ATOM 2514 C CA . GLY A 1 317 ? -8.064 -1.516 -13.161 1.00 88.56 317 GLY A CA 1
ATOM 2515 C C . GLY A 1 317 ? -7.046 -0.450 -12.760 1.00 88.56 317 GLY A C 1
ATOM 2516 O O . GLY A 1 317 ? -5.853 -0.730 -12.736 1.00 88.56 317 GLY A O 1
ATOM 2517 N N . PRO A 1 318 ? -7.480 0.774 -12.424 1.00 82.62 318 PRO A N 1
ATOM 2518 C CA . PRO A 1 318 ? -6.633 1.975 -12.428 1.00 82.62 318 PRO A CA 1
ATOM 2519 C C . PRO A 1 318 ? -5.509 2.016 -11.374 1.00 82.62 318 PRO A C 1
ATOM 2521 O O . PRO A 1 318 ? -4.835 3.034 -11.250 1.00 82.62 318 PRO A O 1
ATOM 2524 N N . GLY A 1 319 ? -5.324 0.954 -10.585 1.00 80.12 319 GLY A N 1
ATOM 2525 C CA . GLY A 1 319 ? -4.209 0.815 -9.651 1.00 80.12 319 GLY A CA 1
ATOM 2526 C C . GLY A 1 319 ? -3.166 -0.238 -10.029 1.00 80.12 319 GLY A C 1
ATOM 2527 O O . GLY A 1 319 ? -2.247 -0.458 -9.243 1.00 80.12 319 GLY A O 1
ATOM 2528 N N . ASP A 1 320 ? -3.302 -0.914 -11.172 1.00 81.56 320 ASP A N 1
ATOM 2529 C CA . ASP A 1 320 ? -2.376 -1.972 -11.592 1.00 81.56 320 ASP A CA 1
ATOM 2530 C C . ASP A 1 320 ? -0.968 -1.445 -11.921 1.00 81.56 320 ASP A C 1
ATOM 2532 O O . ASP A 1 320 ? 0.011 -2.045 -11.482 1.00 81.56 320 ASP A O 1
ATOM 2536 N N . GLY A 1 321 ? -0.857 -0.271 -12.549 1.00 75.38 321 GLY A N 1
ATOM 2537 C CA . GLY A 1 321 ? 0.418 0.402 -12.849 1.00 75.38 321 GLY A CA 1
ATOM 2538 C C . GLY A 1 321 ? 1.265 0.851 -11.643 1.00 75.38 321 GLY A C 1
ATOM 2539 O O . GLY A 1 321 ? 2.388 1.308 -11.829 1.00 75.38 321 GLY A O 1
ATOM 2540 N N . PHE A 1 322 ? 0.782 0.723 -10.399 1.00 76.25 322 PHE A N 1
ATOM 2541 C CA . PHE A 1 322 ? 1.619 0.923 -9.198 1.00 76.25 322 PHE A CA 1
ATOM 2542 C C . PHE A 1 322 ? 2.410 -0.335 -8.794 1.00 76.25 322 PHE A C 1
ATOM 2544 O O . PHE A 1 322 ? 3.281 -0.271 -7.918 1.00 76.25 322 PHE A O 1
ATOM 2551 N N . PHE A 1 323 ? 2.092 -1.477 -9.406 1.00 81.81 323 PHE A N 1
ATOM 2552 C CA . PHE A 1 323 ? 2.676 -2.786 -9.141 1.00 81.81 323 PHE A CA 1
ATOM 2553 C C . PHE A 1 323 ? 3.505 -3.261 -10.334 1.00 81.81 323 PHE A C 1
ATOM 2555 O O . PHE A 1 323 ? 3.266 -2.869 -11.475 1.00 81.81 323 PHE A O 1
ATOM 2562 N N . SER A 1 324 ? 4.458 -4.149 -10.063 1.00 78.81 324 SER A N 1
ATOM 2563 C CA . SER A 1 324 ? 5.326 -4.744 -11.068 1.00 78.81 324 SER A CA 1
ATOM 2564 C C . SER A 1 324 ? 4.548 -5.419 -12.192 1.00 78.81 324 SER A C 1
ATOM 2566 O O . SER A 1 324 ? 3.512 -6.059 -11.991 1.00 78.81 324 SER A O 1
ATOM 2568 N N . SER A 1 325 ? 5.131 -5.378 -13.381 1.00 77.88 325 SER A N 1
ATOM 2569 C CA . SER A 1 325 ? 4.654 -6.086 -14.565 1.00 77.88 325 SER A CA 1
ATOM 2570 C C . SER A 1 325 ? 4.456 -7.603 -14.334 1.00 77.88 325 SER A C 1
ATOM 2572 O O . SER A 1 325 ? 3.542 -8.217 -14.889 1.00 77.88 325 SER A O 1
ATOM 2574 N N . ALA A 1 326 ? 5.212 -8.208 -13.405 1.00 79.19 326 ALA A N 1
ATOM 2575 C CA . ALA A 1 326 ? 4.980 -9.577 -12.937 1.00 79.19 326 ALA A CA 1
ATOM 2576 C C . ALA A 1 326 ? 3.625 -9.741 -12.214 1.00 79.19 326 ALA A C 1
ATOM 2578 O O . ALA A 1 326 ? 2.882 -10.677 -12.520 1.00 79.19 326 ALA A O 1
ATOM 2579 N N . PHE A 1 327 ? 3.259 -8.831 -11.302 1.00 84.81 327 PHE A N 1
ATOM 2580 C CA . PHE A 1 327 ? 1.929 -8.808 -10.681 1.00 84.81 327 PHE A CA 1
ATOM 2581 C C . PHE A 1 327 ? 0.826 -8.511 -11.706 1.00 84.81 327 PHE A C 1
ATOM 2583 O O . PHE A 1 327 ? -0.184 -9.217 -11.733 1.00 84.81 327 PHE A O 1
ATOM 2590 N N . GLN A 1 328 ? 1.032 -7.531 -12.591 1.00 84.12 328 GLN A N 1
ATOM 2591 C CA . GLN A 1 328 ? 0.061 -7.155 -13.627 1.00 84.12 328 GLN A CA 1
ATOM 2592 C C . GLN A 1 328 ? -0.323 -8.340 -14.537 1.00 84.12 328 GLN A C 1
ATOM 2594 O O . GLN A 1 328 ? -1.500 -8.509 -14.854 1.00 84.12 328 GLN A O 1
ATOM 2599 N N . SER A 1 329 ? 0.620 -9.239 -14.860 1.00 83.25 329 SER A N 1
ATOM 2600 C CA . SER A 1 329 ? 0.367 -10.470 -15.644 1.00 83.25 329 SER A CA 1
ATOM 2601 C C . SER A 1 329 ? -0.677 -11.432 -15.034 1.00 83.25 329 SER A C 1
ATOM 2603 O O . SER A 1 329 ? -1.190 -12.334 -15.708 1.00 83.25 329 SER A O 1
ATOM 2605 N N . ARG A 1 330 ? -1.010 -11.272 -13.744 1.00 85.75 330 ARG A N 1
ATOM 2606 C CA . ARG A 1 330 ? -2.051 -12.041 -13.048 1.00 85.75 330 ARG A CA 1
ATOM 2607 C C . ARG A 1 330 ? -3.463 -11.499 -13.300 1.00 85.75 330 ARG A C 1
ATOM 2609 O O . ARG A 1 330 ? -4.415 -12.262 -13.145 1.00 85.75 330 ARG A O 1
ATOM 2616 N N . LEU A 1 331 ? -3.608 -10.225 -13.664 1.00 88.94 331 LEU A N 1
ATOM 2617 C CA . LEU A 1 331 ? -4.893 -9.530 -13.749 1.00 88.94 331 LEU A CA 1
ATOM 2618 C C . LEU A 1 331 ? -5.573 -9.749 -15.105 1.00 88.94 331 LEU A C 1
ATOM 2620 O O . LEU A 1 331 ? -5.036 -9.407 -16.154 1.00 88.94 331 LEU A O 1
ATOM 2624 N N . ILE A 1 332 ? -6.792 -10.283 -15.092 1.00 89.38 332 ILE A N 1
ATOM 2625 C CA . ILE A 1 332 ? -7.578 -10.539 -16.303 1.00 89.38 332 ILE A CA 1
ATOM 2626 C C . ILE A 1 332 ? -7.894 -9.207 -16.999 1.00 89.38 332 ILE A C 1
ATOM 2628 O O . ILE A 1 332 ? -8.462 -8.300 -16.389 1.00 89.38 332 ILE A O 1
ATOM 2632 N N . GLY A 1 333 ? -7.555 -9.105 -18.284 1.00 83.56 333 GLY A N 1
ATOM 2633 C CA . GLY A 1 333 ? -7.745 -7.892 -19.086 1.00 83.56 333 GLY A CA 1
ATOM 2634 C C . GLY A 1 333 ? -6.547 -6.937 -19.103 1.00 83.56 333 GLY A C 1
ATOM 2635 O O . GLY A 1 333 ? -6.622 -5.923 -19.786 1.00 83.56 333 GLY A O 1
ATOM 2636 N N . ASN A 1 334 ? -5.448 -7.250 -18.407 1.00 83.38 334 ASN A N 1
ATOM 2637 C CA . ASN A 1 334 ? -4.172 -6.566 -18.622 1.00 83.38 334 ASN A CA 1
ATOM 2638 C C . ASN A 1 334 ? -3.520 -7.054 -19.933 1.00 83.38 334 ASN A C 1
ATOM 2640 O O . ASN A 1 334 ? -3.632 -8.233 -20.268 1.00 83.38 334 ASN A O 1
ATOM 2644 N N . ASN A 1 335 ? -2.774 -6.197 -20.636 1.00 76.56 335 ASN A N 1
ATOM 2645 C CA . ASN A 1 335 ? -2.063 -6.579 -21.867 1.00 76.56 335 ASN A CA 1
ATOM 2646 C C . ASN A 1 335 ? -1.006 -7.680 -21.646 1.00 76.56 335 ASN A C 1
ATOM 2648 O O . ASN A 1 335 ? -0.716 -8.440 -22.564 1.00 76.56 335 ASN A O 1
ATOM 2652 N N . LEU A 1 336 ? -0.456 -7.802 -20.431 1.00 76.56 336 LEU A N 1
ATOM 2653 C CA . LEU A 1 336 ? 0.481 -8.865 -20.047 1.00 76.56 336 LEU A CA 1
ATOM 2654 C C . LEU A 1 336 ? -0.222 -10.185 -19.676 1.00 76.56 336 LEU A C 1
ATOM 2656 O O . LEU A 1 336 ? 0.428 -11.213 -19.479 1.00 76.56 336 LEU A O 1
ATOM 2660 N N . HIS A 1 337 ? -1.549 -10.202 -19.545 1.00 76.69 337 HIS A N 1
ATOM 2661 C CA . HIS A 1 337 ? -2.277 -11.398 -19.137 1.00 76.69 337 HIS A CA 1
ATOM 2662 C C . HIS A 1 337 ? -2.405 -12.391 -20.298 1.00 76.69 337 HIS A C 1
ATOM 2664 O O . HIS A 1 337 ? -3.086 -12.131 -21.286 1.00 76.69 337 HIS A O 1
ATOM 2670 N N . ASN A 1 338 ? -1.795 -13.570 -20.141 1.00 74.50 338 ASN A N 1
ATOM 2671 C CA . ASN A 1 338 ? -1.634 -14.590 -21.187 1.00 74.50 338 ASN A CA 1
ATOM 2672 C C . ASN A 1 338 ? -0.822 -14.133 -22.415 1.00 74.50 338 ASN A C 1
ATOM 2674 O O . ASN A 1 338 ? -0.835 -14.831 -23.429 1.00 74.50 338 ASN A O 1
ATOM 2678 N N . ALA A 1 339 ? -0.077 -13.026 -22.332 1.00 76.69 339 ALA A N 1
ATOM 2679 C CA . ALA A 1 339 ? 0.894 -12.703 -23.369 1.00 76.69 339 ALA A CA 1
ATOM 2680 C C . ALA A 1 339 ? 2.007 -13.769 -23.426 1.00 76.69 339 ALA A C 1
ATOM 2682 O O . ALA A 1 339 ? 2.251 -14.521 -22.470 1.00 76.69 339 ALA A O 1
ATOM 2683 N N . SER A 1 340 ? 2.667 -13.841 -24.579 1.00 80.31 340 SER A N 1
ATOM 2684 C CA . SER A 1 340 ? 3.768 -14.762 -24.838 1.00 80.31 340 SER A CA 1
ATOM 2685 C C . SER A 1 340 ? 4.945 -13.991 -25.419 1.00 80.31 340 SER A C 1
ATOM 2687 O O . SER A 1 340 ? 4.790 -13.349 -26.456 1.00 80.31 340 SER A O 1
ATOM 2689 N N . MET A 1 341 ? 6.101 -14.083 -24.776 1.00 86.00 341 MET A N 1
ATOM 2690 C CA . MET A 1 341 ? 7.332 -13.389 -25.167 1.00 86.00 341 MET A CA 1
ATOM 2691 C C . MET A 1 341 ? 8.541 -14.285 -24.869 1.00 86.00 341 MET A C 1
ATOM 2693 O O . MET A 1 341 ? 8.404 -15.239 -24.093 1.00 86.00 341 MET A O 1
ATOM 2697 N N . PRO A 1 342 ? 9.720 -14.043 -25.458 1.00 87.75 342 PRO A N 1
ATOM 2698 C CA . PRO A 1 342 ? 10.876 -14.891 -25.205 1.00 87.75 342 PRO A CA 1
ATOM 2699 C C . PRO A 1 342 ? 11.488 -14.646 -23.817 1.00 87.75 342 PRO A C 1
ATOM 2701 O O . PRO A 1 342 ? 11.640 -13.499 -23.400 1.00 87.75 342 PRO A O 1
ATOM 2704 N N . GLU A 1 343 ? 11.884 -15.720 -23.119 1.00 87.25 343 GLU A N 1
ATOM 2705 C CA . GLU A 1 343 ? 12.362 -15.661 -21.720 1.00 87.25 343 GLU A CA 1
ATOM 2706 C C . GLU A 1 343 ? 13.655 -14.847 -21.546 1.00 87.25 343 GLU A C 1
ATOM 2708 O O . GLU A 1 343 ? 13.822 -14.156 -20.540 1.00 87.25 343 GLU A O 1
ATOM 2713 N N . TYR A 1 344 ? 14.576 -14.946 -22.507 1.00 91.12 344 TYR A N 1
ATOM 2714 C CA . TYR A 1 344 ? 15.936 -14.416 -22.406 1.00 91.12 344 TYR A CA 1
ATOM 2715 C C . TYR A 1 344 ? 16.178 -13.304 -23.414 1.00 91.12 344 TYR A C 1
ATOM 2717 O O . TYR A 1 344 ? 15.848 -13.466 -24.588 1.00 91.12 344 TYR A O 1
ATOM 2725 N N . LEU A 1 345 ? 16.804 -12.211 -22.976 1.00 93.19 345 LEU A N 1
ATOM 2726 C CA . LEU A 1 345 ? 17.215 -11.134 -23.874 1.00 93.19 345 LEU A CA 1
ATOM 2727 C C . LEU A 1 345 ? 18.244 -11.635 -24.899 1.00 93.19 345 LEU A C 1
ATOM 2729 O O . LEU A 1 345 ? 19.149 -12.393 -24.547 1.00 93.19 345 LEU A O 1
ATOM 2733 N N . ALA A 1 346 ? 18.153 -11.158 -26.140 1.00 93.06 346 ALA A N 1
ATOM 2734 C CA . ALA A 1 346 ? 19.117 -11.435 -27.199 1.00 93.06 346 ALA A CA 1
ATOM 2735 C C . ALA A 1 346 ? 19.506 -10.176 -27.981 1.00 93.06 346 ALA A C 1
ATOM 2737 O O . ALA A 1 346 ? 18.801 -9.166 -27.973 1.00 93.06 346 ALA A O 1
ATOM 2738 N N . TYR A 1 347 ? 20.621 -10.256 -28.702 1.00 91.81 347 TYR A N 1
ATOM 2739 C CA . TYR A 1 347 ? 20.971 -9.259 -29.710 1.00 91.81 347 TYR A CA 1
ATOM 2740 C C . TYR A 1 347 ? 19.988 -9.318 -30.893 1.00 91.81 347 TYR A C 1
ATOM 2742 O O . TYR A 1 347 ? 19.555 -10.392 -31.322 1.00 91.81 347 TYR A O 1
ATOM 2750 N N . GLY A 1 348 ? 19.618 -8.150 -31.416 1.00 90.44 348 GLY A N 1
ATOM 2751 C CA . GLY A 1 348 ? 18.561 -7.981 -32.417 1.00 90.44 348 GLY A CA 1
ATOM 2752 C C . GLY A 1 348 ? 17.136 -8.000 -31.848 1.00 90.44 348 GLY A C 1
ATOM 2753 O O . GLY A 1 348 ? 16.181 -7.903 -32.617 1.00 90.44 348 GLY A O 1
ATOM 2754 N N . SER A 1 349 ? 16.968 -8.123 -30.528 1.00 93.25 349 SER A N 1
ATOM 2755 C CA . SER A 1 349 ? 15.664 -8.002 -29.870 1.00 93.25 349 SER A CA 1
ATOM 2756 C C . SER A 1 349 ? 15.197 -6.552 -29.785 1.00 93.25 349 SER A C 1
ATOM 2758 O O . SER A 1 349 ? 15.979 -5.665 -29.444 1.00 93.25 349 SER A O 1
ATOM 2760 N N . VAL A 1 350 ? 13.900 -6.327 -30.003 1.00 94.88 350 VAL A N 1
ATOM 2761 C CA . VAL A 1 350 ? 13.227 -5.074 -29.637 1.00 94.88 350 VAL A CA 1
ATOM 2762 C C . VAL A 1 350 ? 12.615 -5.246 -28.249 1.00 94.88 350 VAL A C 1
ATOM 2764 O O . VAL A 1 350 ? 11.945 -6.248 -27.995 1.00 94.88 350 VAL A O 1
ATOM 2767 N N . ILE A 1 351 ? 12.844 -4.286 -27.358 1.00 94.75 351 ILE A N 1
ATOM 2768 C CA . ILE A 1 351 ? 12.395 -4.314 -25.964 1.00 94.75 351 ILE A CA 1
ATOM 2769 C C . ILE A 1 351 ? 11.771 -2.992 -25.523 1.00 94.75 351 ILE A C 1
ATOM 2771 O O . ILE A 1 351 ? 12.081 -1.936 -26.076 1.00 94.75 351 ILE A O 1
ATOM 2775 N N . THR A 1 352 ? 10.956 -3.046 -24.471 1.00 93.06 352 THR A N 1
ATOM 2776 C CA . THR A 1 352 ? 10.684 -1.886 -23.610 1.00 93.06 352 THR A CA 1
ATOM 2777 C C . THR A 1 352 ? 11.421 -2.048 -22.282 1.00 93.06 352 THR A C 1
ATOM 2779 O O . THR A 1 352 ? 11.573 -3.156 -21.760 1.00 93.06 352 THR A O 1
ATOM 2782 N N . VAL A 1 353 ? 11.904 -0.932 -21.737 1.00 92.31 353 VAL A N 1
ATOM 2783 C CA . VAL A 1 353 ? 12.691 -0.904 -20.499 1.00 92.31 353 VAL A CA 1
ATOM 2784 C C . VAL A 1 353 ? 11.960 -0.033 -19.480 1.00 92.31 353 VAL A C 1
ATOM 2786 O O . VAL A 1 353 ? 11.765 1.155 -19.711 1.00 92.31 353 VAL A O 1
ATOM 2789 N N . GLU A 1 354 ? 11.534 -0.636 -18.374 1.00 88.44 354 GLU A N 1
ATOM 2790 C CA . GLU A 1 354 ? 10.759 -0.034 -17.280 1.00 88.44 354 GLU A CA 1
ATOM 2791 C C . GLU A 1 354 ? 11.688 0.210 -16.077 1.00 88.44 354 GLU A C 1
ATOM 2793 O O . GLU A 1 354 ? 12.460 -0.673 -15.695 1.00 88.44 354 GLU A O 1
ATOM 2798 N N . GLU A 1 355 ? 11.661 1.386 -15.448 1.00 87.06 355 GLU A N 1
ATOM 2799 C CA . GLU A 1 355 ? 12.399 1.604 -14.195 1.00 87.06 355 GLU A CA 1
ATOM 2800 C C . GLU A 1 355 ? 11.833 0.696 -13.076 1.00 87.06 355 GLU A C 1
ATOM 2802 O O . GLU A 1 355 ? 10.640 0.686 -12.800 1.00 87.06 355 GLU A O 1
ATOM 2807 N N . SER A 1 356 ? 12.690 -0.056 -12.374 1.00 75.25 356 SER A N 1
ATOM 2808 C CA . SER A 1 356 ? 12.285 -1.002 -11.312 1.00 75.25 356 SER A CA 1
ATOM 2809 C C . SER A 1 356 ? 11.896 -0.347 -9.978 1.00 75.25 356 SER A C 1
ATOM 2811 O O . SER A 1 356 ? 11.580 -1.051 -9.008 1.00 75.25 356 SER A O 1
ATOM 2813 N N . ALA A 1 357 ? 11.957 0.980 -9.879 1.00 66.31 357 ALA A N 1
ATOM 2814 C CA . ALA A 1 357 ? 11.298 1.719 -8.814 1.00 66.31 357 ALA A CA 1
ATOM 2815 C C . ALA A 1 357 ? 9.786 1.740 -9.090 1.00 66.31 357 ALA A C 1
ATOM 2817 O O . ALA A 1 357 ? 9.354 1.970 -10.209 1.00 66.31 357 ALA A O 1
ATOM 2818 N N . ASN A 1 358 ? 8.958 1.479 -8.080 1.00 50.62 358 ASN A N 1
ATOM 2819 C CA . ASN A 1 358 ? 7.505 1.405 -8.269 1.00 50.62 358 ASN A CA 1
ATOM 2820 C C . ASN A 1 358 ? 6.944 2.779 -8.695 1.00 50.62 358 ASN A C 1
ATOM 2822 O O . ASN A 1 358 ? 7.258 3.773 -8.037 1.00 50.62 358 ASN A O 1
ATOM 2826 N N . ALA A 1 359 ? 6.096 2.799 -9.733 1.00 53.47 359 ALA A N 1
ATOM 2827 C CA . ALA A 1 359 ? 5.714 3.986 -10.520 1.00 53.47 359 ALA A CA 1
ATOM 2828 C C . ALA A 1 359 ? 6.867 4.626 -11.330 1.00 53.47 359 ALA A C 1
ATOM 2830 O O . ALA A 1 359 ? 6.852 5.824 -11.613 1.00 53.47 359 ALA A O 1
ATOM 2831 N N . GLY A 1 360 ? 7.864 3.819 -11.694 1.00 65.25 360 GLY A N 1
ATOM 2832 C CA . GLY A 1 360 ? 8.923 4.165 -12.630 1.00 65.25 360 GLY A CA 1
ATOM 2833 C C . GLY A 1 360 ? 8.402 4.319 -14.059 1.00 65.25 360 GLY A C 1
ATOM 2834 O O . GLY A 1 360 ? 7.393 3.727 -14.438 1.00 65.25 360 GLY A O 1
ATOM 2835 N N . GLY A 1 361 ? 9.077 5.148 -14.854 1.00 82.94 361 GLY A N 1
ATOM 2836 C CA . GLY A 1 361 ? 8.718 5.342 -16.259 1.00 82.94 361 GLY A CA 1
ATOM 2837 C C . GLY A 1 361 ? 9.415 4.358 -17.197 1.00 82.94 361 GLY A C 1
ATOM 2838 O O . GLY A 1 361 ? 10.465 3.792 -16.882 1.00 82.94 361 GLY A O 1
ATOM 2839 N N . TYR A 1 362 ? 8.850 4.214 -18.390 1.00 90.44 362 TYR A N 1
ATOM 2840 C CA . TYR A 1 362 ? 9.509 3.609 -19.539 1.00 90.44 362 TYR A CA 1
ATOM 2841 C C . TYR A 1 362 ? 10.628 4.507 -20.044 1.00 90.44 362 TYR A C 1
ATOM 2843 O O . TYR A 1 362 ? 10.403 5.702 -20.232 1.00 90.44 362 TYR A O 1
ATOM 2851 N N . LEU A 1 363 ? 11.793 3.932 -20.339 1.00 95.38 363 LEU A N 1
ATOM 2852 C CA . LEU A 1 363 ? 12.840 4.622 -21.083 1.00 95.38 363 LEU A CA 1
ATOM 2853 C C . LEU A 1 363 ? 12.275 5.050 -22.446 1.00 95.38 363 LEU A C 1
ATOM 2855 O O . LEU A 1 363 ? 11.897 4.212 -23.264 1.00 95.38 363 LEU A O 1
ATOM 2859 N N . HIS A 1 364 ? 12.205 6.356 -22.668 1.00 95.62 364 HIS A N 1
ATOM 2860 C CA . HIS A 1 364 ? 11.455 6.982 -23.751 1.00 95.62 364 HIS A CA 1
ATOM 2861 C C . HIS A 1 364 ? 12.333 7.993 -24.485 1.00 95.62 364 HIS A C 1
ATOM 2863 O O . HIS A 1 364 ? 13.192 8.642 -23.881 1.00 95.62 364 HIS A O 1
ATOM 2869 N N . SER A 1 365 ? 12.115 8.157 -25.787 1.00 96.75 365 SER A N 1
ATOM 2870 C CA . SER A 1 365 ? 12.770 9.210 -26.560 1.00 96.75 365 SER A CA 1
ATOM 2871 C C . SER A 1 365 ? 11.892 9.668 -27.719 1.00 96.75 365 SER A C 1
ATOM 2873 O O . SER A 1 365 ? 11.171 8.886 -28.318 1.00 96.75 365 SER A O 1
ATOM 2875 N N . HIS A 1 366 ? 11.947 10.952 -28.056 1.00 95.44 366 HIS A N 1
ATOM 2876 C CA . HIS A 1 366 ? 11.113 11.552 -29.101 1.00 95.44 366 HIS A CA 1
ATOM 2877 C C . HIS A 1 366 ? 11.905 12.611 -29.872 1.00 95.44 366 HIS A C 1
ATOM 2879 O O . HIS A 1 366 ? 12.919 13.089 -29.377 1.00 95.44 366 HIS A O 1
ATOM 2885 N N . TRP A 1 367 ? 11.450 13.008 -31.062 1.00 94.31 367 TRP A N 1
ATOM 2886 C CA . TRP A 1 367 ? 12.203 13.854 -32.006 1.00 94.31 367 TRP A CA 1
ATOM 2887 C C . TRP A 1 367 ? 12.645 15.248 -31.497 1.00 94.31 367 TRP A C 1
ATOM 2889 O O . TRP A 1 367 ? 13.456 15.902 -32.150 1.00 94.31 367 TRP A O 1
ATOM 2899 N N . HIS A 1 368 ? 12.142 15.719 -30.352 1.00 95.38 368 HIS A N 1
ATOM 2900 C CA . HIS A 1 368 ? 12.571 16.977 -29.733 1.00 95.38 368 HIS A CA 1
ATOM 2901 C C . HIS A 1 368 ? 13.997 16.892 -29.161 1.00 95.38 368 HIS A C 1
ATOM 2903 O O . HIS A 1 368 ? 14.401 15.891 -28.567 1.00 95.38 368 HIS A O 1
ATOM 2909 N N . LEU A 1 369 ? 14.747 17.985 -29.303 1.00 96.31 369 LEU A N 1
ATOM 2910 C CA . LEU A 1 369 ? 16.088 18.148 -28.737 1.00 96.31 369 LEU A CA 1
ATOM 2911 C C . LEU A 1 369 ? 16.021 18.833 -27.364 1.00 96.31 369 LEU A C 1
ATOM 2913 O O . LEU A 1 369 ? 15.036 19.509 -27.051 1.00 96.31 369 LEU A O 1
ATOM 2917 N N . TYR A 1 370 ? 17.060 18.690 -26.539 1.00 95.38 370 TYR A N 1
ATOM 2918 C CA . TYR A 1 370 ? 17.211 19.541 -25.355 1.00 95.38 370 TYR A CA 1
ATOM 2919 C C . TYR A 1 370 ? 17.331 21.019 -25.772 1.00 95.38 370 TYR A C 1
ATOM 2921 O O . TYR A 1 370 ? 18.025 21.319 -26.749 1.00 95.38 370 TYR A O 1
ATOM 2929 N N . PRO A 1 371 ? 16.655 21.947 -25.070 1.00 94.38 371 PRO A N 1
ATOM 2930 C CA . PRO A 1 371 ? 16.684 23.362 -25.419 1.00 94.38 371 PRO A CA 1
ATOM 2931 C C . PRO A 1 371 ? 18.052 23.993 -25.130 1.00 94.38 371 PRO A C 1
ATOM 2933 O O . PRO A 1 371 ? 18.827 23.512 -24.299 1.00 94.38 371 PRO A O 1
ATOM 2936 N N . GLU A 1 372 ? 18.329 25.112 -25.797 1.00 89.06 372 GLU A N 1
ATOM 2937 C CA . GLU A 1 372 ? 19.567 25.870 -25.613 1.00 89.06 372 GLU A CA 1
ATOM 2938 C C . GLU A 1 372 ? 19.774 26.268 -24.137 1.00 89.06 372 GLU A C 1
ATOM 2940 O O . GLU A 1 372 ? 18.834 26.623 -23.423 1.00 89.06 372 GLU A O 1
ATOM 2945 N N . GLY A 1 373 ? 21.015 26.146 -23.656 1.00 85.25 373 GLY A N 1
ATOM 2946 C CA . GLY A 1 373 ? 21.366 26.335 -22.244 1.00 85.25 373 GLY A CA 1
ATOM 2947 C C . GLY A 1 373 ? 21.091 25.129 -21.330 1.00 85.25 373 GLY A C 1
ATOM 2948 O O . GLY A 1 373 ? 21.487 25.161 -20.164 1.00 85.25 373 GLY A O 1
ATOM 2949 N N . VAL A 1 374 ? 20.475 24.046 -21.824 1.00 88.94 374 VAL A N 1
ATOM 2950 C CA . VAL A 1 374 ? 20.186 22.824 -21.046 1.00 88.94 374 VAL A CA 1
ATOM 2951 C C . VAL A 1 374 ? 21.038 21.647 -21.539 1.00 88.94 374 VAL A C 1
ATOM 2953 O O . VAL A 1 374 ? 20.545 20.664 -22.086 1.00 88.94 374 VAL A O 1
ATOM 2956 N N . GLY A 1 375 ? 22.350 21.744 -21.311 1.00 87.44 375 GLY A N 1
ATOM 2957 C CA . GLY A 1 375 ? 23.317 20.717 -21.716 1.00 87.44 375 GLY A CA 1
ATOM 2958 C C . GLY A 1 375 ? 23.587 20.724 -23.224 1.00 87.44 375 GLY A C 1
ATOM 2959 O O . GLY A 1 375 ? 23.568 21.780 -23.856 1.00 87.44 375 GLY A O 1
ATOM 2960 N N . ALA A 1 376 ? 23.874 19.556 -23.797 1.00 92.06 376 ALA A N 1
ATOM 2961 C CA . ALA A 1 376 ? 24.090 19.412 -25.234 1.00 92.06 376 ALA A CA 1
ATOM 2962 C C . ALA A 1 376 ? 22.749 19.392 -26.006 1.00 92.06 376 ALA A C 1
ATOM 2964 O O . ALA A 1 376 ? 21.817 18.715 -25.560 1.00 92.06 376 ALA A O 1
ATOM 2965 N N . PRO A 1 377 ? 22.647 20.051 -27.181 1.00 92.12 377 PRO A N 1
ATOM 2966 C CA . PRO A 1 377 ? 21.427 20.120 -27.994 1.00 92.12 377 PRO A CA 1
ATOM 2967 C C . PRO A 1 377 ? 21.211 18.834 -28.820 1.00 92.12 377 PRO A C 1
ATOM 2969 O O . PRO A 1 377 ? 21.191 18.843 -30.049 1.00 92.12 377 PRO A O 1
ATOM 2972 N N . GLN A 1 378 ? 21.098 17.701 -28.130 1.00 94.44 378 GLN A N 1
ATOM 2973 C CA . GLN A 1 378 ? 20.848 16.369 -28.695 1.00 94.44 378 GLN A CA 1
ATOM 2974 C C . GLN A 1 378 ? 19.422 15.896 -28.362 1.00 94.44 378 GLN A C 1
ATOM 2976 O O . GLN A 1 378 ? 18.699 16.585 -27.639 1.00 94.44 378 GLN A O 1
ATOM 2981 N N . GLN A 1 379 ? 18.996 14.743 -28.893 1.00 96.31 379 GLN A N 1
ATOM 2982 C CA . GLN A 1 379 ? 17.631 14.239 -28.696 1.00 96.31 379 GLN A CA 1
ATOM 2983 C C . GLN A 1 379 ? 17.344 13.983 -27.208 1.00 96.31 379 GLN A C 1
ATOM 2985 O O . GLN A 1 379 ? 18.199 13.460 -26.487 1.00 96.31 379 GLN A O 1
ATOM 2990 N N . GLN A 1 380 ? 16.143 14.347 -26.749 1.00 96.81 380 GLN A N 1
ATOM 2991 C CA . GLN A 1 380 ? 15.725 14.126 -25.366 1.00 96.81 380 GLN A CA 1
ATOM 2992 C C . GLN A 1 380 ? 15.535 12.634 -25.070 1.00 96.81 380 GLN A C 1
ATOM 2994 O O . GLN A 1 380 ? 14.910 11.909 -25.847 1.00 96.81 380 GLN A O 1
ATOM 2999 N N . VAL A 1 381 ? 16.038 12.187 -23.917 1.00 97.25 381 VAL A N 1
ATOM 3000 C CA . VAL A 1 381 ? 15.733 10.870 -23.342 1.00 97.25 381 VAL A CA 1
ATOM 3001 C C . VAL A 1 381 ? 15.134 11.082 -21.959 1.00 97.25 381 VAL A C 1
ATOM 3003 O O . VAL A 1 381 ? 15.648 11.847 -21.141 1.00 97.25 381 VAL A O 1
ATOM 3006 N N . THR A 1 382 ? 14.007 10.432 -21.713 1.00 95.31 382 THR A N 1
ATOM 3007 C CA . THR A 1 382 ? 13.165 10.652 -20.537 1.00 95.31 382 THR A CA 1
ATOM 3008 C C . THR A 1 382 ? 12.610 9.327 -20.026 1.00 95.31 382 THR A C 1
ATOM 3010 O O . THR A 1 382 ? 12.818 8.267 -20.619 1.00 95.31 382 THR A O 1
ATOM 3013 N N . ALA A 1 383 ? 11.916 9.383 -18.894 1.00 92.94 383 ALA A N 1
ATOM 3014 C CA . ALA A 1 383 ? 11.114 8.292 -18.375 1.00 92.94 383 ALA A CA 1
ATOM 3015 C C . ALA A 1 383 ? 9.628 8.683 -18.485 1.00 92.94 383 ALA A C 1
ATOM 3017 O O . ALA A 1 383 ? 9.172 9.640 -17.850 1.00 92.94 383 ALA A O 1
ATOM 3018 N N . TYR A 1 384 ? 8.877 7.971 -19.331 1.00 89.88 384 TYR A N 1
ATOM 3019 C CA . TYR A 1 384 ? 7.466 8.243 -19.623 1.00 89.88 384 TYR A CA 1
ATOM 3020 C C . TYR A 1 384 ? 6.548 7.235 -18.924 1.00 89.88 384 TYR A C 1
ATOM 3022 O O . TYR A 1 384 ? 6.807 6.038 -18.937 1.00 89.88 384 TYR A O 1
ATOM 3030 N N . LEU A 1 385 ? 5.463 7.701 -18.301 1.00 82.75 385 LEU A N 1
ATOM 3031 C CA . LEU A 1 385 ? 4.610 6.875 -17.428 1.00 82.75 385 LEU A CA 1
ATOM 3032 C C . LEU A 1 385 ? 3.562 6.027 -18.176 1.00 82.75 385 LEU A C 1
ATOM 3034 O O . LEU A 1 385 ? 2.746 5.354 -17.545 1.00 82.75 385 LEU A O 1
ATOM 3038 N N . HIS A 1 386 ? 3.545 6.065 -19.510 1.00 78.69 386 HIS A N 1
ATOM 3039 C CA . HIS A 1 386 ? 2.566 5.355 -20.334 1.00 78.69 386 HIS A CA 1
ATOM 3040 C C . HIS A 1 386 ? 3.247 4.555 -21.448 1.00 78.69 386 HIS A C 1
ATOM 3042 O O . HIS A 1 386 ? 4.354 4.879 -21.879 1.00 78.69 386 HIS A O 1
ATOM 3048 N N . LYS A 1 387 ? 2.573 3.497 -21.913 1.00 78.19 387 LYS A N 1
ATOM 3049 C CA . LYS A 1 387 ? 3.043 2.661 -23.024 1.00 78.19 387 LYS A CA 1
ATOM 3050 C C . LYS A 1 387 ? 2.860 3.406 -24.346 1.00 78.19 387 LYS A C 1
ATOM 3052 O O . LYS A 1 387 ? 1.744 3.789 -24.682 1.00 78.19 387 LYS A O 1
ATOM 3057 N N . ASP A 1 388 ? 3.956 3.575 -25.075 1.00 83.75 388 ASP A N 1
ATOM 3058 C CA . ASP A 1 388 ? 4.040 4.285 -26.353 1.00 83.75 388 ASP A CA 1
ATOM 3059 C C . ASP A 1 388 ? 4.985 3.525 -27.304 1.00 83.75 388 ASP A C 1
ATOM 3061 O O . ASP A 1 388 ? 5.863 2.784 -26.854 1.00 83.75 388 ASP A O 1
ATOM 3065 N N . TYR A 1 389 ? 4.843 3.714 -28.618 1.00 88.00 389 TYR A N 1
ATOM 3066 C CA . TYR A 1 389 ? 5.785 3.177 -29.608 1.00 88.00 389 TYR A CA 1
ATOM 3067 C C . TYR A 1 389 ? 7.197 3.778 -29.453 1.00 88.00 389 TYR A C 1
ATOM 3069 O O . TYR A 1 389 ? 8.186 3.091 -29.702 1.00 88.00 389 TYR A O 1
ATOM 3077 N N . ASN A 1 390 ? 7.293 5.005 -28.932 1.00 93.94 390 ASN A N 1
ATOM 3078 C CA . ASN A 1 390 ? 8.529 5.705 -28.558 1.00 93.94 390 ASN A CA 1
ATOM 3079 C C . ASN A 1 390 ? 9.208 5.157 -27.277 1.00 93.94 390 ASN A C 1
ATOM 3081 O O . ASN A 1 390 ? 10.155 5.748 -26.757 1.00 93.94 390 ASN A O 1
ATOM 3085 N N . ASN A 1 391 ? 8.719 4.035 -26.735 1.00 93.88 391 ASN A N 1
ATOM 3086 C CA . ASN A 1 391 ? 9.364 3.300 -25.641 1.00 93.88 391 ASN A CA 1
ATOM 3087 C C . ASN A 1 391 ? 10.168 2.084 -26.152 1.00 93.88 391 ASN A C 1
ATOM 3089 O O . ASN A 1 391 ? 10.678 1.302 -25.348 1.00 93.88 391 ASN A O 1
ATOM 3093 N N . LEU A 1 392 ? 10.222 1.868 -27.475 1.00 95.31 392 LEU A N 1
ATOM 3094 C CA . LEU A 1 392 ? 10.828 0.690 -28.098 1.00 95.31 392 LEU A CA 1
ATOM 3095 C C . LEU A 1 392 ? 12.315 0.914 -28.404 1.00 95.31 392 LEU A C 1
ATOM 3097 O O . LEU A 1 392 ? 12.681 1.789 -29.189 1.00 95.31 392 LEU A O 1
ATOM 3101 N N . TRP A 1 393 ? 13.162 0.047 -27.854 1.00 96.56 393 TRP A N 1
ATOM 3102 C CA . TRP A 1 393 ? 14.612 0.054 -28.052 1.00 96.56 393 TRP A CA 1
ATOM 3103 C C . TRP A 1 393 ? 15.078 -1.258 -28.684 1.00 96.56 393 TRP A C 1
ATOM 3105 O O . TRP A 1 393 ? 14.662 -2.340 -28.276 1.00 96.56 393 TRP A O 1
ATOM 3115 N N . LEU A 1 394 ? 15.946 -1.170 -29.685 1.00 94.94 394 LEU A N 1
ATOM 3116 C CA . LEU A 1 394 ? 16.606 -2.293 -30.337 1.00 94.94 394 LEU A CA 1
ATOM 3117 C C . LEU A 1 394 ? 17.959 -2.552 -29.662 1.00 94.94 394 LEU A C 1
ATOM 3119 O O . LEU A 1 394 ? 18.799 -1.656 -29.568 1.00 94.94 394 LEU A O 1
ATOM 3123 N N . VAL A 1 395 ? 18.181 -3.787 -29.212 1.00 94.44 395 VAL A N 1
ATOM 3124 C CA . VAL A 1 395 ? 19.445 -4.210 -28.593 1.00 94.44 395 VAL A CA 1
ATOM 3125 C C . VAL A 1 395 ? 20.441 -4.614 -29.675 1.00 94.44 395 VAL A C 1
ATOM 3127 O O . VAL A 1 395 ? 20.309 -5.676 -30.287 1.00 94.44 395 VAL A O 1
ATOM 3130 N N . LYS A 1 396 ? 21.460 -3.784 -29.899 1.00 91.31 396 LYS A N 1
ATOM 3131 C CA . LYS A 1 396 ? 22.546 -4.032 -30.855 1.00 91.31 396 LYS A CA 1
ATOM 3132 C C . LYS A 1 396 ? 23.843 -4.470 -30.176 1.00 91.31 396 LYS A C 1
ATOM 3134 O O . LYS A 1 396 ? 24.072 -4.228 -28.988 1.00 91.31 396 LYS A O 1
ATOM 3139 N N . ARG A 1 397 ? 24.686 -5.135 -30.970 1.00 89.00 397 ARG A N 1
ATOM 3140 C CA . ARG A 1 397 ? 26.083 -5.452 -30.642 1.00 89.00 397 ARG A CA 1
ATOM 3141 C C . ARG A 1 397 ? 26.889 -4.148 -30.467 1.00 89.00 397 ARG A C 1
ATOM 3143 O O . ARG A 1 397 ? 26.480 -3.110 -30.990 1.00 89.00 397 ARG A O 1
ATOM 3150 N N . PRO A 1 398 ? 28.028 -4.171 -29.748 1.00 85.00 398 PRO A N 1
ATOM 3151 C CA . PRO A 1 398 ? 28.928 -3.018 -29.681 1.00 85.00 398 PRO A CA 1
ATOM 3152 C C . PRO A 1 398 ? 29.587 -2.746 -31.042 1.00 85.00 398 PRO A C 1
ATOM 3154 O O . PRO A 1 398 ? 29.818 -1.590 -31.401 1.00 85.00 398 PRO A O 1
ATOM 3157 N N . ASP A 1 399 ? 29.837 -3.813 -31.798 1.00 76.50 399 ASP A N 1
ATOM 3158 C CA . ASP A 1 399 ? 30.339 -3.794 -33.165 1.00 76.50 399 ASP A CA 1
ATOM 3159 C C . ASP A 1 399 ? 29.147 -3.598 -34.117 1.00 76.50 399 ASP A C 1
ATOM 3161 O O . ASP A 1 399 ? 28.110 -4.235 -33.940 1.00 76.50 399 ASP A O 1
ATOM 3165 N N . ASN A 1 400 ? 29.279 -2.766 -35.157 1.00 65.75 400 ASN A N 1
ATOM 3166 C CA . ASN A 1 400 ? 28.191 -2.479 -36.115 1.00 65.75 400 ASN A CA 1
ATOM 3167 C C . ASN A 1 400 ? 27.880 -3.657 -37.075 1.00 65.75 400 ASN A C 1
ATOM 3169 O O . ASN A 1 400 ? 27.391 -3.451 -38.185 1.00 65.75 400 ASN A O 1
ATOM 3173 N N . SER A 1 401 ? 28.197 -4.892 -36.686 1.00 65.81 401 SER A N 1
ATOM 3174 C CA . SER A 1 401 ? 27.861 -6.107 -37.419 1.00 65.81 401 SER A CA 1
ATOM 3175 C C . SER A 1 401 ? 26.390 -6.467 -37.196 1.00 65.81 401 SER A C 1
ATOM 3177 O O . SER A 1 401 ? 26.045 -7.321 -36.378 1.00 65.81 401 SER A O 1
ATOM 3179 N N . ASP A 1 402 ? 25.510 -5.867 -38.002 1.00 60.12 402 ASP A N 1
ATOM 3180 C CA . ASP A 1 402 ? 24.092 -6.250 -38.136 1.00 60.12 402 ASP A CA 1
ATOM 3181 C C . ASP A 1 402 ? 23.913 -7.633 -38.824 1.00 60.12 402 ASP A C 1
ATOM 3183 O O . ASP A 1 402 ? 22.880 -7.925 -39.430 1.00 60.12 402 ASP A O 1
ATOM 3187 N N . ASP A 1 403 ? 24.912 -8.519 -38.708 1.00 61.50 403 ASP A N 1
ATOM 3188 C CA . ASP A 1 403 ? 24.957 -9.868 -39.276 1.00 61.50 403 ASP A CA 1
ATOM 3189 C C . ASP A 1 403 ? 24.064 -10.818 -38.459 1.00 61.50 403 ASP A C 1
ATOM 3191 O O . ASP A 1 403 ? 24.468 -11.679 -37.674 1.00 61.50 403 ASP A O 1
ATOM 3195 N N . LEU A 1 404 ? 22.766 -10.593 -38.626 1.00 62.28 404 LEU A N 1
ATOM 3196 C CA . LEU A 1 404 ? 21.666 -11.296 -37.986 1.00 62.28 404 LEU A CA 1
ATOM 3197 C C . LEU A 1 404 ? 21.369 -12.643 -38.676 1.00 62.28 404 LEU A C 1
ATOM 3199 O O . LEU A 1 404 ? 20.282 -13.187 -38.506 1.00 62.28 404 LEU A O 1
ATOM 3203 N N . THR A 1 405 ? 22.292 -13.200 -39.452 1.00 64.44 405 THR A N 1
ATOM 3204 C CA . THR A 1 405 ? 22.118 -14.476 -40.168 1.00 64.44 405 THR A CA 1
ATOM 3205 C C . THR A 1 405 ? 22.362 -15.705 -39.281 1.00 64.44 405 THR A C 1
ATOM 3207 O O . THR A 1 405 ? 21.832 -16.779 -39.562 1.00 64.44 405 THR A O 1
ATOM 3210 N N . GLY A 1 406 ? 23.111 -15.550 -38.184 1.00 69.88 406 GLY A N 1
ATOM 3211 C CA . GLY A 1 406 ? 23.395 -16.612 -37.214 1.00 69.88 406 GLY A CA 1
ATOM 3212 C C . GLY A 1 406 ? 22.265 -16.917 -36.208 1.00 69.88 406 GLY A C 1
ATOM 3213 O O . GLY A 1 406 ? 21.242 -16.218 -36.168 1.00 69.88 406 GLY A O 1
ATOM 3214 N N . PRO A 1 407 ? 22.452 -17.950 -35.355 1.00 76.88 407 PRO A N 1
ATOM 3215 C CA . PRO A 1 407 ? 21.537 -18.259 -34.255 1.00 76.88 407 PRO A CA 1
ATOM 3216 C C . PRO A 1 407 ? 21.419 -17.076 -33.272 1.00 76.88 407 PRO A C 1
ATOM 3218 O O . PRO A 1 407 ? 22.360 -16.289 -33.147 1.00 76.88 407 PRO A O 1
ATOM 3221 N N . PRO A 1 408 ? 20.284 -16.926 -32.562 1.00 82.50 408 PRO A N 1
ATOM 3222 C CA . PRO A 1 408 ? 20.078 -15.808 -31.647 1.00 82.50 408 PRO A CA 1
ATOM 3223 C C . PRO A 1 408 ? 21.052 -15.875 -30.464 1.00 82.50 408 PRO A C 1
ATOM 3225 O O . PRO A 1 408 ? 21.025 -16.807 -29.660 1.00 82.50 408 PRO A O 1
ATOM 3228 N N . GLU A 1 409 ? 21.909 -14.864 -30.354 1.00 89.44 409 GLU A N 1
ATOM 3229 C CA . GLU A 1 409 ? 22.893 -14.743 -29.282 1.00 89.44 409 GLU A CA 1
ATOM 3230 C C . GLU A 1 409 ? 22.274 -14.034 -28.073 1.00 89.44 409 GLU A C 1
ATOM 3232 O O . GLU A 1 409 ? 21.782 -12.910 -28.189 1.00 89.44 409 GLU A O 1
ATOM 3237 N N . LEU A 1 410 ? 22.270 -14.712 -26.923 1.00 92.69 410 LEU A N 1
ATOM 3238 C CA . LEU A 1 410 ? 21.644 -14.229 -25.692 1.00 92.69 410 LEU A CA 1
ATOM 3239 C C . LEU A 1 410 ? 22.570 -13.285 -24.915 1.00 92.69 410 LEU A C 1
ATOM 3241 O O . LEU A 1 410 ? 23.750 -13.590 -24.745 1.00 92.69 410 LEU A O 1
ATOM 3245 N N . VAL A 1 411 ? 22.008 -12.205 -24.371 1.00 93.56 411 VAL A N 1
ATOM 3246 C CA . VAL A 1 411 ? 22.723 -11.217 -23.549 1.00 93.56 411 VAL A CA 1
ATOM 3247 C C . VAL A 1 411 ? 22.887 -11.730 -22.114 1.00 93.56 411 VAL A C 1
ATOM 3249 O O . VAL A 1 411 ? 21.938 -12.220 -21.488 1.00 93.56 411 VAL A O 1
ATOM 3252 N N . ARG A 1 412 ? 24.101 -11.597 -21.576 1.00 94.62 412 ARG A N 1
ATOM 3253 C CA . ARG A 1 412 ? 24.505 -12.057 -20.242 1.00 94.62 412 ARG A CA 1
ATOM 3254 C C . ARG A 1 412 ? 24.953 -10.907 -19.344 1.00 94.62 412 ARG A C 1
ATOM 3256 O O . ARG A 1 412 ? 25.317 -9.827 -19.799 1.00 94.62 412 ARG A O 1
ATOM 3263 N N . HIS A 1 413 ? 24.983 -11.167 -18.039 1.00 93.94 413 HIS A N 1
ATOM 3264 C CA . HIS A 1 413 ? 25.609 -10.287 -17.059 1.00 93.94 413 HIS A CA 1
ATOM 3265 C C . HIS A 1 413 ? 27.086 -10.055 -17.421 1.00 93.94 413 HIS A C 1
ATOM 3267 O O . HIS A 1 413 ? 27.891 -10.996 -17.440 1.00 93.94 413 HIS A O 1
ATOM 3273 N N . GLY A 1 414 ? 27.431 -8.783 -17.616 1.00 92.25 414 GLY A N 1
ATOM 3274 C CA . GLY A 1 414 ? 28.758 -8.294 -17.974 1.00 92.25 414 GLY A CA 1
ATOM 3275 C C . GLY A 1 414 ? 28.937 -7.986 -19.463 1.00 92.25 414 GLY A C 1
ATOM 3276 O O . GLY A 1 414 ? 29.957 -7.385 -19.806 1.00 92.25 414 GLY A O 1
ATOM 3277 N N . ASP A 1 415 ? 27.979 -8.355 -20.318 1.00 94.50 415 ASP A N 1
ATOM 3278 C CA . ASP A 1 415 ? 28.027 -8.084 -21.757 1.00 94.50 415 ASP A CA 1
ATOM 3279 C C . ASP A 1 415 ? 27.793 -6.599 -22.062 1.00 94.50 415 ASP A C 1
ATOM 3281 O O . ASP A 1 415 ? 27.247 -5.849 -21.250 1.00 94.50 415 ASP A O 1
ATOM 3285 N N . ILE A 1 416 ? 28.219 -6.170 -23.249 1.00 94.44 416 ILE A N 1
ATOM 3286 C CA . ILE A 1 416 ? 28.162 -4.776 -23.688 1.00 94.44 416 ILE A CA 1
ATOM 3287 C C . ILE A 1 416 ? 27.194 -4.686 -24.857 1.00 94.44 416 ILE A C 1
ATOM 3289 O O . ILE A 1 416 ? 27.332 -5.413 -25.836 1.00 94.44 416 ILE A O 1
ATOM 3293 N N . ILE A 1 417 ? 26.236 -3.775 -24.753 1.00 94.56 417 ILE A N 1
ATOM 3294 C CA . ILE A 1 417 ? 25.194 -3.543 -25.746 1.00 94.56 417 ILE A CA 1
ATOM 3295 C C . ILE A 1 417 ? 25.213 -2.087 -26.211 1.00 94.56 417 ILE A C 1
ATOM 3297 O O . ILE A 1 417 ? 25.753 -1.200 -25.544 1.00 94.56 417 ILE A O 1
ATOM 3301 N N . ARG A 1 418 ? 24.535 -1.844 -27.327 1.00 94.19 418 ARG A N 1
ATOM 3302 C CA . ARG A 1 418 ? 24.034 -0.528 -27.717 1.00 94.19 418 ARG A CA 1
ATOM 3303 C C . ARG A 1 418 ? 22.509 -0.580 -27.729 1.00 94.19 418 ARG A C 1
ATOM 3305 O O . ARG A 1 418 ? 21.935 -1.566 -28.188 1.00 94.19 418 ARG A O 1
ATOM 3312 N N . LEU A 1 419 ? 21.856 0.460 -27.217 1.00 95.62 419 LEU A N 1
ATOM 3313 C CA . LEU A 1 419 ? 20.401 0.608 -27.274 1.00 95.62 419 LEU A CA 1
ATOM 3314 C C . LEU A 1 419 ? 20.064 1.652 -28.339 1.00 95.62 419 LEU A C 1
ATOM 3316 O O . LEU A 1 419 ? 20.332 2.833 -28.142 1.00 95.62 419 LEU A O 1
ATOM 3320 N N . GLU A 1 420 ? 19.498 1.221 -29.464 1.00 95.44 420 GLU A N 1
ATOM 3321 C CA . GLU A 1 420 ? 19.034 2.107 -30.538 1.00 95.44 420 GLU A CA 1
ATOM 3322 C C . GLU A 1 420 ? 17.526 2.345 -30.390 1.00 95.44 420 GLU A C 1
ATOM 3324 O O . GLU A 1 420 ? 16.742 1.398 -30.342 1.00 95.44 420 GLU A O 1
ATOM 3329 N N . HIS A 1 421 ? 17.094 3.600 -30.308 1.00 96.56 421 HIS A N 1
ATOM 3330 C CA . HIS A 1 421 ? 15.682 3.951 -30.246 1.00 96.56 421 HIS A CA 1
ATOM 3331 C C . HIS A 1 421 ? 15.003 3.658 -31.589 1.00 96.56 421 HIS A C 1
ATOM 3333 O O . HIS A 1 421 ? 15.405 4.192 -32.623 1.00 96.56 421 HIS A O 1
ATOM 3339 N N . LYS A 1 422 ? 13.960 2.824 -31.582 1.00 94.25 422 LYS A N 1
ATOM 3340 C CA . LYS A 1 422 ? 13.396 2.232 -32.803 1.00 94.25 422 LYS A CA 1
ATOM 3341 C C . LYS A 1 422 ? 12.775 3.252 -33.761 1.00 94.25 422 LYS A C 1
ATOM 3343 O O . LYS A 1 422 ? 12.891 3.074 -34.968 1.00 94.25 422 LYS A O 1
ATOM 3348 N N . GLU A 1 423 ? 12.121 4.289 -33.238 1.00 93.81 423 GLU A N 1
ATOM 3349 C CA . GLU A 1 423 ? 11.416 5.282 -34.064 1.00 93.81 423 GLU A CA 1
ATOM 3350 C C . GLU A 1 423 ? 12.372 6.329 -34.657 1.00 93.81 423 GLU A C 1
ATOM 3352 O O . GLU A 1 423 ? 12.224 6.727 -35.809 1.00 93.81 423 GLU A O 1
ATOM 3357 N N . THR A 1 424 ? 13.378 6.773 -33.891 1.00 94.00 424 THR A N 1
ATOM 3358 C CA . THR A 1 424 ? 14.287 7.859 -34.320 1.00 94.00 424 THR A CA 1
ATOM 3359 C C . THR A 1 424 ? 15.662 7.385 -34.791 1.00 94.00 424 THR A C 1
ATOM 3361 O O . THR A 1 424 ? 16.440 8.189 -35.310 1.00 94.00 424 THR A O 1
ATOM 3364 N N . THR A 1 425 ? 15.972 6.092 -34.645 1.00 94.06 425 THR A N 1
ATOM 3365 C CA . THR A 1 425 ? 17.249 5.437 -35.003 1.00 94.06 425 THR A CA 1
ATOM 3366 C C . THR A 1 425 ? 18.492 6.058 -34.345 1.00 94.06 425 THR A C 1
ATOM 3368 O O . THR A 1 425 ? 19.609 5.999 -34.871 1.00 94.06 425 THR A O 1
ATOM 3371 N N . ARG A 1 426 ? 18.293 6.697 -33.184 1.00 94.31 426 ARG A N 1
ATOM 3372 C CA . ARG A 1 426 ? 19.353 7.290 -32.357 1.00 94.31 426 ARG A CA 1
ATOM 3373 C C . ARG A 1 426 ? 19.745 6.347 -31.229 1.00 94.31 426 ARG A C 1
ATOM 3375 O O . ARG A 1 426 ? 18.896 5.683 -30.645 1.00 94.31 426 ARG A O 1
ATOM 3382 N N . ASN A 1 427 ? 21.022 6.328 -30.895 1.00 95.75 427 ASN A N 1
ATOM 3383 C CA .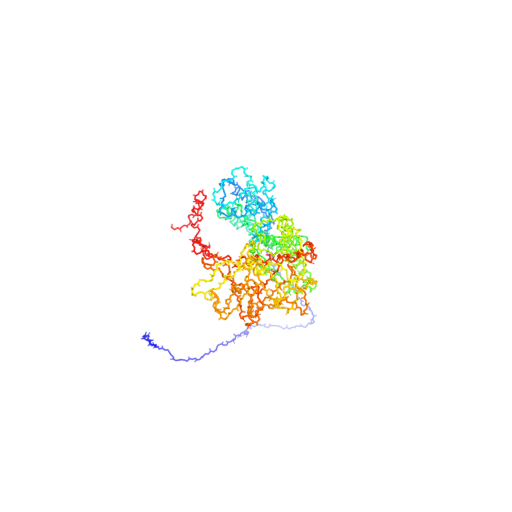 ASN A 1 427 ? 21.576 5.530 -29.814 1.00 95.75 427 ASN A CA 1
ATOM 3384 C C . ASN A 1 427 ? 21.382 6.224 -28.467 1.00 95.75 427 ASN A C 1
ATOM 3386 O O . ASN A 1 427 ? 21.506 7.446 -28.378 1.00 95.75 427 ASN A O 1
ATOM 3390 N N . LEU A 1 428 ? 21.135 5.443 -27.415 1.00 97.31 428 LEU A N 1
ATOM 3391 C CA . LEU A 1 428 ? 21.219 5.910 -26.036 1.00 97.31 428 LEU A CA 1
ATOM 3392 C C . LEU A 1 428 ? 22.668 6.306 -25.726 1.00 97.31 428 LEU A C 1
ATOM 3394 O O . LEU A 1 428 ? 23.561 5.461 -25.768 1.00 97.31 428 LEU A O 1
ATOM 3398 N N . HIS A 1 429 ? 22.876 7.568 -25.371 1.00 96.69 429 HIS A N 1
ATOM 3399 C CA . HIS A 1 429 ? 24.189 8.197 -25.253 1.00 96.69 429 HIS A CA 1
ATOM 3400 C C . HIS A 1 429 ? 24.349 8.894 -23.898 1.00 96.69 429 HIS A C 1
ATOM 3402 O O . HIS A 1 429 ? 23.367 9.347 -23.301 1.00 96.69 429 HIS A O 1
ATOM 3408 N N . SER A 1 430 ? 25.581 9.013 -23.397 1.00 96.56 430 SER A N 1
ATOM 3409 C CA . SER A 1 430 ? 25.881 9.873 -22.246 1.00 96.56 430 SER A CA 1
ATOM 3410 C C . SER A 1 430 ? 27.279 10.482 -22.330 1.00 96.56 430 SER A C 1
ATOM 3412 O O . SER A 1 430 ? 28.233 9.860 -22.782 1.00 96.56 430 SER A O 1
ATOM 3414 N N . HIS A 1 431 ? 27.419 11.716 -21.853 1.00 94.62 431 HIS A N 1
ATOM 3415 C CA . HIS A 1 431 ? 28.632 12.523 -22.012 1.00 94.62 431 HIS A CA 1
ATOM 3416 C C . HIS A 1 431 ? 28.916 13.380 -20.776 1.00 94.62 431 HIS A C 1
ATOM 3418 O O . HIS A 1 431 ? 28.096 13.482 -19.868 1.00 94.62 431 HIS A O 1
ATOM 3424 N N . PHE A 1 432 ? 30.066 14.055 -20.745 1.00 93.19 432 PHE A N 1
ATOM 3425 C CA . PHE A 1 432 ? 30.505 14.894 -19.619 1.00 93.19 432 PHE A CA 1
ATOM 3426 C C . PHE A 1 432 ? 29.774 16.256 -19.484 1.00 93.19 432 PHE A C 1
ATOM 3428 O O . PHE A 1 432 ? 30.331 17.201 -18.930 1.00 93.19 432 PHE A O 1
ATOM 3435 N N . HIS A 1 433 ? 28.525 16.369 -19.951 1.00 93.94 433 HIS A N 1
ATOM 3436 C CA . HIS A 1 433 ? 27.645 17.503 -19.636 1.00 93.94 433 HIS A CA 1
ATOM 3437 C C . HIS A 1 433 ? 26.755 17.184 -18.430 1.00 93.94 433 HIS A C 1
ATOM 3439 O O . HIS A 1 433 ? 26.300 16.053 -18.263 1.00 93.94 433 HIS A O 1
ATOM 3445 N N . GLU A 1 434 ? 26.463 18.193 -17.611 1.00 95.31 434 GLU A N 1
ATOM 3446 C CA . GLU A 1 434 ? 25.553 18.070 -16.470 1.00 95.31 434 GLU A CA 1
ATOM 3447 C C . GLU A 1 434 ? 24.101 17.815 -16.904 1.00 95.31 434 GLU A C 1
ATOM 3449 O O . GLU A 1 434 ? 23.605 18.410 -17.864 1.00 95.31 434 GLU A O 1
ATOM 3454 N N . ALA A 1 435 ? 23.377 16.996 -16.140 1.00 94.62 435 ALA A N 1
ATOM 3455 C CA . ALA A 1 435 ? 21.960 16.740 -16.379 1.00 94.62 435 ALA A CA 1
ATOM 3456 C C . ALA A 1 435 ? 21.074 18.006 -16.217 1.00 94.62 435 ALA A C 1
ATOM 3458 O O . ALA A 1 435 ? 21.446 18.953 -15.504 1.00 94.62 435 ALA A O 1
ATOM 3459 N N . PRO A 1 436 ? 19.877 18.049 -16.844 1.00 92.12 436 PRO A N 1
ATOM 3460 C CA . PRO A 1 436 ? 19.002 19.225 -16.863 1.00 92.12 436 PRO A CA 1
ATOM 3461 C C . PRO A 1 436 ? 18.652 19.805 -15.485 1.00 92.12 436 PRO A C 1
ATOM 3463 O O . PRO A 1 436 ? 18.802 21.009 -15.274 1.00 92.12 436 PRO A O 1
ATOM 3466 N N . LEU A 1 437 ? 18.235 18.959 -14.540 1.00 92.44 437 LEU A N 1
ATOM 3467 C CA . LEU A 1 437 ? 17.806 19.310 -13.181 1.00 92.44 437 LEU A CA 1
ATOM 3468 C C . LEU A 1 437 ? 18.725 18.722 -12.105 1.00 92.44 437 LEU A C 1
ATOM 3470 O O . LEU A 1 437 ? 18.839 19.268 -11.003 1.00 92.44 437 LEU A O 1
ATOM 3474 N N . THR A 1 438 ? 19.350 17.575 -12.369 1.00 92.94 438 THR A N 1
ATOM 3475 C CA . THR A 1 438 ? 20.212 16.880 -11.402 1.00 92.94 438 THR A CA 1
ATOM 3476 C C . THR A 1 438 ? 21.683 17.116 -11.721 1.00 92.94 438 THR A C 1
ATOM 3478 O O . THR A 1 438 ? 22.399 16.205 -12.101 1.00 92.94 438 THR A O 1
ATOM 3481 N N . LYS A 1 439 ? 22.150 18.352 -11.504 1.00 91.56 439 LYS A N 1
ATOM 3482 C CA . LYS A 1 439 ? 23.489 18.857 -11.889 1.00 91.56 439 LYS A CA 1
ATOM 3483 C C . LYS A 1 439 ? 24.698 18.016 -11.440 1.00 91.56 439 LYS A C 1
ATOM 3485 O O . LYS A 1 439 ? 25.766 18.126 -12.018 1.00 91.56 439 LYS A O 1
ATOM 3490 N N . LYS A 1 440 ? 24.541 17.148 -10.432 1.00 92.25 440 LYS A N 1
ATOM 3491 C CA . LYS A 1 440 ? 25.577 16.190 -9.989 1.00 92.25 440 LYS A CA 1
ATOM 3492 C C . LYS A 1 440 ? 25.680 14.925 -10.856 1.00 92.25 440 LYS A C 1
ATOM 3494 O O . LYS A 1 440 ? 26.567 14.112 -10.623 1.00 92.25 440 LYS A O 1
ATOM 3499 N N . HIS A 1 441 ? 24.731 14.704 -11.759 1.00 94.69 441 HIS A N 1
ATOM 3500 C CA . HIS A 1 441 ? 24.681 13.572 -12.680 1.00 94.69 441 HIS A CA 1
ATOM 3501 C C . HIS A 1 441 ? 25.009 14.042 -14.097 1.00 94.69 441 HIS A C 1
ATOM 3503 O O . HIS A 1 441 ? 24.875 15.225 -14.419 1.00 94.69 441 HIS A O 1
ATOM 3509 N N . LEU A 1 442 ? 25.393 13.096 -14.946 1.00 96.38 442 LEU A N 1
ATOM 3510 C CA . LEU A 1 442 ? 25.633 13.336 -16.360 1.00 96.38 442 LEU A CA 1
ATOM 3511 C C . LEU A 1 442 ? 24.323 13.285 -17.155 1.00 96.38 442 LEU A C 1
ATOM 3513 O O . LEU A 1 442 ? 23.394 12.544 -16.814 1.00 96.38 442 LEU A O 1
ATOM 3517 N N . GLN A 1 443 ? 24.250 14.090 -18.210 1.00 96.50 443 GLN A N 1
ATOM 3518 C CA . GLN A 1 443 ? 23.141 14.103 -19.157 1.00 96.50 443 GLN A CA 1
ATOM 3519 C C . GLN A 1 443 ? 23.102 12.786 -19.950 1.00 96.50 443 GLN A C 1
ATOM 3521 O O . GLN A 1 443 ? 24.141 12.209 -20.285 1.00 96.50 443 GLN A O 1
ATOM 3526 N N . VAL A 1 444 ? 21.890 12.325 -20.250 1.00 97.38 444 VAL A N 1
ATOM 3527 C CA . VAL A 1 444 ? 21.613 11.197 -21.148 1.00 97.38 444 VAL A CA 1
ATOM 3528 C C . VAL A 1 444 ? 20.801 11.729 -22.321 1.00 97.38 444 VAL A C 1
ATOM 3530 O O . VAL A 1 444 ? 19.943 12.592 -22.137 1.00 97.38 444 VAL A O 1
ATOM 3533 N N . THR A 1 445 ? 21.114 11.271 -23.525 1.00 96.88 445 THR A N 1
ATOM 3534 C CA . THR A 1 445 ? 20.608 11.830 -24.783 1.00 96.88 445 THR A CA 1
ATOM 3535 C C . THR A 1 445 ? 20.422 10.733 -25.832 1.00 96.88 445 THR A C 1
ATOM 3537 O O . THR A 1 445 ? 20.866 9.598 -25.651 1.00 96.88 445 THR A O 1
ATOM 3540 N N . GLY A 1 446 ? 19.753 11.068 -26.937 1.00 96.00 446 GLY A N 1
ATOM 3541 C CA . GLY A 1 446 ? 19.800 10.290 -28.172 1.00 96.00 446 GLY A CA 1
ATOM 3542 C C . GLY A 1 446 ? 20.814 10.898 -29.146 1.00 96.00 446 GLY A C 1
ATOM 3543 O O . GLY A 1 446 ? 20.681 12.068 -29.525 1.00 96.00 446 GLY A O 1
ATOM 3544 N N . TYR A 1 447 ? 21.811 10.114 -29.560 1.00 93.81 447 TYR A N 1
ATOM 3545 C CA . TYR A 1 447 ? 22.890 10.528 -30.469 1.00 93.81 447 TYR A CA 1
ATOM 3546 C C . TYR A 1 447 ? 23.066 9.548 -31.650 1.00 93.81 447 TYR A C 1
ATOM 3548 O O . TYR A 1 447 ? 22.283 8.617 -31.814 1.00 93.81 447 TYR A O 1
ATOM 3556 N N . GLY A 1 448 ? 24.039 9.779 -32.536 1.00 89.81 448 GLY A N 1
ATOM 3557 C CA . GLY A 1 448 ? 24.260 8.939 -33.719 1.00 89.81 448 GLY A CA 1
ATOM 3558 C C . GLY A 1 448 ? 23.243 9.167 -34.848 1.00 89.81 448 GLY A C 1
ATOM 3559 O O . GLY A 1 448 ? 22.436 10.088 -34.766 1.00 89.81 448 GLY A O 1
ATOM 3560 N N . ILE A 1 449 ? 23.284 8.377 -35.926 1.00 84.12 449 ILE A N 1
ATOM 3561 C CA . ILE A 1 449 ? 22.302 8.372 -37.038 1.00 84.12 449 ILE A CA 1
ATOM 3562 C C . ILE A 1 449 ? 22.173 6.937 -37.568 1.00 84.12 449 ILE A C 1
ATOM 3564 O O . ILE A 1 449 ? 23.198 6.320 -37.857 1.00 84.12 449 ILE A O 1
ATOM 3568 N N . ASN A 1 450 ? 20.955 6.412 -37.757 1.00 81.06 450 ASN A N 1
ATOM 3569 C CA . ASN A 1 450 ? 20.715 5.050 -38.263 1.00 81.06 450 ASN A CA 1
ATOM 3570 C C . ASN A 1 450 ? 21.503 3.978 -37.474 1.00 81.06 450 ASN A C 1
ATOM 3572 O O . ASN A 1 450 ? 22.158 3.115 -38.061 1.00 81.06 450 ASN A O 1
ATOM 3576 N N . GLY A 1 451 ? 21.557 4.107 -36.145 1.00 71.56 451 GLY A N 1
ATOM 3577 C CA . GLY A 1 451 ? 22.345 3.239 -35.261 1.00 71.56 451 GLY A CA 1
ATOM 3578 C C . GLY A 1 451 ? 23.869 3.443 -35.292 1.00 71.56 451 GLY A C 1
ATOM 3579 O O . GLY A 1 451 ? 24.573 2.947 -34.405 1.00 71.56 451 GLY A O 1
ATOM 3580 N N . SER A 1 452 ? 24.416 4.186 -36.264 1.00 78.81 452 SER A N 1
ATOM 3581 C CA . SER A 1 452 ? 25.833 4.580 -36.277 1.00 78.81 452 SER A CA 1
ATOM 3582 C C . SER A 1 452 ? 26.109 5.632 -35.203 1.00 78.81 452 SER A C 1
ATOM 3584 O O . SER A 1 452 ? 25.277 6.506 -34.978 1.00 78.81 452 SER A O 1
ATOM 3586 N N . GLY A 1 453 ? 27.261 5.556 -34.539 1.00 82.19 453 GLY A N 1
ATOM 3587 C CA . GLY A 1 453 ? 27.603 6.433 -33.422 1.00 82.19 453 GLY A CA 1
ATOM 3588 C C . GLY A 1 453 ? 28.982 6.115 -32.844 1.00 82.19 453 GLY A C 1
ATOM 3589 O O . GLY A 1 453 ? 29.837 5.611 -33.577 1.00 82.19 453 GLY A O 1
ATOM 3590 N N . ASP A 1 454 ? 29.218 6.433 -31.571 1.00 89.38 454 ASP A N 1
ATOM 3591 C CA . ASP A 1 454 ? 30.559 6.433 -30.968 1.00 89.38 454 ASP A CA 1
ATOM 3592 C C . ASP A 1 454 ? 30.702 5.511 -29.735 1.00 89.38 454 ASP A C 1
ATOM 3594 O O . ASP A 1 454 ? 29.836 4.695 -29.412 1.00 89.38 454 ASP A O 1
ATOM 3598 N N . VAL A 1 455 ? 31.853 5.585 -29.056 1.00 91.31 455 VAL A N 1
ATOM 3599 C CA . VAL A 1 455 ? 32.155 4.755 -27.873 1.00 91.31 455 VAL A CA 1
ATOM 3600 C C . VAL A 1 455 ? 31.290 5.082 -26.647 1.00 91.31 455 VAL A C 1
ATOM 3602 O O . VAL A 1 455 ? 31.202 4.255 -25.741 1.00 91.31 455 VAL A O 1
ATOM 3605 N N . ASN A 1 456 ? 30.635 6.246 -26.629 1.00 93.94 456 ASN A N 1
ATOM 3606 C CA . ASN A 1 456 ? 29.724 6.712 -25.580 1.00 93.94 456 ASN A CA 1
ATOM 3607 C C . ASN A 1 456 ? 28.266 6.252 -25.804 1.00 93.94 456 ASN A C 1
ATOM 3609 O O . ASN A 1 456 ? 27.360 6.619 -25.058 1.00 93.94 456 ASN A O 1
ATOM 3613 N N . ASP A 1 457 ? 28.039 5.415 -26.819 1.00 94.31 457 ASP A N 1
ATOM 3614 C CA . ASP A 1 457 ? 26.780 4.692 -27.024 1.00 94.31 457 ASP A CA 1
ATOM 3615 C C . ASP A 1 457 ? 26.820 3.277 -26.402 1.00 94.31 457 ASP A C 1
ATOM 3617 O O . ASP A 1 457 ? 25.897 2.475 -26.575 1.00 94.31 457 ASP A O 1
ATOM 3621 N N . LEU A 1 458 ? 27.922 2.922 -25.724 1.00 95.31 458 LEU A N 1
ATOM 3622 C CA . LEU A 1 458 ? 28.181 1.577 -25.207 1.00 95.31 458 LEU A CA 1
ATOM 3623 C C . LEU A 1 458 ? 27.799 1.444 -23.729 1.00 95.31 458 LEU A C 1
ATOM 3625 O O . LEU A 1 458 ? 28.377 2.089 -22.849 1.00 95.31 458 LEU A O 1
ATOM 3629 N N . TRP A 1 459 ? 26.886 0.513 -23.455 1.00 96.69 459 TRP A N 1
ATOM 3630 C CA . TRP A 1 459 ? 26.355 0.238 -22.123 1.00 96.69 459 TRP A CA 1
ATOM 3631 C C . TRP A 1 459 ? 26.631 -1.209 -21.721 1.00 96.69 459 TRP A C 1
ATOM 3633 O O . TRP A 1 459 ? 26.283 -2.143 -22.439 1.00 96.69 459 TRP A O 1
ATOM 3643 N N . GLN A 1 460 ? 27.247 -1.412 -20.561 1.00 95.50 460 GLN A N 1
ATOM 3644 C CA . GLN A 1 460 ? 27.432 -2.730 -19.967 1.00 95.50 460 GLN A CA 1
ATOM 3645 C C . GLN A 1 460 ? 26.181 -3.136 -19.180 1.00 95.50 460 GLN A C 1
ATOM 3647 O O . GLN A 1 460 ? 25.674 -2.354 -18.374 1.00 95.50 460 GLN A O 1
ATOM 3652 N N . VAL A 1 461 ? 25.687 -4.355 -19.399 1.00 95.25 461 VAL A N 1
ATOM 3653 C CA . VAL A 1 461 ? 24.487 -4.885 -18.739 1.00 95.25 461 VAL A CA 1
ATOM 3654 C C . VAL A 1 461 ? 24.875 -5.657 -17.485 1.00 95.25 461 VAL A C 1
ATOM 3656 O O . VAL A 1 461 ? 25.501 -6.714 -17.553 1.00 95.25 461 VAL A O 1
ATOM 3659 N N . GLU A 1 462 ? 24.451 -5.174 -16.322 1.00 93.81 462 GLU A N 1
ATOM 3660 C CA . GLU A 1 462 ? 24.668 -5.847 -15.041 1.00 93.81 462 GLU A CA 1
ATOM 3661 C C . GLU A 1 462 ? 23.347 -6.346 -14.450 1.00 93.81 462 GLU A C 1
ATOM 3663 O O . GLU A 1 462 ? 22.516 -5.558 -14.008 1.00 93.81 462 GLU A O 1
ATOM 3668 N N . VAL A 1 463 ? 23.155 -7.665 -14.383 1.00 92.62 463 VAL A N 1
ATOM 3669 C CA . VAL A 1 463 ? 22.049 -8.268 -13.617 1.00 92.62 463 VAL A CA 1
ATOM 3670 C C . VAL A 1 463 ? 22.318 -8.104 -12.115 1.00 92.62 463 VAL A C 1
ATOM 3672 O O . VAL A 1 463 ? 23.319 -8.628 -11.622 1.00 92.62 463 VAL A O 1
ATOM 3675 N N . CYS A 1 464 ? 21.431 -7.427 -11.381 1.00 87.56 464 CYS A N 1
ATOM 3676 C CA . CYS A 1 464 ? 21.545 -7.222 -9.933 1.00 87.56 464 CYS A CA 1
ATOM 3677 C C . CYS A 1 464 ? 21.530 -8.555 -9.174 1.00 87.56 464 CYS A C 1
ATOM 3679 O O . CYS A 1 464 ? 20.618 -9.364 -9.346 1.00 87.56 464 CYS A O 1
ATOM 3681 N N . GLY A 1 465 ? 22.536 -8.783 -8.324 1.00 84.81 465 GLY A N 1
ATOM 3682 C CA . GLY A 1 465 ? 22.721 -10.056 -7.613 1.00 84.81 465 GLY A CA 1
ATOM 3683 C C . GLY A 1 465 ? 23.108 -11.249 -8.504 1.00 84.81 465 GLY A C 1
ATOM 3684 O O . GLY A 1 465 ? 23.242 -12.360 -7.990 1.00 84.81 465 GLY A O 1
ATOM 3685 N N . GLY A 1 466 ? 23.291 -11.035 -9.811 1.00 83.94 466 GLY A N 1
ATOM 3686 C CA . GLY A 1 466 ? 23.757 -12.046 -10.756 1.00 83.94 466 GLY A CA 1
ATOM 3687 C C . GLY A 1 466 ? 25.273 -12.245 -10.718 1.00 83.94 466 GLY A C 1
ATOM 3688 O O . GLY A 1 466 ? 26.028 -11.423 -10.197 1.00 83.94 466 GLY A O 1
ATOM 3689 N N . LYS A 1 467 ? 25.721 -13.357 -11.295 1.00 86.94 467 LYS A N 1
ATOM 3690 C CA . LYS A 1 467 ? 27.127 -13.709 -11.514 1.00 86.94 467 LYS A CA 1
ATOM 3691 C C . LYS A 1 467 ? 27.486 -13.557 -12.991 1.00 86.94 467 LYS A C 1
ATOM 3693 O O . LYS A 1 467 ? 26.627 -13.588 -13.870 1.00 86.94 467 LYS A O 1
ATOM 3698 N N . LYS A 1 468 ? 28.785 -13.436 -13.283 1.00 83.56 468 LYS A N 1
ATOM 3699 C CA . LYS A 1 468 ? 29.291 -13.349 -14.660 1.00 83.56 468 LYS A CA 1
ATOM 3700 C C . LYS A 1 468 ? 28.814 -14.543 -15.495 1.00 83.56 468 LYS A C 1
ATOM 3702 O O . LYS A 1 468 ? 29.093 -15.687 -15.145 1.00 83.56 468 LYS A O 1
ATOM 3707 N N . GLY A 1 469 ? 28.150 -14.255 -16.615 1.00 81.88 469 GLY A N 1
ATOM 3708 C CA . GLY A 1 469 ? 27.598 -15.262 -17.524 1.00 81.88 469 GLY A CA 1
ATOM 3709 C C . GLY A 1 469 ? 26.126 -15.628 -17.290 1.00 81.88 469 GLY A C 1
ATOM 3710 O O . GLY A 1 469 ? 25.556 -16.300 -18.157 1.00 81.88 469 GLY A O 1
ATOM 3711 N N . ASP A 1 470 ? 25.503 -15.167 -16.197 1.00 90.06 470 ASP A N 1
ATOM 3712 C CA . ASP A 1 470 ? 24.061 -15.321 -15.960 1.00 90.06 470 ASP A CA 1
ATOM 3713 C C . ASP A 1 470 ? 23.259 -14.640 -17.076 1.00 90.06 470 ASP A C 1
ATOM 3715 O O . ASP A 1 470 ? 23.585 -13.534 -17.506 1.00 90.06 470 ASP A O 1
ATOM 3719 N N . LEU A 1 471 ? 22.201 -15.296 -17.551 1.00 91.88 471 LEU A N 1
ATOM 3720 C CA . LEU A 1 471 ? 21.351 -14.777 -18.623 1.00 91.88 471 LEU A CA 1
ATOM 3721 C C . LEU A 1 471 ? 20.379 -13.711 -18.103 1.00 91.88 471 LEU A C 1
ATOM 3723 O O . LEU A 1 471 ? 19.795 -13.860 -17.027 1.00 91.88 471 LEU A O 1
ATOM 3727 N N . VAL A 1 472 ? 20.142 -12.674 -18.907 1.00 91.06 472 VAL A N 1
ATOM 3728 C CA . VAL A 1 472 ? 19.130 -11.652 -18.617 1.00 91.06 472 VAL A CA 1
ATOM 3729 C C . VAL A 1 472 ? 17.733 -12.223 -18.891 1.00 91.06 472 VAL A C 1
ATOM 3731 O O . VAL A 1 472 ? 17.384 -12.480 -20.043 1.00 91.06 472 VAL A O 1
ATOM 3734 N N . LYS A 1 473 ? 16.930 -12.421 -17.837 1.00 89.06 473 LYS A N 1
ATOM 3735 C CA . LYS A 1 473 ? 15.538 -12.890 -17.922 1.00 89.06 473 LYS A CA 1
ATOM 3736 C C . LYS A 1 473 ? 14.558 -11.724 -17.980 1.00 89.06 473 LYS A C 1
ATOM 3738 O O . LYS A 1 473 ? 14.530 -10.893 -17.073 1.00 89.06 473 LYS A O 1
ATOM 3743 N N . VAL A 1 474 ? 13.699 -11.716 -18.989 1.00 86.81 474 VAL A N 1
ATOM 3744 C CA . VAL A 1 474 ? 12.612 -10.738 -19.137 1.00 86.81 474 VAL A CA 1
ATOM 3745 C C . VAL A 1 474 ? 11.648 -10.834 -17.942 1.00 86.81 474 VAL A C 1
ATOM 3747 O O . VAL A 1 474 ? 11.451 -11.916 -17.382 1.00 86.81 474 VAL A O 1
ATOM 3750 N N . LEU A 1 475 ? 11.115 -9.693 -17.488 1.00 79.94 475 LEU A N 1
ATOM 3751 C CA . LEU A 1 475 ? 10.266 -9.498 -16.296 1.00 79.94 475 LEU A CA 1
ATOM 3752 C C . LEU A 1 475 ? 10.837 -9.921 -14.922 1.00 79.94 475 LEU A C 1
ATOM 3754 O O . LEU A 1 475 ? 10.236 -9.587 -13.899 1.00 79.94 475 LEU A O 1
ATOM 3758 N N . ARG A 1 476 ? 11.951 -10.667 -14.856 1.00 80.62 476 ARG A N 1
ATOM 3759 C CA . ARG A 1 476 ? 12.538 -11.184 -13.599 1.00 80.62 476 ARG A CA 1
ATOM 3760 C C . ARG A 1 476 ? 13.919 -10.624 -13.272 1.00 80.62 476 ARG A C 1
ATOM 3762 O O . ARG A 1 476 ? 14.205 -10.389 -12.099 1.00 80.62 476 ARG A O 1
ATOM 3769 N N . SER A 1 477 ? 14.789 -10.444 -14.262 1.00 87.31 477 SER A N 1
ATOM 3770 C CA . SER A 1 477 ? 16.118 -9.877 -14.038 1.00 87.31 477 SER A CA 1
ATOM 3771 C C . SER A 1 477 ? 16.025 -8.362 -13.937 1.00 87.31 477 SER A C 1
ATOM 3773 O O . SER A 1 477 ? 15.804 -7.679 -14.933 1.00 87.31 477 SER A O 1
ATOM 3775 N N . LYS A 1 478 ? 16.289 -7.834 -12.742 1.00 90.12 478 LYS A N 1
ATOM 3776 C CA . LYS A 1 478 ? 16.624 -6.418 -12.586 1.00 90.12 478 LYS A CA 1
ATOM 3777 C C . LYS A 1 478 ? 18.021 -6.192 -13.146 1.00 90.12 478 LYS A C 1
ATOM 3779 O O . LYS A 1 478 ? 18.968 -6.842 -12.701 1.00 90.12 478 LYS A O 1
ATOM 3784 N N . VAL A 1 479 ? 18.138 -5.305 -14.121 1.00 93.25 479 VAL A N 1
ATOM 3785 C CA . VAL A 1 479 ? 19.388 -4.958 -14.796 1.00 93.25 479 VAL A CA 1
ATOM 3786 C C . VAL A 1 479 ? 19.781 -3.514 -14.513 1.00 93.25 479 VAL A C 1
ATOM 3788 O O . VAL A 1 479 ? 18.937 -2.661 -14.250 1.00 93.25 479 VAL A O 1
ATOM 3791 N N . ARG A 1 480 ? 21.076 -3.229 -14.580 1.00 94.44 480 ARG A N 1
ATOM 3792 C CA . ARG A 1 480 ? 21.629 -1.875 -14.626 1.00 94.44 480 ARG A CA 1
ATOM 3793 C C . ARG A 1 480 ? 22.372 -1.705 -15.939 1.00 94.44 480 ARG A C 1
ATOM 3795 O O . ARG A 1 480 ? 22.985 -2.657 -16.421 1.00 94.44 480 ARG A O 1
ATOM 3802 N N . PHE A 1 481 ? 22.343 -0.494 -16.477 1.00 95.94 481 PHE A N 1
ATOM 3803 C CA . PHE A 1 481 ? 23.125 -0.124 -17.650 1.00 95.94 481 PHE A CA 1
ATOM 3804 C C . PHE A 1 481 ? 24.269 0.778 -17.189 1.00 95.94 481 PHE A C 1
ATOM 3806 O O . PHE A 1 481 ? 24.038 1.904 -16.744 1.00 95.94 481 PHE A O 1
ATOM 3813 N N . LEU A 1 482 ? 25.494 0.258 -17.238 1.00 95.62 482 LEU A N 1
ATOM 3814 C CA . LEU A 1 482 ? 26.709 0.977 -16.868 1.00 95.62 482 LEU A CA 1
ATOM 3815 C C . LEU A 1 482 ? 27.323 1.608 -18.119 1.00 95.62 482 LEU A C 1
ATOM 3817 O O . LEU A 1 482 ? 27.665 0.904 -19.066 1.00 95.62 482 LEU A O 1
ATOM 3821 N N . HIS A 1 483 ? 27.458 2.927 -18.146 1.00 96.94 483 HIS A N 1
ATOM 3822 C CA . HIS A 1 483 ? 28.015 3.631 -19.291 1.00 96.94 483 HIS A CA 1
ATOM 3823 C C . HIS A 1 483 ? 29.526 3.396 -19.389 1.00 96.94 483 HIS A C 1
ATOM 3825 O O . HIS A 1 483 ? 30.272 3.719 -18.459 1.00 96.94 483 HIS A O 1
ATOM 3831 N N . ARG A 1 484 ? 30.002 2.851 -20.514 1.00 94.44 484 ARG A N 1
ATOM 3832 C CA . ARG A 1 484 ? 31.380 2.349 -20.614 1.00 94.44 484 ARG A CA 1
ATOM 3833 C C . ARG A 1 484 ? 32.441 3.449 -20.543 1.00 94.44 484 ARG A C 1
ATOM 3835 O O . ARG A 1 484 ? 33.472 3.233 -19.911 1.00 94.44 484 ARG A O 1
ATOM 3842 N N . SER A 1 485 ? 32.210 4.605 -21.168 1.00 93.69 485 SER A N 1
ATOM 3843 C CA . SER A 1 485 ? 33.222 5.672 -21.248 1.00 93.69 485 SER A CA 1
ATOM 3844 C C . SER A 1 485 ? 33.404 6.453 -19.947 1.00 93.69 485 SER A C 1
ATOM 3846 O O . SER A 1 485 ? 34.504 6.924 -19.668 1.00 93.69 485 SER A O 1
ATOM 3848 N N . THR A 1 486 ? 32.341 6.622 -19.154 1.00 93.06 486 THR A N 1
ATOM 3849 C CA . THR A 1 486 ? 32.368 7.469 -17.943 1.00 93.06 486 THR A CA 1
ATOM 3850 C C . THR A 1 486 ? 32.192 6.691 -16.637 1.00 93.06 486 THR A C 1
ATOM 3852 O O . THR A 1 486 ? 32.396 7.259 -15.566 1.00 93.06 486 THR A O 1
ATOM 3855 N N . GLY A 1 487 ? 31.807 5.411 -16.695 1.00 93.25 487 GLY A N 1
ATOM 3856 C CA . GLY A 1 487 ? 31.577 4.557 -15.523 1.00 93.25 487 GLY A CA 1
ATOM 3857 C C . GLY A 1 487 ? 30.323 4.897 -14.707 1.00 93.25 487 GLY A C 1
ATOM 3858 O O . GLY A 1 487 ? 30.128 4.330 -13.633 1.00 93.25 487 GLY A O 1
ATOM 3859 N N . CYS A 1 488 ? 29.478 5.821 -15.176 1.00 94.75 488 CYS A N 1
ATOM 3860 C CA . CYS A 1 488 ? 28.212 6.152 -14.522 1.00 94.75 488 CYS A CA 1
ATOM 3861 C C . CYS A 1 488 ? 27.138 5.080 -14.786 1.00 94.75 488 CYS A C 1
ATOM 3863 O O . CYS A 1 488 ? 27.246 4.285 -15.716 1.00 94.75 488 CYS A O 1
ATOM 3865 N N . VAL A 1 489 ? 26.080 5.060 -13.975 1.00 95.69 489 VAL A N 1
ATOM 3866 C CA . VAL A 1 489 ? 24.947 4.133 -14.119 1.00 95.69 489 VAL A CA 1
ATOM 3867 C C . VAL A 1 489 ? 23.686 4.867 -14.577 1.00 95.69 489 VAL A C 1
ATOM 3869 O O . VAL A 1 489 ? 23.337 5.905 -14.011 1.00 95.69 489 VAL A O 1
ATOM 3872 N N . LEU A 1 490 ? 22.989 4.327 -15.581 1.00 95.69 490 LEU A N 1
ATOM 3873 C CA . LEU A 1 490 ? 21.715 4.862 -16.066 1.00 95.69 490 LEU A CA 1
ATOM 3874 C C . LEU A 1 490 ? 20.671 4.852 -14.944 1.00 95.69 490 LEU A C 1
ATOM 3876 O O . LEU A 1 490 ? 20.394 3.803 -14.354 1.00 95.69 490 LEU A O 1
ATOM 3880 N N . CYS A 1 491 ? 20.066 6.002 -14.664 1.00 92.50 491 CYS A N 1
ATOM 3881 C CA . CYS A 1 491 ? 19.066 6.136 -13.617 1.00 92.50 491 CYS A CA 1
ATOM 3882 C C . CYS A 1 491 ? 18.014 7.205 -13.909 1.00 92.50 491 CYS A C 1
ATOM 3884 O O . CYS A 1 491 ? 18.266 8.222 -14.555 1.00 92.50 491 CYS A O 1
ATOM 3886 N N . SER A 1 492 ? 16.829 6.995 -13.355 1.00 90.19 492 SER A N 1
ATOM 3887 C CA . SER A 1 492 ? 15.778 8.006 -13.274 1.00 90.19 492 SER A CA 1
ATOM 3888 C C . SER A 1 492 ? 15.988 8.848 -12.016 1.00 90.19 492 SER A C 1
ATOM 3890 O O . SER A 1 492 ? 16.149 8.320 -10.910 1.00 90.19 492 SER A O 1
ATOM 3892 N N . SER A 1 493 ? 16.018 10.175 -12.150 1.00 85.69 493 SER A N 1
ATOM 3893 C CA . SER A 1 493 ? 16.224 11.056 -10.991 1.00 85.69 493 SER A CA 1
ATOM 3894 C C . SER A 1 493 ? 14.962 11.224 -10.134 1.00 85.69 493 SER A C 1
ATOM 3896 O O . SER A 1 493 ? 15.026 11.802 -9.046 1.00 85.69 493 SER A O 1
ATOM 3898 N N . GLY A 1 494 ? 13.810 10.750 -10.627 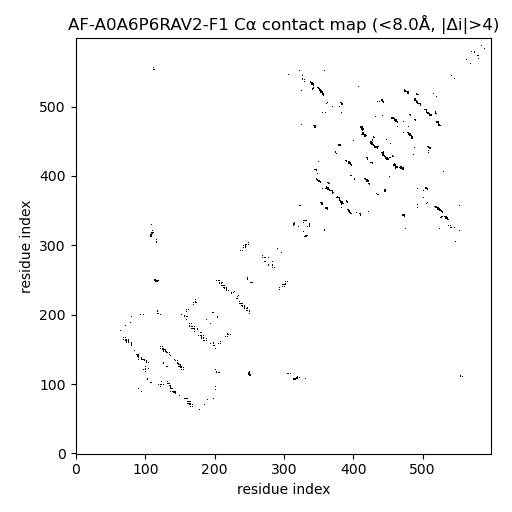1.00 83.69 494 GLY A N 1
ATOM 3899 C CA . GLY A 1 494 ? 12.494 10.959 -10.023 1.00 83.69 494 GLY A CA 1
ATOM 3900 C C . GLY A 1 494 ? 11.989 12.408 -10.088 1.00 83.69 494 GLY A C 1
ATOM 3901 O O . GLY A 1 494 ? 10.952 12.711 -9.499 1.00 83.69 494 GLY A O 1
ATOM 3902 N N . LYS A 1 495 ? 12.699 13.321 -10.769 1.00 88.38 495 LYS A N 1
ATOM 3903 C CA . LYS A 1 495 ? 12.251 14.705 -10.979 1.00 88.38 495 LYS A CA 1
ATOM 3904 C C . LYS A 1 495 ? 11.494 14.839 -12.292 1.00 88.38 495 LYS A C 1
ATOM 3906 O O . LYS A 1 495 ? 11.975 14.409 -13.335 1.00 88.38 495 LYS A O 1
ATOM 3911 N N . THR A 1 496 ? 10.361 15.525 -12.245 1.00 89.94 496 THR A N 1
ATOM 3912 C CA . THR A 1 496 ? 9.607 15.940 -13.430 1.00 89.94 496 THR A CA 1
ATOM 3913 C C . THR A 1 496 ? 10.337 17.068 -14.162 1.00 89.94 496 THR A C 1
ATOM 3915 O O . THR A 1 496 ? 10.713 18.070 -13.548 1.00 89.94 496 THR A O 1
ATOM 3918 N N . LEU A 1 497 ? 10.537 16.915 -15.470 1.00 92.12 497 LEU A N 1
ATOM 3919 C CA . LEU A 1 497 ? 11.070 17.950 -16.349 1.00 92.12 497 LEU A CA 1
ATOM 3920 C C . LEU A 1 497 ? 10.072 19.114 -16.504 1.00 92.12 497 LEU A C 1
ATOM 3922 O O . LEU A 1 497 ? 8.863 18.911 -16.401 1.00 92.12 497 LEU A O 1
ATOM 3926 N N . PRO A 1 498 ? 10.537 20.346 -16.782 1.00 93.62 498 PRO A N 1
ATOM 3927 C CA . PRO A 1 498 ? 9.650 21.450 -17.142 1.00 93.62 498 PRO A CA 1
ATOM 3928 C C . PRO A 1 498 ? 8.911 21.187 -18.465 1.00 93.62 498 PRO A C 1
ATOM 3930 O O . PRO A 1 498 ? 9.202 20.233 -19.182 1.00 93.62 498 PRO A O 1
ATOM 3933 N N . LYS A 1 499 ? 8.008 22.097 -18.849 1.00 92.62 499 LYS A N 1
ATOM 3934 C CA . LYS A 1 499 ? 7.159 21.976 -20.053 1.00 92.62 499 LYS A CA 1
ATOM 3935 C C . LYS A 1 499 ? 7.892 21.664 -21.368 1.00 92.62 499 LYS A C 1
ATOM 3937 O O . LYS A 1 499 ? 7.299 21.043 -22.239 1.00 92.62 499 LYS A O 1
ATOM 3942 N N . TRP A 1 500 ? 9.161 22.059 -21.519 1.00 93.31 500 TRP A N 1
ATOM 3943 C CA . TRP A 1 500 ? 9.975 21.725 -22.702 1.00 93.31 500 TRP A CA 1
ATOM 3944 C C . TRP A 1 500 ? 10.311 20.227 -22.819 1.00 93.31 500 TRP A C 1
ATOM 3946 O O . TRP A 1 500 ? 10.627 19.761 -23.911 1.00 93.31 500 TRP A O 1
ATOM 3956 N N . GLY A 1 501 ? 10.252 19.495 -21.703 1.00 91.06 501 GLY A N 1
ATOM 3957 C CA . GLY A 1 501 ? 10.396 18.042 -21.602 1.00 91.06 501 GLY A CA 1
ATOM 3958 C C . GLY A 1 501 ? 9.067 17.356 -21.287 1.00 91.06 501 GLY A C 1
ATOM 3959 O O . GLY A 1 501 ? 9.051 16.321 -20.625 1.00 91.06 501 GLY A O 1
ATOM 3960 N N . TRP A 1 502 ? 7.951 17.969 -21.705 1.00 90.81 502 TRP A N 1
ATOM 3961 C CA . TRP A 1 502 ? 6.599 17.396 -21.679 1.00 90.81 502 TRP A CA 1
ATOM 3962 C C . TRP A 1 502 ? 6.109 16.906 -20.305 1.00 90.81 502 TRP A C 1
ATOM 3964 O O . TRP A 1 502 ? 5.255 16.027 -20.234 1.00 90.81 502 TRP A O 1
ATOM 3974 N N . GLU A 1 503 ? 6.650 17.462 -19.215 1.00 89.50 503 GLU A N 1
ATOM 3975 C CA . GLU A 1 503 ? 6.354 17.035 -17.836 1.00 89.50 503 GLU A CA 1
ATOM 3976 C C . GLU A 1 503 ? 6.630 15.525 -17.605 1.00 89.50 503 GLU A C 1
ATOM 3978 O O . GLU A 1 503 ? 6.039 14.879 -16.740 1.00 89.50 503 GLU A O 1
ATOM 3983 N N . GLN A 1 504 ? 7.577 14.961 -18.369 1.00 91.31 504 GLN A N 1
ATOM 3984 C CA . GLN A 1 504 ? 8.095 13.595 -18.226 1.00 91.31 504 GLN A CA 1
ATOM 3985 C C . GLN A 1 504 ? 9.196 13.530 -17.149 1.00 91.31 504 GLN A C 1
ATOM 3987 O O . GLN A 1 504 ? 9.686 14.561 -16.685 1.00 91.31 504 GLN A O 1
ATOM 3992 N N . VAL A 1 505 ? 9.608 12.334 -16.722 1.00 91.81 505 VAL A N 1
ATOM 3993 C CA . VAL A 1 505 ? 10.635 12.174 -15.675 1.00 91.81 505 VAL A CA 1
ATOM 3994 C C . VAL A 1 505 ? 12.051 12.258 -16.270 1.00 91.81 505 VAL A C 1
ATOM 3996 O O . VAL A 1 505 ? 12.324 11.741 -17.352 1.00 91.81 505 VAL A O 1
ATOM 3999 N N . GLU A 1 506 ? 12.966 12.931 -15.569 1.00 94.19 506 GLU A N 1
ATOM 4000 C CA . GLU A 1 506 ? 14.366 13.119 -15.968 1.00 94.19 506 GLU A CA 1
ATOM 4001 C C . GLU A 1 506 ? 15.166 11.803 -15.864 1.00 94.19 506 GLU A C 1
ATOM 4003 O O . GLU A 1 506 ? 15.372 11.271 -14.768 1.00 94.19 506 GLU A O 1
ATOM 4008 N N . VAL A 1 507 ? 15.692 11.324 -16.998 1.00 95.44 507 VAL A N 1
ATOM 4009 C CA . VAL A 1 507 ? 16.700 10.252 -17.054 1.00 95.44 507 VAL A CA 1
ATOM 4010 C C . VAL A 1 507 ? 18.099 10.866 -17.092 1.00 95.44 507 VAL A C 1
ATOM 4012 O O . VAL A 1 507 ? 18.350 11.865 -17.764 1.00 95.44 507 VAL A O 1
ATOM 4015 N N . THR A 1 508 ? 19.015 10.287 -16.321 1.00 95.12 508 THR A N 1
ATOM 4016 C CA . THR A 1 508 ? 20.381 10.779 -16.104 1.00 95.12 508 THR A CA 1
ATOM 4017 C C . THR A 1 508 ? 21.352 9.610 -15.967 1.00 95.12 508 THR A C 1
ATOM 4019 O O . THR A 1 508 ? 20.934 8.468 -15.785 1.00 95.12 508 THR A O 1
ATOM 4022 N N . CYS A 1 509 ? 22.653 9.881 -16.000 1.00 95.62 509 CYS A N 1
ATOM 4023 C CA . CYS A 1 509 ? 23.666 8.884 -15.684 1.00 95.62 509 CYS A CA 1
ATOM 4024 C C . CYS A 1 509 ? 24.393 9.279 -14.391 1.00 95.62 509 CYS A C 1
ATOM 4026 O O . CYS A 1 509 ? 25.113 10.278 -14.322 1.00 95.62 509 CYS A O 1
ATOM 4028 N N . SER A 1 510 ? 24.150 8.519 -13.322 1.00 94.44 510 SER A N 1
ATOM 4029 C CA . SER A 1 510 ? 24.662 8.793 -11.977 1.00 94.44 510 SER A CA 1
ATOM 4030 C C . SER A 1 510 ? 26.121 8.343 -11.843 1.00 94.44 510 SER A C 1
ATOM 4032 O O . SER A 1 510 ? 26.393 7.154 -12.021 1.00 94.44 510 SER A O 1
ATOM 4034 N N . PRO A 1 511 ? 27.065 9.218 -11.445 1.00 91.88 511 PRO A N 1
ATOM 4035 C CA . PRO A 1 511 ? 28.423 8.795 -11.090 1.00 91.88 511 PRO A CA 1
ATOM 4036 C C . PRO A 1 511 ? 28.456 7.975 -9.786 1.00 91.88 511 PRO A C 1
ATOM 4038 O O . PRO A 1 511 ? 29.453 7.333 -9.467 1.00 91.88 511 PRO A O 1
ATOM 4041 N N . TYR A 1 512 ? 27.366 7.972 -9.010 1.00 87.00 512 TYR A N 1
ATOM 4042 C CA . TYR A 1 512 ? 27.219 7.135 -7.827 1.00 87.00 512 TYR A CA 1
ATOM 4043 C C . TYR A 1 512 ? 26.735 5.738 -8.242 1.00 87.00 512 TYR A C 1
ATOM 4045 O O . TYR A 1 512 ? 25.537 5.507 -8.390 1.00 87.00 512 TYR A O 1
ATOM 4053 N N . VAL A 1 513 ? 27.674 4.798 -8.383 1.00 80.75 513 VAL A N 1
ATOM 4054 C CA . VAL A 1 513 ? 27.449 3.403 -8.834 1.00 80.75 513 VAL A CA 1
ATOM 4055 C C . VAL A 1 513 ? 26.766 2.514 -7.770 1.00 80.75 513 VAL A C 1
ATOM 4057 O O . VAL A 1 513 ? 26.566 1.314 -7.965 1.00 80.75 513 VAL A O 1
ATOM 4060 N N . LYS A 1 514 ? 26.375 3.073 -6.616 1.00 82.94 514 LYS A N 1
ATOM 4061 C CA . LYS A 1 514 ? 25.682 2.320 -5.561 1.00 82.94 514 LYS A CA 1
ATOM 4062 C C . LYS A 1 514 ? 24.339 1.795 -6.076 1.00 82.94 514 LYS A C 1
ATOM 4064 O O . LYS A 1 514 ? 23.541 2.555 -6.616 1.00 82.94 514 LYS A O 1
ATOM 4069 N N . GLU A 1 515 ? 24.065 0.514 -5.838 1.00 80.06 515 GLU A N 1
ATOM 4070 C CA . GLU A 1 515 ? 22.754 -0.068 -6.125 1.00 80.06 515 GLU A CA 1
ATOM 4071 C C . GLU A 1 515 ? 21.652 0.667 -5.352 1.00 80.06 515 GLU A C 1
ATOM 4073 O O . GLU A 1 515 ? 21.625 0.702 -4.118 1.00 80.06 515 GLU A O 1
ATOM 4078 N N . THR A 1 516 ? 20.741 1.271 -6.107 1.00 81.44 516 THR A N 1
ATOM 4079 C CA . THR A 1 516 ? 19.524 1.925 -5.620 1.00 81.44 516 THR A CA 1
ATOM 4080 C C . THR A 1 516 ? 18.356 1.555 -6.541 1.00 81.44 516 THR A C 1
ATOM 4082 O O . THR A 1 516 ? 18.603 1.236 -7.707 1.00 81.44 516 THR A O 1
ATOM 4085 N N . PRO A 1 517 ? 17.088 1.597 -6.082 1.00 79.31 517 PRO A N 1
ATOM 4086 C CA . PRO A 1 517 ? 15.940 1.240 -6.924 1.00 79.31 517 PRO A CA 1
ATOM 4087 C C . PRO A 1 517 ? 15.884 2.015 -8.250 1.00 79.31 517 PRO A C 1
ATOM 4089 O O . PRO A 1 517 ? 15.603 1.426 -9.283 1.00 79.31 517 PRO A O 1
ATOM 4092 N N . ASN A 1 518 ? 16.262 3.294 -8.225 1.00 83.44 518 ASN A N 1
ATOM 4093 C CA . ASN A 1 518 ? 16.300 4.202 -9.375 1.00 83.44 518 ASN A CA 1
ATOM 4094 C C . ASN A 1 518 ? 17.374 3.872 -10.431 1.00 83.44 518 ASN A C 1
ATOM 4096 O O . ASN A 1 518 ? 17.353 4.422 -11.529 1.00 83.44 518 ASN A O 1
ATOM 4100 N N . THR A 1 519 ? 18.352 3.027 -10.085 1.00 89.62 519 THR A N 1
ATOM 4101 C CA . THR A 1 519 ? 19.402 2.526 -11.001 1.00 89.62 519 THR A CA 1
ATOM 4102 C C . THR A 1 519 ? 19.079 1.139 -11.561 1.00 89.62 519 THR A C 1
ATOM 4104 O O . THR A 1 519 ? 19.861 0.589 -12.333 1.00 89.62 519 THR A O 1
ATOM 4107 N N . GLN A 1 520 ? 17.965 0.547 -11.122 1.00 90.25 520 GLN A N 1
ATOM 4108 C CA . GLN A 1 520 ? 17.505 -0.769 -11.543 1.00 90.25 520 GLN A CA 1
ATOM 4109 C C . GLN A 1 520 ? 16.423 -0.601 -12.606 1.00 90.25 520 GLN A C 1
ATOM 4111 O O . GLN A 1 520 ? 15.483 0.171 -12.436 1.00 90.25 520 GLN A O 1
ATOM 4116 N N . TRP A 1 521 ? 16.536 -1.376 -13.671 1.00 91.44 521 TRP A N 1
ATOM 4117 C CA . TRP A 1 521 ? 15.616 -1.415 -14.793 1.00 91.44 521 TRP A CA 1
ATOM 4118 C C . TRP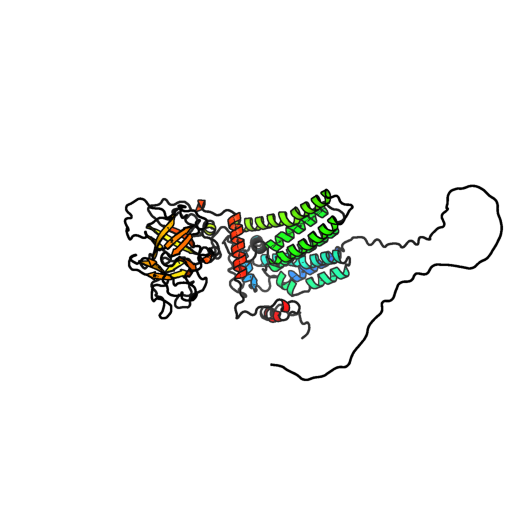 A 1 521 ? 15.131 -2.850 -14.990 1.00 91.44 521 TRP A C 1
ATOM 4120 O O . TRP A 1 521 ? 15.831 -3.812 -14.675 1.00 91.44 521 TRP A O 1
ATOM 4130 N N . ASN A 1 522 ? 13.915 -2.995 -15.488 1.00 89.62 522 ASN A N 1
ATOM 4131 C CA . ASN A 1 522 ? 13.285 -4.254 -15.838 1.00 89.62 522 ASN A CA 1
ATOM 4132 C C . ASN A 1 522 ? 12.995 -4.243 -17.340 1.00 89.62 522 ASN A C 1
ATOM 4134 O O . ASN A 1 522 ? 12.687 -3.198 -17.911 1.00 89.62 522 ASN A O 1
ATOM 4138 N N . ILE A 1 523 ? 13.088 -5.400 -17.982 1.00 90.69 523 ILE A N 1
ATOM 4139 C CA . ILE A 1 523 ? 12.685 -5.555 -19.381 1.00 90.69 523 ILE A CA 1
ATOM 4140 C C . ILE A 1 523 ? 11.248 -6.052 -19.343 1.00 90.69 523 ILE A C 1
ATOM 4142 O O . ILE A 1 523 ? 11.007 -7.142 -18.819 1.00 90.69 523 ILE A O 1
ATOM 4146 N N . GLU A 1 524 ? 10.307 -5.239 -19.819 1.00 84.75 524 GLU A N 1
ATOM 4147 C CA . GLU A 1 524 ? 8.885 -5.573 -19.732 1.00 84.75 524 GLU A CA 1
ATOM 4148 C C . GLU A 1 524 ? 8.406 -6.314 -20.976 1.00 84.75 524 GLU A C 1
ATOM 4150 O O . GLU A 1 524 ? 8.029 -7.479 -20.879 1.00 84.75 524 GLU A O 1
ATOM 4155 N N . ASP A 1 525 ? 8.417 -5.643 -22.129 1.00 86.62 525 ASP A N 1
ATOM 4156 C CA . ASP A 1 525 ? 8.050 -6.236 -23.410 1.00 86.62 525 ASP A CA 1
ATOM 4157 C C . ASP A 1 525 ? 9.306 -6.673 -24.169 1.00 86.62 525 ASP A C 1
ATOM 4159 O O . ASP A 1 525 ? 10.364 -6.041 -24.082 1.00 86.62 525 ASP A O 1
ATOM 4163 N N . HIS A 1 526 ? 9.190 -7.771 -24.911 1.00 90.25 526 HIS A N 1
ATOM 4164 C CA . HIS A 1 526 ? 10.297 -8.382 -25.628 1.00 90.25 526 HIS A CA 1
ATOM 4165 C C . HIS A 1 526 ? 9.816 -9.062 -26.912 1.00 90.25 526 HIS A C 1
ATOM 4167 O O . HIS A 1 526 ? 9.093 -10.057 -26.891 1.00 90.25 526 HIS A O 1
ATOM 4173 N N . ILE A 1 527 ? 10.287 -8.543 -28.044 1.00 90.06 527 ILE A N 1
ATOM 4174 C CA . ILE A 1 527 ? 9.938 -9.000 -29.386 1.00 90.06 527 ILE A CA 1
ATOM 4175 C C . ILE A 1 527 ? 11.219 -9.446 -30.098 1.00 90.06 527 ILE A C 1
ATOM 4177 O O . ILE A 1 527 ? 12.081 -8.630 -30.433 1.00 90.06 527 ILE A O 1
ATOM 4181 N N . ASN A 1 528 ? 11.328 -10.746 -30.378 1.00 89.12 528 ASN A N 1
ATOM 4182 C CA . ASN A 1 528 ? 12.366 -11.300 -31.246 1.00 89.12 528 ASN A CA 1
ATOM 4183 C C . ASN A 1 528 ? 11.816 -12.515 -32.020 1.00 89.12 528 ASN A C 1
ATOM 4185 O O . ASN A 1 528 ? 11.512 -13.530 -31.394 1.00 89.12 528 ASN A O 1
ATOM 4189 N N . PRO A 1 529 ? 11.707 -12.462 -33.362 1.00 86.12 529 PRO A N 1
ATOM 4190 C CA . PRO A 1 529 ? 11.096 -13.533 -34.155 1.00 86.12 529 PRO A CA 1
ATOM 4191 C C . PRO A 1 529 ? 11.922 -14.831 -34.211 1.00 86.12 529 PRO A C 1
ATOM 4193 O O . PRO A 1 529 ? 11.432 -15.834 -34.720 1.00 86.12 529 PRO A O 1
ATOM 4196 N N . LYS A 1 530 ? 13.171 -14.828 -33.725 1.00 85.50 530 LYS A N 1
ATOM 4197 C CA . LYS A 1 530 ? 14.063 -16.003 -33.737 1.00 85.50 530 LYS A CA 1
ATOM 4198 C C . LYS A 1 530 ? 14.026 -16.825 -32.455 1.00 85.50 530 LYS A C 1
ATOM 4200 O O . LYS A 1 530 ? 14.603 -17.910 -32.421 1.00 85.50 530 LYS A O 1
ATOM 4205 N N . LEU A 1 531 ? 13.432 -16.294 -31.390 1.00 86.62 531 LEU A N 1
ATOM 4206 C CA . LEU A 1 531 ? 13.356 -16.975 -30.106 1.00 86.62 531 LEU A CA 1
ATOM 4207 C C . LEU A 1 531 ? 11.962 -17.584 -29.907 1.00 86.62 531 LEU A C 1
ATOM 4209 O O . LEU A 1 531 ? 10.969 -16.989 -30.323 1.00 86.62 531 LEU A O 1
ATOM 4213 N N . PRO A 1 532 ? 11.855 -18.747 -29.243 1.00 86.81 532 PRO A N 1
ATOM 4214 C CA . PRO A 1 532 ? 10.562 -19.294 -28.866 1.00 86.81 532 PRO A CA 1
ATOM 4215 C C . PRO A 1 532 ? 9.920 -18.426 -27.777 1.00 86.81 532 PRO A C 1
ATOM 4217 O O . PRO A 1 532 ? 10.535 -18.138 -26.746 1.00 86.81 532 PRO A O 1
ATOM 4220 N N . ASN A 1 533 ? 8.660 -18.050 -27.981 1.00 85.19 533 ASN A N 1
ATOM 4221 C CA . ASN A 1 533 ? 7.871 -17.375 -26.957 1.00 85.19 533 ASN A CA 1
ATOM 4222 C C . ASN A 1 533 ? 7.474 -18.365 -25.854 1.00 85.19 533 ASN A C 1
ATOM 4224 O O . ASN A 1 533 ? 6.920 -19.429 -26.137 1.00 85.19 533 ASN A O 1
ATOM 4228 N N . ILE A 1 534 ? 7.692 -17.988 -24.594 1.00 81.31 534 ILE A N 1
ATOM 4229 C CA . ILE A 1 534 ? 7.153 -18.700 -23.432 1.00 81.31 534 ILE A CA 1
ATOM 4230 C C . ILE A 1 534 ? 5.857 -18.036 -22.962 1.00 81.31 534 ILE A C 1
ATOM 4232 O O . ILE A 1 534 ? 5.629 -16.847 -23.186 1.00 81.31 534 ILE A O 1
ATOM 4236 N N . SER A 1 535 ? 4.998 -18.796 -22.284 1.00 76.94 535 SER A N 1
ATOM 4237 C CA . SER A 1 535 ? 3.799 -18.236 -21.655 1.00 76.94 535 SER A CA 1
ATOM 4238 C C . SER A 1 535 ? 4.155 -17.529 -20.343 1.00 76.94 535 SER A C 1
ATOM 4240 O O . SER A 1 535 ? 4.777 -18.114 -19.454 1.00 76.94 535 SER A O 1
ATOM 4242 N N . LEU A 1 536 ? 3.706 -16.278 -20.181 1.00 69.88 536 LEU A N 1
ATOM 4243 C CA . LEU A 1 536 ? 3.958 -15.488 -18.965 1.00 69.88 536 LEU A CA 1
ATOM 4244 C C . LEU A 1 536 ? 3.343 -16.088 -17.684 1.00 69.88 536 LEU A C 1
ATOM 4246 O O . LEU A 1 536 ? 3.680 -15.675 -16.577 1.00 69.88 536 LEU A O 1
ATOM 4250 N N . SER A 1 537 ? 2.482 -17.104 -17.798 1.00 63.84 537 SER A N 1
ATOM 4251 C CA . SER A 1 537 ? 1.937 -17.855 -16.661 1.00 63.84 537 SER A CA 1
ATOM 4252 C C . SER A 1 537 ? 3.018 -18.474 -15.762 1.00 63.84 537 SER A C 1
ATOM 4254 O O . SER A 1 537 ? 2.807 -18.553 -14.554 1.00 63.84 537 SER A O 1
ATOM 4256 N N . VAL A 1 538 ? 4.179 -18.840 -16.320 1.00 64.94 538 VAL A N 1
ATOM 4257 C CA . VAL A 1 538 ? 5.352 -19.376 -15.594 1.00 64.94 538 VAL A CA 1
ATOM 4258 C C . VAL A 1 538 ? 6.061 -18.299 -14.752 1.00 64.94 538 VAL A C 1
ATOM 4260 O O . VAL A 1 538 ? 6.785 -18.601 -13.797 1.00 64.94 538 VAL A O 1
ATOM 4263 N N . LEU A 1 539 ? 5.849 -17.024 -15.090 1.00 67.44 539 LEU A N 1
ATOM 4264 C CA . LEU A 1 539 ? 6.498 -15.872 -14.465 1.00 67.44 539 LEU A CA 1
ATOM 4265 C C . LEU A 1 539 ? 5.660 -15.233 -13.342 1.00 67.44 539 LEU A C 1
ATOM 4267 O O . LEU A 1 539 ? 6.181 -14.375 -12.630 1.00 67.44 539 LEU A O 1
ATOM 4271 N N . LYS A 1 540 ? 4.415 -15.691 -13.127 1.00 74.75 540 LYS A N 1
ATOM 4272 C CA . LYS A 1 540 ? 3.500 -15.168 -12.096 1.00 74.75 540 LYS A CA 1
ATOM 4273 C C . LYS A 1 540 ? 4.125 -15.222 -10.685 1.00 74.75 540 LYS A C 1
ATOM 4275 O O . LYS A 1 540 ? 4.643 -16.274 -10.304 1.00 74.75 540 LYS A O 1
ATOM 4280 N N . PRO A 1 541 ? 4.056 -14.131 -9.897 1.00 82.38 541 PRO A N 1
ATOM 4281 C CA . PRO A 1 541 ? 4.619 -14.081 -8.551 1.00 82.38 541 PRO A CA 1
ATOM 4282 C C . PRO A 1 541 ? 3.812 -14.921 -7.554 1.00 82.38 541 PRO A C 1
ATOM 4284 O O . PRO A 1 541 ? 2.593 -15.088 -7.670 1.00 82.38 541 PRO A O 1
ATOM 4287 N N . THR A 1 542 ? 4.499 -15.421 -6.533 1.00 89.06 542 THR A N 1
ATOM 4288 C CA . THR A 1 542 ? 3.908 -16.117 -5.387 1.00 89.06 542 THR A CA 1
ATOM 4289 C C . THR A 1 542 ? 3.103 -15.159 -4.506 1.00 89.06 542 THR A C 1
ATOM 4291 O O . THR A 1 542 ? 3.331 -13.949 -4.488 1.00 89.06 542 THR A O 1
ATOM 4294 N N . PHE A 1 543 ? 2.172 -15.689 -3.704 1.00 91.19 543 PHE A N 1
ATOM 4295 C CA . PHE A 1 543 ? 1.375 -14.859 -2.790 1.00 91.19 543 PHE A CA 1
ATOM 4296 C C . PHE A 1 543 ? 2.235 -14.031 -1.816 1.00 91.19 543 PHE A C 1
ATOM 4298 O O . PHE A 1 543 ? 1.879 -12.893 -1.523 1.00 91.19 543 PHE A O 1
ATOM 4305 N N . LEU A 1 544 ? 3.366 -14.566 -1.341 1.00 91.06 544 LEU A N 1
ATOM 4306 C CA . LEU A 1 544 ? 4.251 -13.848 -0.418 1.00 91.06 544 LEU A CA 1
ATOM 4307 C C . LEU A 1 544 ? 4.986 -12.688 -1.099 1.00 91.06 544 LEU A C 1
ATOM 4309 O O . LEU A 1 544 ? 5.098 -11.622 -0.500 1.00 91.06 544 LEU A O 1
ATOM 4313 N N . GLU A 1 545 ? 5.422 -12.858 -2.350 1.00 89.19 545 GLU A N 1
ATOM 4314 C CA . GLU A 1 545 ? 6.012 -11.774 -3.147 1.00 89.19 545 GLU A CA 1
ATOM 4315 C C . GLU A 1 545 ? 4.988 -10.660 -3.391 1.00 89.19 545 GLU A C 1
ATOM 4317 O O . GLU A 1 545 ? 5.282 -9.497 -3.130 1.00 89.19 545 GLU A O 1
ATOM 4322 N N . VAL A 1 546 ? 3.757 -11.018 -3.778 1.00 91.31 546 VAL A N 1
ATOM 4323 C CA . VAL A 1 546 ? 2.646 -10.067 -3.971 1.00 91.31 546 VAL A CA 1
ATOM 4324 C C . VAL A 1 546 ? 2.287 -9.329 -2.677 1.00 91.31 546 VAL A C 1
ATOM 4326 O O . VAL A 1 546 ? 2.078 -8.116 -2.682 1.00 91.31 546 VAL A O 1
ATOM 4329 N N . LEU A 1 547 ? 2.223 -10.045 -1.551 1.00 94.44 547 LEU A N 1
ATOM 4330 C CA . LEU A 1 547 ? 1.947 -9.459 -0.241 1.00 94.44 547 LEU A CA 1
ATOM 4331 C C . LEU A 1 547 ? 3.045 -8.464 0.160 1.00 94.44 547 LEU A C 1
ATOM 4333 O O . LEU A 1 547 ? 2.738 -7.362 0.615 1.00 94.44 547 LEU A O 1
ATOM 4337 N N . TRP A 1 548 ? 4.312 -8.841 -0.019 1.00 91.00 548 TRP A N 1
ATOM 4338 C CA . TRP A 1 548 ? 5.471 -8.008 0.297 1.00 91.00 548 TRP A CA 1
ATOM 4339 C C . TRP A 1 548 ? 5.546 -6.762 -0.591 1.00 91.00 548 TRP A C 1
ATOM 4341 O O . TRP A 1 548 ? 5.685 -5.646 -0.088 1.00 91.00 548 TRP A O 1
ATOM 4351 N N . GLU A 1 549 ? 5.372 -6.939 -1.902 1.00 88.00 549 GLU A N 1
ATOM 4352 C CA . GLU A 1 549 ? 5.293 -5.853 -2.875 1.00 88.00 549 GLU A CA 1
ATOM 4353 C C . GLU A 1 549 ? 4.186 -4.863 -2.507 1.00 88.00 549 GLU A C 1
ATOM 4355 O O . GLU A 1 549 ? 4.451 -3.668 -2.388 1.00 88.00 549 GLU A O 1
ATOM 4360 N N . SER A 1 550 ? 2.976 -5.354 -2.225 1.00 91.19 550 SER A N 1
ATOM 4361 C CA . SER A 1 550 ? 1.846 -4.520 -1.812 1.00 91.19 550 SER A CA 1
ATOM 4362 C C . SER A 1 550 ? 2.179 -3.640 -0.606 1.00 91.19 550 SER A C 1
ATOM 4364 O O . SER A 1 550 ? 1.907 -2.442 -0.637 1.00 91.19 550 SER A O 1
ATOM 4366 N N . HIS A 1 551 ? 2.853 -4.179 0.414 1.00 93.62 551 HIS A N 1
ATOM 4367 C CA . HIS A 1 551 ? 3.261 -3.392 1.581 1.00 93.62 551 HIS A CA 1
ATOM 4368 C C . HIS A 1 551 ? 4.303 -2.320 1.235 1.00 93.62 551 HIS A C 1
ATOM 4370 O O . HIS A 1 551 ? 4.219 -1.204 1.751 1.00 93.62 551 HIS A O 1
ATOM 4376 N N . ILE A 1 552 ? 5.244 -2.609 0.330 1.00 87.75 552 ILE A N 1
ATOM 4377 C CA . ILE A 1 552 ? 6.204 -1.614 -0.170 1.00 87.75 552 ILE A CA 1
ATOM 4378 C C . ILE A 1 552 ? 5.477 -0.485 -0.913 1.00 87.75 552 ILE A C 1
ATOM 4380 O O . ILE A 1 552 ? 5.754 0.685 -0.638 1.00 87.75 552 ILE A O 1
ATOM 4384 N N . VAL A 1 553 ? 4.538 -0.810 -1.811 1.00 84.94 553 VAL A N 1
ATOM 4385 C CA . VAL A 1 553 ? 3.748 0.193 -2.550 1.00 84.94 553 VAL A CA 1
ATOM 4386 C C . VAL A 1 553 ? 2.935 1.051 -1.574 1.00 84.94 553 VAL A C 1
ATOM 4388 O O . VAL A 1 553 ? 2.974 2.275 -1.664 1.00 84.94 553 VAL A O 1
ATOM 4391 N N . MET A 1 554 ? 2.276 0.447 -0.579 1.00 90.25 554 MET A N 1
ATOM 4392 C CA . MET A 1 554 ? 1.486 1.166 0.432 1.00 90.25 554 MET A CA 1
ATOM 4393 C C . MET A 1 554 ? 2.335 2.118 1.286 1.00 90.25 554 MET A C 1
ATOM 4395 O O . MET A 1 554 ? 1.958 3.276 1.469 1.00 90.25 554 MET A O 1
ATOM 4399 N N . ILE A 1 555 ? 3.496 1.668 1.780 1.00 87.44 555 ILE A N 1
ATOM 4400 C CA . ILE A 1 555 ? 4.407 2.499 2.586 1.00 87.44 555 ILE A CA 1
ATOM 4401 C C . ILE A 1 555 ? 4.959 3.661 1.752 1.00 87.44 555 ILE A C 1
ATOM 4403 O O . ILE A 1 555 ? 5.002 4.797 2.234 1.00 87.44 555 ILE A O 1
ATOM 4407 N N . ARG A 1 556 ? 5.344 3.413 0.493 1.00 80.25 556 ARG A N 1
ATOM 4408 C CA . ARG A 1 556 ? 5.836 4.462 -0.413 1.00 80.25 556 ARG A CA 1
ATOM 4409 C C . ARG A 1 556 ? 4.740 5.449 -0.792 1.00 80.25 556 ARG A C 1
ATOM 4411 O O . ARG A 1 556 ? 4.973 6.646 -0.684 1.00 80.25 556 ARG A O 1
ATOM 4418 N N . GLY A 1 557 ? 3.548 4.967 -1.145 1.00 80.19 557 GLY A N 1
ATOM 4419 C CA . GLY A 1 557 ? 2.384 5.803 -1.437 1.00 80.19 557 GLY A CA 1
ATOM 4420 C C . GLY A 1 557 ? 2.046 6.721 -0.265 1.00 80.19 557 GLY A C 1
ATOM 4421 O O . GLY A 1 557 ? 1.972 7.932 -0.441 1.00 80.19 557 GLY A O 1
ATOM 4422 N N . ASN A 1 558 ? 1.980 6.176 0.955 1.00 87.19 558 ASN A N 1
ATOM 4423 C CA . ASN A 1 558 ? 1.764 6.961 2.173 1.00 87.19 558 ASN A CA 1
ATOM 4424 C C . ASN A 1 558 ? 2.888 7.990 2.428 1.00 87.19 558 ASN A C 1
ATOM 4426 O O . ASN A 1 558 ? 2.624 9.087 2.903 1.00 87.19 558 ASN A O 1
ATOM 4430 N N . SER A 1 559 ? 4.137 7.665 2.073 1.00 82.19 559 SER A N 1
ATOM 4431 C CA . SER A 1 559 ? 5.279 8.597 2.170 1.00 82.19 559 SER A CA 1
ATOM 4432 C C . SER A 1 559 ? 5.279 9.677 1.076 1.00 82.19 559 SER A C 1
ATOM 4434 O O . SER A 1 559 ? 5.890 10.733 1.246 1.00 82.19 559 SER A O 1
ATOM 4436 N N . GLY A 1 560 ? 4.618 9.409 -0.053 1.00 75.38 560 GLY A N 1
ATOM 4437 C CA . GLY A 1 560 ? 4.434 10.328 -1.176 1.00 75.38 560 GLY A CA 1
ATOM 4438 C C . GLY A 1 560 ? 3.280 11.318 -0.991 1.00 75.38 560 GLY A C 1
ATOM 4439 O O . GLY A 1 560 ? 3.272 12.356 -1.651 1.00 75.38 560 GLY A O 1
ATOM 4440 N N . LEU A 1 561 ? 2.344 11.042 -0.073 1.00 79.44 561 LEU A N 1
ATOM 4441 C CA . LEU A 1 561 ? 1.239 11.937 0.292 1.00 79.44 561 LEU A CA 1
ATOM 4442 C C . LEU A 1 561 ? 1.750 13.175 1.047 1.00 79.44 561 LEU A C 1
ATOM 4444 O O . LEU A 1 561 ? 1.687 13.269 2.273 1.00 79.44 561 LEU A O 1
ATOM 4448 N N . LYS A 1 562 ? 2.256 14.152 0.293 1.00 74.69 562 LYS A N 1
ATOM 4449 C CA . LYS A 1 562 ? 2.561 15.495 0.793 1.00 74.69 562 LYS A CA 1
ATOM 4450 C C . LYS A 1 562 ? 1.327 16.395 0.654 1.00 74.69 562 LYS A C 1
ATOM 4452 O O . LYS A 1 562 ? 0.619 16.281 -0.348 1.00 74.69 562 LYS A O 1
ATOM 4457 N N . PRO A 1 563 ? 1.062 17.292 1.621 1.00 68.44 563 PRO A N 1
ATOM 4458 C CA . PRO A 1 563 ? -0.022 18.260 1.494 1.00 68.44 563 PRO A CA 1
ATOM 4459 C C . PRO A 1 563 ? 0.234 19.160 0.283 1.00 68.44 563 PRO A C 1
ATOM 4461 O O . PRO A 1 563 ? 1.362 19.615 0.087 1.00 68.44 563 PRO A O 1
ATOM 4464 N N . LYS A 1 564 ? -0.799 19.437 -0.519 1.00 67.00 564 LYS A N 1
ATOM 4465 C CA . LYS A 1 564 ? -0.699 20.459 -1.567 1.00 67.00 564 LYS A CA 1
ATOM 4466 C C . LYS A 1 564 ? -0.719 21.837 -0.915 1.00 67.00 564 LYS A C 1
ATOM 4468 O O . LYS A 1 564 ? -1.537 22.077 -0.027 1.00 67.00 564 LYS A O 1
ATOM 4473 N N . ASP A 1 565 ? 0.112 22.757 -1.397 1.00 55.28 565 ASP A N 1
ATOM 4474 C CA . ASP A 1 565 ? 0.318 24.076 -0.771 1.00 55.28 565 ASP A CA 1
ATOM 4475 C C . ASP A 1 565 ? -0.954 24.949 -0.678 1.00 55.28 565 ASP A C 1
ATOM 4477 O O . ASP A 1 565 ? -1.011 25.874 0.129 1.00 55.28 565 ASP A O 1
ATOM 4481 N N . ASN A 1 566 ? -1.998 24.621 -1.451 1.00 58.22 566 ASN A N 1
ATOM 4482 C CA . ASN A 1 566 ? -3.284 25.329 -1.481 1.00 58.22 566 ASN A CA 1
ATOM 4483 C C . ASN A 1 566 ? -4.433 24.612 -0.731 1.00 58.22 566 ASN A C 1
ATOM 4485 O O . ASN A 1 566 ? -5.559 25.110 -0.733 1.00 58.22 566 ASN A O 1
ATOM 4489 N N . GLU A 1 567 ? -4.202 23.453 -0.102 1.00 61.91 567 GLU A N 1
ATOM 4490 C CA . GLU A 1 567 ? -5.235 22.717 0.649 1.00 61.91 567 GLU A CA 1
ATOM 4491 C C . GLU A 1 567 ? -5.177 23.052 2.154 1.00 61.91 567 GLU A C 1
ATOM 4493 O O . GLU A 1 567 ? -4.142 22.898 2.810 1.00 61.91 567 GLU A O 1
ATOM 4498 N N . MET A 1 568 ? -6.305 23.497 2.731 1.00 59.62 568 MET A N 1
ATOM 4499 C CA . MET A 1 568 ? -6.414 23.850 4.158 1.00 59.62 568 MET A CA 1
ATOM 4500 C C . MET A 1 568 ? -6.376 22.606 5.061 1.00 59.62 568 MET A C 1
ATOM 4502 O O . MET A 1 568 ? -7.405 22.087 5.489 1.00 59.62 568 MET A O 1
ATOM 4506 N N . ASN A 1 569 ? -5.167 22.150 5.379 1.00 71.56 569 ASN A N 1
ATOM 4507 C CA . ASN A 1 569 ? -4.923 20.982 6.220 1.00 71.56 569 ASN A CA 1
ATOM 4508 C C . ASN A 1 569 ? -4.858 21.332 7.719 1.00 71.56 569 ASN A C 1
ATOM 4510 O O . ASN A 1 569 ? -4.190 22.286 8.126 1.00 71.56 569 ASN A O 1
ATOM 4514 N N . SER A 1 570 ? -5.512 20.523 8.561 1.00 79.12 570 SER A N 1
ATOM 4515 C CA . SER A 1 570 ? -5.452 20.676 10.024 1.00 79.12 570 SER A CA 1
ATOM 4516 C C . SER A 1 570 ? -4.157 20.096 10.615 1.00 79.12 570 SER A C 1
ATOM 4518 O O . SER A 1 570 ? -3.606 19.125 10.099 1.00 79.12 570 SER A O 1
ATOM 4520 N N . LYS A 1 571 ? -3.666 20.674 11.719 1.00 83.38 571 LYS A N 1
ATOM 4521 C CA . LYS A 1 571 ? -2.478 20.196 12.451 1.00 83.38 571 LYS A CA 1
ATOM 4522 C C . LYS A 1 571 ? -2.904 19.397 13.692 1.00 83.38 571 LYS A C 1
ATOM 4524 O O . LYS A 1 571 ? -3.926 19.746 14.278 1.00 83.38 571 LYS A O 1
ATOM 4529 N N . PRO A 1 572 ? -2.111 18.419 14.178 1.00 86.00 572 PRO A N 1
ATOM 4530 C CA . PRO A 1 572 ? -2.490 17.579 15.321 1.00 86.00 572 PRO A CA 1
ATOM 4531 C C . PRO A 1 572 ? -2.899 18.339 16.591 1.00 86.00 572 PRO A C 1
ATOM 4533 O O . PRO A 1 572 ? -3.829 17.939 17.285 1.00 86.00 572 PRO A O 1
ATOM 4536 N N . TRP A 1 573 ? -2.259 19.476 16.880 1.00 86.31 573 TRP A N 1
ATOM 4537 C CA . TRP A 1 573 ? -2.599 20.307 18.041 1.00 86.31 573 TRP A CA 1
ATOM 4538 C C . TRP A 1 573 ? -3.908 21.102 17.878 1.00 86.31 573 TRP A C 1
ATOM 4540 O O . TRP A 1 573 ? -4.438 21.593 18.869 1.00 86.31 573 TRP A O 1
ATOM 4550 N N . HIS A 1 574 ? -4.466 21.210 16.664 1.00 85.56 574 HIS A N 1
ATOM 4551 C CA . HIS A 1 574 ? -5.778 21.830 16.443 1.00 85.56 574 HIS A CA 1
ATOM 4552 C C . HIS A 1 574 ? -6.919 20.953 16.975 1.00 85.56 574 HIS A C 1
ATOM 4554 O O . HIS A 1 574 ? -7.977 21.488 17.304 1.00 85.56 574 HIS A O 1
ATOM 4560 N N . TRP A 1 575 ? -6.737 19.626 17.029 1.00 82.81 575 TRP A N 1
ATOM 4561 C CA . TRP A 1 575 ? -7.824 18.678 17.294 1.00 82.81 575 TRP A CA 1
ATOM 4562 C C . TRP A 1 575 ? -8.356 18.739 18.739 1.00 82.81 575 TRP A C 1
ATOM 4564 O O . TRP A 1 575 ? -9.568 18.880 18.887 1.00 82.81 575 TRP A O 1
ATOM 4574 N N . PRO A 1 576 ? -7.522 18.740 19.806 1.00 83.94 576 PRO A N 1
ATOM 4575 C CA . PRO A 1 576 ? -8.020 18.750 21.190 1.00 83.94 576 PRO A CA 1
ATOM 4576 C C . PRO A 1 576 ? -8.771 20.031 21.583 1.00 83.94 576 PRO A C 1
ATOM 4578 O O . PRO A 1 576 ? -9.555 20.018 22.526 1.00 83.94 576 PRO A O 1
ATOM 4581 N N . ILE A 1 577 ? -8.523 21.134 20.869 1.00 85.19 577 ILE A N 1
ATOM 4582 C CA . ILE A 1 577 ? -9.126 22.457 21.104 1.00 85.19 577 ILE A CA 1
ATOM 4583 C C . ILE A 1 577 ? -10.077 22.894 19.976 1.00 85.19 577 ILE A C 1
ATOM 4585 O O . ILE A 1 577 ? -10.499 24.047 19.939 1.00 85.19 577 ILE A O 1
ATOM 4589 N N . ASN A 1 578 ? -10.397 21.994 19.039 1.00 74.50 578 ASN A N 1
ATOM 4590 C CA . ASN A 1 578 ? -11.328 22.221 17.928 1.00 74.50 578 ASN A CA 1
ATOM 4591 C C . ASN A 1 578 ? -11.013 23.456 17.039 1.00 74.50 578 ASN A C 1
ATOM 4593 O O . ASN A 1 578 ? -11.911 24.086 16.481 1.00 74.50 578 ASN A O 1
ATOM 4597 N N . TYR A 1 579 ? -9.733 23.826 16.898 1.00 70.19 579 TYR A N 1
ATOM 4598 C CA . TYR A 1 579 ? -9.315 25.146 16.388 1.00 70.19 579 TYR A CA 1
ATOM 4599 C C . TYR A 1 579 ? -9.639 25.406 14.905 1.00 70.19 579 TYR A C 1
ATOM 4601 O O . TYR A 1 579 ? -9.876 26.547 14.521 1.00 70.19 579 TYR A O 1
ATOM 4609 N N . GLN A 1 580 ? -9.633 24.368 14.059 1.00 61.16 580 GLN A N 1
ATOM 4610 C CA . GLN A 1 580 ? -9.712 24.514 12.593 1.00 61.16 580 GLN A CA 1
ATOM 4611 C C . GLN A 1 580 ? -10.796 23.664 11.910 1.00 61.16 580 GLN A C 1
ATOM 4613 O O . GLN A 1 580 ? -10.841 23.581 10.685 1.00 61.16 580 GLN A O 1
ATOM 4618 N N . VAL A 1 581 ? -11.726 23.083 12.673 1.00 51.78 581 VAL A N 1
ATOM 4619 C CA . VAL A 1 581 ? -12.855 22.280 12.142 1.00 51.78 581 VAL A CA 1
ATOM 4620 C C . VAL A 1 581 ? -13.918 23.160 11.444 1.00 51.78 581 VAL A C 1
ATOM 4622 O O . VAL A 1 581 ? -14.943 22.699 10.952 1.00 51.78 581 VAL A O 1
ATOM 4625 N N . GLU A 1 582 ? -13.648 24.458 11.314 1.00 41.84 582 GLU A N 1
ATOM 4626 C CA . GLU A 1 582 ? -14.476 25.448 10.628 1.00 41.84 582 GLU A CA 1
ATOM 4627 C C . GLU A 1 582 ? -14.754 25.119 9.148 1.00 41.84 582 GLU A C 1
ATOM 4629 O O . GLU A 1 582 ? -15.799 25.501 8.625 1.00 41.84 582 GLU A O 1
ATOM 4634 N N . TYR A 1 583 ? -13.888 24.343 8.483 1.00 39.91 583 TYR A N 1
ATOM 4635 C CA . TYR A 1 583 ? -14.124 23.905 7.101 1.00 39.91 583 TYR A CA 1
ATOM 4636 C C . TYR A 1 583 ? -15.235 22.840 6.992 1.00 39.91 583 TYR A C 1
ATOM 4638 O O . TYR A 1 583 ? -16.060 22.900 6.078 1.00 39.91 583 TYR A O 1
ATOM 4646 N N . LEU A 1 584 ? -15.345 21.936 7.980 1.00 42.03 584 LEU A N 1
ATOM 4647 C CA . LEU A 1 584 ? -16.469 20.993 8.087 1.00 42.03 584 LEU A CA 1
ATOM 4648 C C . LEU A 1 584 ? -17.804 21.737 8.250 1.00 42.03 584 LEU A C 1
ATOM 4650 O O . LEU A 1 584 ? -18.796 21.326 7.653 1.00 42.03 584 LEU A O 1
ATOM 4654 N N . LYS A 1 585 ? -17.834 22.884 8.949 1.00 38.22 585 LYS A N 1
ATOM 4655 C CA . LYS A 1 585 ? -19.053 23.710 9.080 1.00 38.22 585 LYS A CA 1
ATOM 4656 C C . LYS A 1 585 ? -19.576 24.225 7.731 1.00 38.22 585 LYS A C 1
ATOM 4658 O O . LYS A 1 585 ? -20.780 24.430 7.597 1.00 38.22 585 LYS A O 1
ATOM 4663 N N . ARG A 1 586 ? -18.700 24.449 6.739 1.00 35.81 586 ARG A N 1
ATOM 4664 C CA . ARG A 1 586 ? -19.065 25.009 5.420 1.00 35.81 586 ARG A CA 1
ATOM 4665 C C . ARG A 1 586 ? -19.510 23.947 4.406 1.00 35.81 586 ARG A C 1
ATOM 4667 O O . ARG A 1 586 ? -20.292 24.261 3.518 1.00 35.81 586 ARG A O 1
ATOM 4674 N N . PHE A 1 587 ? -19.054 22.702 4.560 1.00 38.75 587 PHE A N 1
ATOM 4675 C CA . PHE A 1 587 ? -19.533 21.556 3.771 1.00 38.75 587 PHE A CA 1
ATOM 4676 C C . PHE A 1 587 ? -20.773 20.890 4.388 1.00 38.75 587 PHE A C 1
ATOM 4678 O O . PHE A 1 587 ? -21.693 20.518 3.668 1.00 38.75 587 PHE A O 1
ATOM 4685 N N . PHE A 1 588 ? -20.851 20.811 5.719 1.00 41.84 588 PHE A N 1
ATOM 4686 C CA . PHE A 1 588 ? -21.996 20.274 6.461 1.00 41.84 588 PHE A CA 1
ATOM 4687 C C . PHE A 1 588 ? -22.889 21.386 7.043 1.00 41.84 588 PHE A C 1
ATOM 4689 O O . PHE A 1 588 ? -23.416 21.251 8.149 1.00 41.84 588 PHE A O 1
ATOM 4696 N N . SER A 1 589 ? -23.091 22.490 6.308 1.00 35.25 589 SER A N 1
ATOM 4697 C CA . SER A 1 589 ? -23.878 23.650 6.781 1.00 35.25 589 SER A CA 1
ATOM 4698 C C . SER A 1 589 ? -25.355 23.357 7.090 1.00 35.25 589 SER A C 1
ATOM 4700 O O . SER A 1 589 ? -26.022 24.206 7.669 1.00 35.25 589 SER A O 1
ATOM 4702 N N . TYR A 1 590 ? -25.857 22.162 6.758 1.00 40.44 590 TYR A N 1
ATOM 4703 C CA . TYR A 1 590 ? -27.193 21.686 7.138 1.00 40.44 590 TYR A CA 1
ATOM 4704 C C . TYR A 1 590 ? -27.203 20.637 8.268 1.00 40.44 590 TYR A C 1
ATOM 4706 O O . TYR A 1 590 ? -28.284 20.229 8.683 1.00 40.44 590 TYR A O 1
ATOM 4714 N N . LEU A 1 591 ? -26.041 20.203 8.784 1.00 40.66 591 LEU A N 1
ATOM 4715 C CA . LEU A 1 591 ? -25.948 19.140 9.804 1.00 40.66 591 LEU A CA 1
ATOM 4716 C C . LEU A 1 591 ? -25.314 19.576 11.139 1.00 40.66 591 LEU A C 1
ATOM 4718 O O . LEU A 1 591 ? -25.660 19.031 12.184 1.00 40.66 591 LEU A O 1
ATOM 4722 N N . PHE A 1 592 ? -24.412 20.563 11.144 1.00 38.44 592 PHE A N 1
ATOM 4723 C CA . PHE A 1 592 ? -23.726 21.020 12.364 1.00 38.44 592 PHE A CA 1
ATOM 4724 C C . PHE A 1 592 ? -24.395 22.254 12.995 1.00 38.44 592 PHE A C 1
ATOM 4726 O O . PHE A 1 592 ? -23.904 23.373 12.853 1.00 38.44 592 PHE A O 1
ATOM 4733 N N . LEU A 1 593 ? -25.492 22.058 13.742 1.00 28.47 593 LEU A N 1
ATOM 4734 C CA . LEU A 1 593 ? -26.148 23.154 14.482 1.00 28.47 593 LEU A CA 1
ATOM 4735 C C . LEU A 1 593 ? -25.753 23.261 15.974 1.00 28.47 593 LEU A C 1
ATOM 4737 O O . LEU A 1 593 ? -26.048 24.274 16.601 1.00 28.47 593 LEU A O 1
ATOM 4741 N N . PHE A 1 594 ? -25.092 22.252 16.561 1.00 29.80 594 PHE A N 1
ATOM 4742 C CA . PHE A 1 594 ? -24.903 22.162 18.022 1.00 29.80 594 PHE A CA 1
ATOM 4743 C C . PHE A 1 594 ? -23.479 21.794 18.482 1.00 29.80 594 PHE A C 1
ATOM 4745 O O . PHE A 1 594 ? -23.273 20.823 19.194 1.00 29.80 594 PHE A O 1
ATOM 4752 N N . PHE A 1 595 ? -22.495 22.644 18.167 1.00 32.97 595 PHE A N 1
ATOM 4753 C CA . PHE A 1 595 ? -21.278 22.781 18.991 1.00 32.97 595 PHE A CA 1
ATOM 4754 C C . PHE A 1 595 ? -20.887 24.257 19.139 1.00 32.97 595 PHE A C 1
ATOM 4756 O O . PHE A 1 595 ? -19.877 24.731 18.620 1.00 32.97 595 PHE A O 1
ATOM 4763 N N . LYS A 1 596 ? -21.722 25.006 19.869 1.00 26.23 596 LYS A N 1
ATOM 4764 C CA . LYS A 1 596 ? -21.419 26.371 20.317 1.00 26.23 596 LYS A CA 1
ATOM 4765 C C . LYS A 1 596 ? -20.865 26.339 21.744 1.00 26.23 596 LYS A C 1
ATOM 4767 O O . LYS A 1 596 ? -21.535 26.746 22.687 1.00 26.23 596 LYS A O 1
ATOM 4772 N N . VAL A 1 597 ? -19.635 25.846 21.896 1.00 25.23 597 VAL A N 1
ATOM 4773 C CA . VAL A 1 597 ? -18.853 26.041 23.125 1.00 25.23 597 VAL A CA 1
ATOM 4774 C C . VAL A 1 597 ? -17.940 27.244 22.905 1.00 25.23 597 VAL A C 1
ATOM 4776 O O . VAL A 1 597 ? -16.935 27.141 22.214 1.00 25.23 597 VAL A O 1
ATOM 4779 N N . TYR A 1 598 ? -18.371 28.379 23.458 1.00 24.39 598 TYR A N 1
ATOM 4780 C CA . TYR A 1 598 ? -17.630 29.626 23.679 1.00 24.39 598 TYR A CA 1
ATOM 4781 C C . TYR A 1 598 ? -16.596 30.069 22.629 1.00 24.39 598 TYR A C 1
ATOM 4783 O O . TYR A 1 598 ? -15.413 29.731 22.691 1.00 24.39 598 TYR A O 1
ATOM 4791 N N . LYS A 1 599 ? -17.028 31.021 21.800 1.00 26.27 599 LYS A N 1
ATOM 4792 C CA . LYS A 1 599 ? -16.270 32.253 21.581 1.00 26.27 599 LYS A CA 1
ATOM 4793 C C . LYS A 1 599 ? -17.232 33.437 21.556 1.00 26.27 599 LYS A C 1
ATOM 4795 O O . LYS A 1 599 ? -18.379 33.214 21.100 1.00 26.27 599 LYS A O 1
#